Protein AF-A0A1W0WXG1-F1 (afdb_monomer)

Solvent-accessible surface area (backbone atoms only — not comparable to full-atom values): 22381 Å² total; per-residue (Å²): 108,69,68,59,51,51,55,45,45,74,74,64,55,60,58,49,76,45,73,67,50,43,56,76,41,62,64,58,69,90,76,49,78,87,68,71,71,75,50,70,28,86,82,50,75,59,95,79,67,47,93,86,41,75,65,32,38,39,53,78,53,52,31,70,38,72,72,54,54,60,52,50,56,52,50,51,50,55,33,49,56,55,13,69,68,37,93,81,51,55,72,30,35,38,37,34,39,51,94,63,87,53,62,77,60,57,51,68,60,43,52,98,50,29,66,85,39,50,41,41,50,54,41,55,63,60,46,68,48,36,68,81,53,32,13,54,54,53,49,49,52,51,46,56,55,64,72,57,52,57,87,60,47,75,52,50,37,28,47,46,48,68,76,41,60,26,49,37,58,47,30,73,36,81,67,30,43,47,32,53,52,49,53,45,58,62,44,73,54,47,58,50,83,36,93,43,58,52,51,50,58,56,43,21,78,77,90,50,80,84,67,62,76,34,67,64,13,67,75,44,62,95,53,16,84,82,56,39,32,53,33,37,61,32,59,61,39,43,23,58,86,46,46,51,23,55,65,38,91,47,83,72,67,94,49,59,66,27,70,55,21,73,63,69,38,16,50,50,51,31,67,33,87,90,41,87,70,29,53,38,50,43,44,54,50,49,58,57,56,35,73,34,60,22,43,69,76,27,51,78,46,60,26,39,69,41,61,50,26,32,26,32,36,30,33,36,91,91,41,37,32,45,38,40,29,31,49,37,73,66,84,77,87,48,41,83,79,57,63,44,70,43,51,38,40,84,23,82,53,54,45,74,53,31,23,28,45,75,49,57,25,54,84,64,41,58,69,93,80,50,77,51,58,84,91,29,68,48,54,44,47,69,82,39,71,44,50,40,66,57,44,58,46,30,40,30,26,24,40,34,26,40,46,45,85,121

Radius of gyration: 23.05 Å; Cα contacts (8 Å, |Δi|>4): 795; chains: 1; bounding box: 57×55×73 Å

Mean predicted aligned error: 5.61 Å

Organism: Hypsibius exemplaris (NCBI:txid2072580)

pLDDT: mean 90.69, std 9.18, range [51.94, 98.62]

Sequence (406 aa):
MDDAMRFWLDLGVDGFRIDALPFLFEVPHDEMVDKNETSPSPYWPEANLNTNDYEYWLHPYTRNVDPIFEVIKNWTRIMDDYSSKSEKKEPKLLILEVVDKNSSQLVKYYPEDPFGTGAMPFYMGLIFMTDQTDGFAVQKLVEENLDMLPKGAWPNWVIGNHDQRRATGRLGNKDFVDGLNILNLLLPGIPTTYYGEEIGMRDTLINSREEVKDPQGCNFGDEWAKKTRDYCRSPMQWDSHNTSAGFSTNVTTWLPLAPDWNNTINVEYQTSKSSNQTHYSVFKRLIQIRGTPAFQSGTFRHALVTRDIYSFVRESGEQSYLIALDMRRNSSGDPSKDRVKYDFTGGAAKLTGKGRVVTASVNLYPKGGAPAPENSIASYGTTEEINLTSVELIPASAVVLRITPA

Foldseek 3Di:
DLVVVVVVVVVPAQADEAPPLFQPDFADVVVPPPDDQPDFDPLCVPVPDDPPDPNRGDDPGRTLDPVSLVVLVVVQVSQQVSLVVDPVSRGRAYEYEDDDSPLLSLLSQQDPAQQSTNYHYALCQLCQDALQDFQVNLVCSLCSQVVSHDPNHFGADENDDLQGFHNCVRNVAQQQLLVSLLSQLQRTGHHDDYPLSLQSFHFADDPDLVLAPAPQLVVPPPCSVVGGSLRRVAFAQADQPAASNPRDNDVDDSHHHTPPSNHRRHNPNQPDPVNPAGSNNSNVLSVVVCPDCQNHPFDKDWFDTDRQKTWIWGDDDLWIKIKMWGAAHDPPVQQVVVKDWAQRCPTPVNDADWWFFSDKRSSQEDPPPDDRPPPGNNNCPRPHIGGNGTHIDTHSMMTMTTGDDD

Nearest PDB structures (foldseek):
  6lgd-assembly1_A  TM=8.905E-01  e=6.204E-29  Bombyx mori
  6lgf-assembly1_A  TM=8.936E-01  e=2.396E-28  Bombyx mori
  6lgg-assembly1_A  TM=8.923E-01  e=4.065E-28  Bombyx mori
  6lga-assembly1_B  TM=8.838E-01  e=2.130E-28  Bombyx mori
  6k5p-assembly1_A  TM=8.992E-01  e=1.429E-24  Culex quinquefasciatus

InterPro domains:
  IPR006047 Glycosyl hydrolase family 13, catalytic domain [PF00128] (1-292)
  IPR017853 Glycoside hydrolase superfamily [SSF51445] (3-291)

Structure (mmCIF, N/CA/C/O backbone):
data_AF-A0A1W0WXG1-F1
#
_entry.id   AF-A0A1W0WXG1-F1
#
loop_
_atom_site.group_PDB
_atom_site.id
_atom_site.type_symbol
_atom_site.label_atom_id
_atom_site.label_alt_id
_atom_site.label_comp_id
_atom_site.label_asym_id
_atom_site.label_entity_id
_atom_site.label_seq_id
_atom_site.pdbx_PDB_ins_code
_atom_site.Cartn_x
_atom_site.Cartn_y
_atom_site.Cartn_z
_atom_site.occupancy
_atom_site.B_iso_or_equiv
_atom_site.auth_seq_id
_atom_site.auth_comp_id
_atom_site.auth_asym_id
_atom_site.auth_atom_id
_atom_site.pdbx_PDB_model_num
ATOM 1 N N . MET A 1 1 ? 12.255 -14.542 -23.850 1.00 92.25 1 MET A N 1
ATOM 2 C CA . MET A 1 1 ? 11.739 -14.329 -22.480 1.00 92.25 1 MET A CA 1
ATOM 3 C C . MET A 1 1 ? 11.484 -15.646 -21.774 1.00 92.25 1 MET A C 1
ATOM 5 O O . MET A 1 1 ? 11.976 -15.813 -20.668 1.00 92.25 1 MET A O 1
ATOM 9 N N . ASP A 1 2 ? 10.806 -16.590 -22.419 1.00 96.31 2 ASP A N 1
ATOM 10 C CA . ASP A 1 2 ? 10.473 -17.906 -21.860 1.00 96.31 2 ASP A CA 1
ATOM 11 C C . ASP A 1 2 ? 11.670 -18.632 -21.227 1.00 96.31 2 ASP A C 1
ATOM 13 O O . ASP A 1 2 ? 11.588 -19.043 -20.072 1.00 96.31 2 ASP A O 1
ATOM 17 N N . ASP A 1 3 ? 12.809 -18.710 -21.923 1.00 97.88 3 ASP A N 1
ATOM 18 C CA . ASP A 1 3 ? 14.024 -19.351 -21.392 1.00 97.88 3 ASP A CA 1
ATOM 19 C C . ASP A 1 3 ? 14.543 -18.676 -20.114 1.00 97.88 3 ASP A C 1
ATOM 21 O O . ASP A 1 3 ? 14.990 -19.352 -19.190 1.00 97.88 3 ASP A O 1
ATOM 25 N N . ALA A 1 4 ? 14.438 -17.346 -20.020 1.00 97.75 4 ALA A N 1
ATOM 26 C CA . ALA A 1 4 ? 14.838 -16.607 -18.827 1.00 97.75 4 ALA A CA 1
ATOM 27 C C . ALA A 1 4 ? 13.896 -16.892 -17.648 1.00 97.75 4 ALA A C 1
ATOM 29 O O . ALA A 1 4 ? 14.359 -17.064 -16.523 1.00 97.75 4 ALA A O 1
ATOM 30 N N . MET A 1 5 ? 12.584 -16.988 -17.895 1.00 97.62 5 MET A N 1
ATOM 31 C CA . MET A 1 5 ? 11.625 -17.381 -16.858 1.00 97.62 5 MET A CA 1
ATOM 32 C C . MET A 1 5 ? 11.904 -18.802 -16.363 1.00 97.62 5 MET A C 1
ATOM 34 O O . MET A 1 5 ? 11.988 -19.020 -15.157 1.00 97.62 5 MET A O 1
ATOM 38 N N . ARG A 1 6 ? 12.104 -19.757 -17.281 1.00 97.75 6 ARG A N 1
ATOM 39 C CA . ARG A 1 6 ? 12.421 -21.152 -16.939 1.00 97.75 6 ARG A CA 1
ATOM 40 C C . ARG A 1 6 ? 13.704 -21.255 -16.123 1.00 97.75 6 ARG A C 1
ATOM 42 O O . ARG A 1 6 ? 13.688 -21.888 -15.078 1.00 97.75 6 ARG A O 1
ATOM 49 N N . PHE A 1 7 ? 14.758 -20.542 -16.524 1.00 98.19 7 PHE A N 1
ATOM 50 C CA . PHE A 1 7 ? 16.014 -20.480 -15.776 1.00 98.19 7 PHE A CA 1
ATOM 51 C C . PHE A 1 7 ? 15.809 -20.080 -14.304 1.00 98.19 7 PHE A C 1
ATOM 53 O O . PHE A 1 7 ? 16.308 -20.752 -13.405 1.00 98.19 7 PHE A O 1
ATOM 60 N N . TRP A 1 8 ? 15.051 -19.013 -14.032 1.00 98.06 8 TRP A N 1
ATOM 61 C CA . TRP A 1 8 ? 14.806 -18.563 -12.656 1.00 98.06 8 TRP A CA 1
ATOM 62 C C . TRP A 1 8 ? 13.871 -19.491 -11.875 1.00 98.06 8 TRP A C 1
ATOM 64 O O . TRP A 1 8 ? 14.073 -19.701 -10.678 1.00 98.06 8 TRP A O 1
ATOM 74 N N . LEU A 1 9 ? 12.871 -20.075 -12.536 1.00 96.12 9 LEU A N 1
ATOM 75 C CA . LEU A 1 9 ? 11.994 -21.071 -11.920 1.00 96.12 9 LEU A CA 1
ATOM 76 C C . LEU A 1 9 ? 12.758 -22.357 -11.569 1.00 96.12 9 LEU A C 1
ATOM 78 O O . LEU A 1 9 ? 12.520 -22.923 -10.504 1.00 96.12 9 LEU A O 1
ATOM 82 N N . ASP A 1 10 ? 13.713 -22.778 -12.403 1.00 96.44 10 ASP A N 1
ATOM 83 C CA . ASP A 1 10 ? 14.606 -23.913 -12.133 1.00 96.44 10 ASP A CA 1
ATOM 84 C C . ASP A 1 10 ? 15.514 -23.654 -10.918 1.00 96.44 10 ASP A C 1
ATOM 86 O O 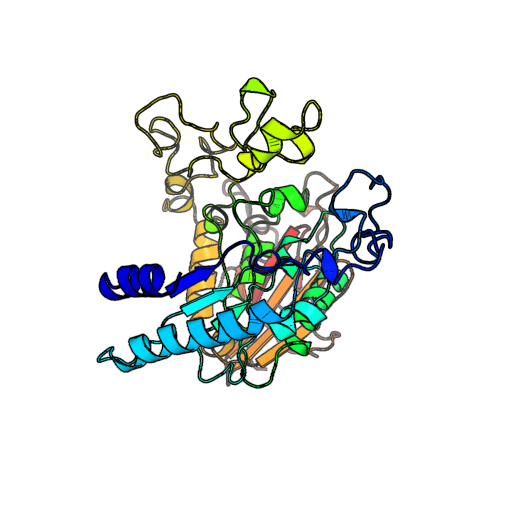. ASP A 1 10 ? 15.852 -24.584 -10.187 1.00 96.44 10 ASP A O 1
ATOM 90 N N . LEU A 1 11 ? 15.863 -22.389 -10.651 1.00 96.62 11 LEU A N 1
ATOM 91 C CA . LEU A 1 11 ? 16.565 -21.969 -9.431 1.00 96.62 11 LEU A CA 1
ATOM 92 C C . LEU A 1 11 ? 15.657 -21.882 -8.191 1.00 96.62 11 LEU A C 1
ATOM 94 O O . LEU A 1 11 ? 16.149 -21.615 -7.095 1.00 96.62 11 LEU A O 1
ATOM 98 N N . GLY A 1 12 ? 14.351 -22.117 -8.340 1.00 93.81 12 GLY A N 1
ATOM 99 C CA . GLY A 1 12 ? 13.397 -22.179 -7.234 1.00 93.81 12 GLY A CA 1
ATOM 100 C C . GLY A 1 12 ? 12.654 -20.878 -6.934 1.00 93.81 12 GLY A C 1
ATOM 101 O O . GLY A 1 12 ? 12.018 -20.791 -5.890 1.00 93.81 12 GLY A O 1
ATOM 102 N N . VAL A 1 13 ? 12.690 -19.877 -7.821 1.00 96.00 13 VAL A N 1
ATOM 103 C CA . VAL A 1 13 ? 11.880 -18.655 -7.666 1.00 96.00 13 VAL A CA 1
ATOM 104 C C . VAL A 1 13 ? 10.377 -18.996 -7.645 1.00 96.00 13 VAL A C 1
ATOM 106 O O . VAL A 1 13 ? 9.905 -19.886 -8.358 1.00 96.00 13 VAL A O 1
ATOM 109 N N . ASP A 1 14 ? 9.603 -18.300 -6.807 1.00 95.06 14 ASP A N 1
ATOM 110 C CA . ASP A 1 14 ? 8.162 -18.553 -6.623 1.00 95.06 14 ASP A CA 1
ATOM 111 C C . ASP A 1 14 ? 7.250 -17.779 -7.567 1.00 95.06 14 ASP A C 1
ATOM 113 O O . ASP A 1 14 ? 6.052 -18.045 -7.639 1.00 95.06 14 ASP A O 1
ATOM 117 N N . GLY A 1 15 ? 7.801 -16.843 -8.324 1.00 96.12 15 GLY A N 1
ATOM 118 C CA . GLY A 1 15 ? 7.011 -16.034 -9.222 1.00 96.12 15 GLY A CA 1
ATOM 119 C C . GLY A 1 15 ? 7.771 -14.875 -9.831 1.00 96.12 15 GLY A C 1
ATOM 120 O O . GLY A 1 15 ? 8.939 -14.639 -9.529 1.00 96.12 15 GLY A O 1
ATOM 121 N N . PHE A 1 16 ? 7.070 -14.117 -10.662 1.00 97.69 16 PHE A N 1
ATOM 122 C CA . PHE A 1 16 ? 7.592 -12.910 -11.284 1.00 97.69 16 PHE A CA 1
ATOM 123 C C . PHE A 1 16 ? 6.616 -11.757 -11.123 1.00 97.69 16 PHE A C 1
ATOM 125 O O . PHE A 1 16 ? 5.401 -11.939 -11.153 1.00 97.69 16 PHE A O 1
ATOM 132 N N . ARG A 1 17 ? 7.172 -10.553 -11.021 1.00 97.19 17 ARG A N 1
ATOM 133 C CA . ARG A 1 17 ? 6.476 -9.303 -11.306 1.00 97.19 17 ARG A CA 1
ATOM 134 C C . ARG A 1 17 ? 6.990 -8.805 -12.653 1.00 97.19 17 ARG A C 1
ATOM 136 O O . ARG A 1 17 ? 8.183 -8.532 -12.763 1.00 97.19 17 ARG A O 1
ATOM 143 N N . ILE A 1 18 ? 6.125 -8.710 -13.655 1.00 97.00 18 ILE A N 1
ATOM 144 C CA . ILE A 1 18 ? 6.490 -8.250 -14.999 1.00 97.00 18 ILE A CA 1
ATOM 145 C C . ILE A 1 18 ? 6.193 -6.759 -15.110 1.00 97.00 18 ILE A C 1
ATOM 147 O O . ILE A 1 18 ? 5.052 -6.341 -14.933 1.00 97.00 18 ILE A O 1
ATOM 151 N N . ASP A 1 19 ? 7.238 -5.979 -15.357 1.00 96.00 19 ASP A N 1
ATOM 152 C CA . ASP A 1 19 ? 7.217 -4.516 -15.394 1.00 96.00 19 ASP A CA 1
ATOM 153 C C . ASP A 1 19 ? 6.782 -3.975 -16.763 1.00 96.00 19 ASP A C 1
ATOM 155 O O . ASP A 1 19 ? 7.011 -4.637 -17.778 1.00 96.00 19 ASP A O 1
ATOM 159 N N . ALA A 1 20 ? 6.190 -2.772 -16.791 1.00 94.44 20 ALA A N 1
ATOM 160 C CA . ALA A 1 20 ? 5.917 -2.008 -18.015 1.00 94.44 20 ALA A CA 1
ATOM 161 C C . ALA A 1 20 ? 5.160 -2.778 -19.120 1.00 94.44 20 ALA A C 1
ATOM 163 O O . ALA A 1 20 ? 5.308 -2.505 -20.313 1.00 94.44 20 ALA A O 1
ATOM 164 N N . LEU A 1 21 ? 4.304 -3.728 -18.735 1.00 94.38 21 LEU A N 1
ATOM 165 C CA . LEU A 1 21 ? 3.675 -4.657 -19.670 1.00 94.38 21 LEU A CA 1
ATOM 166 C C . LEU A 1 21 ? 2.813 -3.996 -20.763 1.00 94.38 21 LEU A C 1
ATOM 168 O O . LEU A 1 21 ? 2.829 -4.501 -21.887 1.00 94.38 21 LEU A O 1
ATOM 172 N N . PRO A 1 22 ? 2.105 -2.872 -20.511 1.00 94.94 22 PRO A N 1
ATOM 173 C CA . PRO A 1 22 ? 1.396 -2.134 -21.555 1.00 94.94 22 PRO A CA 1
ATOM 174 C C . PRO A 1 22 ? 2.238 -1.751 -22.773 1.00 94.94 22 PRO A C 1
ATOM 176 O O . PRO A 1 22 ? 1.656 -1.534 -23.825 1.00 94.94 22 PRO A O 1
ATOM 179 N N . PHE A 1 23 ? 3.563 -1.664 -22.648 1.00 95.19 23 PHE A N 1
ATOM 180 C CA . PHE A 1 23 ? 4.475 -1.162 -23.681 1.00 95.19 23 PHE A CA 1
ATOM 181 C C . PHE A 1 23 ? 5.184 -2.269 -24.473 1.00 95.19 23 PHE A C 1
ATOM 183 O O . PHE A 1 23 ? 6.152 -2.001 -25.172 1.00 95.19 23 PHE A O 1
ATOM 190 N N . LEU A 1 24 ? 4.768 -3.530 -24.328 1.00 95.50 24 LEU A N 1
ATOM 191 C CA . LEU A 1 24 ? 5.504 -4.661 -24.905 1.00 95.50 24 LEU A CA 1
ATOM 192 C C . LEU A 1 24 ? 5.459 -4.711 -26.447 1.00 95.50 24 LEU A C 1
ATOM 194 O O . LEU A 1 24 ? 6.368 -5.275 -27.052 1.00 95.50 24 LEU A O 1
ATOM 198 N N . PHE A 1 25 ? 4.419 -4.153 -27.069 1.00 94.50 25 PHE A N 1
ATOM 199 C CA . PHE A 1 25 ? 4.279 -4.091 -28.523 1.00 94.50 25 PHE A CA 1
ATOM 200 C C . PHE A 1 25 ? 3.721 -2.741 -28.966 1.00 94.50 25 PHE A C 1
ATOM 202 O O . PHE A 1 25 ? 2.857 -2.167 -28.301 1.00 94.50 25 PHE A O 1
ATOM 209 N N . GLU A 1 26 ? 4.143 -2.314 -30.151 1.00 92.06 26 GLU A N 1
ATOM 210 C CA . GLU A 1 26 ? 3.578 -1.211 -30.917 1.00 92.06 26 GLU A CA 1
ATOM 211 C C . GLU A 1 26 ? 2.954 -1.719 -32.228 1.00 92.06 26 GLU A C 1
ATOM 213 O O . GLU A 1 26 ? 3.318 -2.776 -32.750 1.00 92.06 26 GLU A O 1
ATOM 218 N N . VAL A 1 27 ? 2.006 -0.964 -32.784 1.00 88.81 27 VAL A N 1
ATOM 219 C CA . VAL A 1 27 ? 1.435 -1.257 -34.107 1.00 88.81 27 VAL A CA 1
ATOM 220 C C . VAL A 1 27 ? 2.502 -1.010 -35.191 1.00 88.81 27 VAL A C 1
ATOM 222 O O . VAL A 1 27 ? 3.178 0.019 -35.145 1.00 88.81 27 VAL A O 1
ATOM 225 N N . PRO A 1 28 ? 2.684 -1.909 -36.176 1.00 86.19 28 PRO A N 1
ATOM 226 C CA . PRO A 1 28 ? 3.639 -1.705 -37.265 1.00 86.19 28 PRO A CA 1
ATOM 227 C C . PRO A 1 28 ? 3.383 -0.416 -38.057 1.00 86.19 28 PRO A C 1
ATOM 229 O O . PRO A 1 28 ? 2.241 -0.046 -38.327 1.00 86.19 28 PRO A O 1
ATOM 232 N N . HIS A 1 29 ? 4.453 0.278 -38.455 1.00 77.31 29 HIS A N 1
ATOM 233 C CA . HIS A 1 29 ? 4.354 1.580 -39.130 1.00 77.31 29 HIS A CA 1
ATOM 234 C C . HIS A 1 29 ? 3.597 1.522 -40.468 1.00 77.31 29 HIS A C 1
ATOM 236 O O . HIS A 1 29 ? 2.895 2.462 -40.821 1.00 77.31 29 HIS A O 1
ATOM 242 N N . ASP A 1 30 ? 3.712 0.421 -41.204 1.00 77.56 30 ASP A N 1
ATOM 243 C CA . ASP A 1 30 ? 3.000 0.173 -42.461 1.00 77.56 30 ASP A CA 1
ATOM 244 C C . ASP A 1 30 ? 1.488 -0.040 -42.277 1.00 77.56 30 ASP A C 1
ATOM 246 O O . ASP A 1 30 ? 0.713 0.222 -43.199 1.00 77.56 30 ASP A O 1
ATOM 250 N N . GLU A 1 31 ? 1.054 -0.439 -41.081 1.00 73.88 31 GLU A N 1
ATOM 251 C CA . GLU A 1 31 ? -0.358 -0.494 -40.683 1.00 73.88 31 GLU A CA 1
ATOM 252 C C . GLU A 1 31 ? -0.865 0.857 -40.137 1.00 73.88 31 GLU A C 1
ATOM 254 O O . GLU A 1 31 ? -2.075 1.113 -40.092 1.00 73.88 31 GLU A O 1
ATOM 259 N N . MET A 1 32 ? 0.049 1.768 -39.779 1.00 68.50 32 MET A N 1
ATOM 260 C CA . MET A 1 32 ? -0.264 3.139 -39.381 1.00 68.50 32 MET A CA 1
ATOM 261 C C . MET A 1 32 ? -0.469 4.029 -40.615 1.00 68.50 32 MET A C 1
ATOM 263 O O . MET A 1 32 ? 0.416 4.771 -41.034 1.00 68.50 32 MET A O 1
ATOM 267 N N . VAL A 1 33 ? -1.671 4.011 -41.198 1.00 55.81 33 VAL A N 1
ATOM 268 C CA . VAL A 1 33 ? -2.041 4.988 -42.240 1.00 55.81 33 VAL A CA 1
ATOM 269 C C . VAL A 1 33 ? -2.155 6.382 -41.612 1.00 55.81 33 VAL A C 1
ATOM 271 O O . VAL A 1 33 ? -3.233 6.761 -41.167 1.00 55.81 33 VAL A O 1
ATOM 274 N N . ASP A 1 34 ? -1.051 7.129 -41.554 1.00 54.22 34 ASP A N 1
ATOM 275 C CA . ASP A 1 34 ? -0.992 8.579 -41.288 1.00 54.22 34 ASP A CA 1
ATOM 276 C C . ASP A 1 34 ? -1.703 9.048 -39.990 1.00 54.22 34 ASP A C 1
ATOM 278 O O . ASP A 1 34 ? -2.203 10.171 -39.885 1.00 54.22 34 ASP A O 1
ATOM 282 N N . LYS A 1 35 ? -1.789 8.175 -38.976 1.00 60.69 35 LYS A N 1
ATOM 283 C CA . LYS A 1 35 ? -2.448 8.459 -37.692 1.00 60.69 35 LYS A CA 1
ATOM 284 C C . LYS A 1 35 ? -1.416 8.649 -36.587 1.00 60.69 35 LYS A C 1
ATOM 286 O O . LYS A 1 35 ? -1.046 7.699 -35.907 1.00 60.69 35 LYS A O 1
ATOM 291 N N . ASN A 1 36 ? -1.013 9.894 -36.358 1.00 64.12 36 ASN A N 1
ATOM 292 C CA . ASN A 1 36 ? -0.320 10.259 -35.124 1.00 64.12 36 ASN A CA 1
ATOM 293 C C . ASN A 1 36 ? -1.260 10.109 -33.912 1.00 64.12 36 ASN A C 1
ATOM 295 O O . ASN A 1 36 ? -2.477 10.311 -34.020 1.00 64.12 36 ASN A O 1
ATOM 299 N N . GLU A 1 37 ? -0.683 9.822 -32.746 1.00 72.94 37 GLU A N 1
ATOM 300 C CA . GLU A 1 37 ? -1.332 9.906 -31.431 1.00 72.94 37 GLU A CA 1
ATOM 301 C C . GLU A 1 37 ? -1.742 11.360 -31.157 1.00 72.94 37 GLU A C 1
ATOM 303 O O . GLU A 1 37 ? -0.985 12.163 -30.631 1.00 72.94 37 GLU A O 1
ATOM 308 N N . THR A 1 38 ? -2.926 11.737 -31.634 1.00 68.56 38 THR A N 1
ATOM 309 C CA . THR A 1 38 ? -3.363 13.143 -31.759 1.00 68.56 38 THR A CA 1
ATOM 310 C C . THR A 1 38 ? -4.609 13.451 -30.948 1.00 68.56 38 THR A C 1
ATOM 312 O O . THR A 1 38 ? -5.082 14.585 -30.929 1.00 68.56 38 THR A O 1
ATOM 315 N N . SER A 1 39 ? -5.169 12.445 -30.281 1.00 81.56 39 SER A N 1
ATOM 316 C CA . SER A 1 39 ? -6.310 12.629 -29.391 1.00 81.56 39 SER A CA 1
ATOM 317 C C . SER A 1 39 ? -5.804 12.848 -27.968 1.00 81.56 39 SER A C 1
ATOM 319 O O . SER A 1 39 ? -5.080 11.985 -27.467 1.00 81.56 39 SER A O 1
ATOM 321 N N . PRO A 1 40 ? -6.173 13.957 -27.306 1.00 81.12 40 PRO A N 1
ATOM 322 C CA . PRO A 1 40 ? -5.854 14.160 -25.902 1.00 81.12 40 PRO A CA 1
ATOM 323 C C . PRO A 1 40 ? -6.451 13.062 -25.015 1.00 81.12 40 PRO A C 1
ATOM 325 O O . PRO A 1 40 ? -7.557 12.575 -25.268 1.00 81.12 40 PRO A O 1
ATOM 328 N N . SER A 1 41 ? -5.737 12.683 -23.959 1.00 78.81 41 SER A N 1
ATOM 329 C CA . SER A 1 41 ? -6.195 11.683 -22.999 1.00 78.81 41 SER A CA 1
ATOM 330 C C . SER A 1 41 ? -7.322 12.228 -22.115 1.00 78.81 41 SER A C 1
ATOM 332 O O . SER A 1 41 ? -7.121 13.219 -21.413 1.00 78.81 41 SER A O 1
ATOM 334 N N . PRO A 1 42 ? -8.498 11.572 -22.048 1.00 75.94 42 PRO A N 1
ATOM 335 C CA . PRO A 1 42 ? -9.552 11.961 -21.114 1.00 75.94 42 PRO A CA 1
ATOM 336 C C . PRO A 1 42 ? -9.245 11.520 -19.671 1.00 75.94 42 PRO A C 1
ATOM 338 O O . PRO A 1 42 ? -9.948 11.916 -18.745 1.00 75.94 42 PRO A O 1
ATOM 341 N N . TYR A 1 43 ? -8.217 10.685 -19.468 1.00 70.81 43 TYR A N 1
ATOM 342 C CA . TYR A 1 43 ? -7.880 10.070 -18.177 1.00 70.81 43 TYR A CA 1
ATOM 343 C C . TYR A 1 43 ? -6.826 10.853 -17.382 1.00 70.81 43 TYR A C 1
ATOM 345 O O . TYR A 1 43 ? -6.613 10.584 -16.197 1.00 70.81 43 TYR A O 1
ATOM 353 N N . TRP A 1 44 ? -6.200 11.845 -18.017 1.00 64.44 44 TRP A N 1
ATOM 354 C CA . TRP A 1 44 ? -5.232 12.750 -17.402 1.00 64.44 44 TRP A CA 1
ATOM 355 C C . TRP A 1 44 ? -5.672 14.209 -17.576 1.00 64.44 44 TRP A C 1
ATOM 357 O O . TRP A 1 44 ? -4.995 14.986 -18.237 1.00 64.44 44 TRP A O 1
ATOM 367 N N . PRO A 1 45 ? -6.809 14.622 -16.986 1.00 52.16 45 PRO A N 1
ATOM 368 C CA . PRO A 1 45 ? -7.337 15.975 -17.151 1.00 52.16 45 PRO A CA 1
ATOM 369 C C . PRO A 1 45 ? -6.567 17.028 -16.332 1.00 52.16 45 PRO A C 1
ATOM 371 O O . PRO A 1 45 ? -7.125 18.074 -16.002 1.00 52.16 45 PRO A O 1
ATOM 374 N N . GLU A 1 46 ? -5.321 16.757 -15.931 1.00 58.56 46 GLU A N 1
ATOM 375 C CA . GLU A 1 46 ? -4.543 17.701 -15.133 1.00 58.56 46 GLU A CA 1
ATOM 376 C C . GLU A 1 46 ? -4.391 19.010 -15.913 1.00 58.56 46 GLU A C 1
ATOM 378 O O . GLU A 1 46 ? -3.898 19.028 -17.039 1.00 58.56 46 GLU A O 1
ATOM 383 N N . ALA A 1 47 ? -4.817 20.118 -15.299 1.00 51.94 47 ALA A N 1
ATOM 384 C CA . ALA A 1 47 ? -4.932 21.436 -15.933 1.00 51.94 47 ALA A CA 1
ATOM 385 C C . ALA A 1 47 ? -3.602 22.022 -16.461 1.00 51.94 47 ALA A C 1
ATOM 387 O O . ALA A 1 47 ? -3.602 23.111 -17.029 1.00 51.94 47 ALA A O 1
ATOM 388 N N . ASN A 1 48 ? -2.486 21.312 -16.271 1.00 64.88 48 ASN A N 1
ATOM 389 C CA . ASN A 1 48 ? -1.129 21.761 -16.560 1.00 64.88 48 ASN A CA 1
ATOM 390 C C . ASN A 1 48 ? -0.383 20.883 -17.579 1.00 64.88 48 ASN A C 1
ATOM 392 O O . ASN A 1 48 ? 0.798 21.142 -17.805 1.00 64.88 48 ASN A O 1
ATOM 396 N N . LEU A 1 49 ? -1.016 19.862 -18.172 1.00 74.69 49 LEU A N 1
ATOM 397 C CA . LEU A 1 49 ? -0.357 19.081 -19.223 1.00 74.69 49 LEU A CA 1
ATOM 398 C C . LEU A 1 49 ? -0.285 19.885 -20.521 1.00 74.69 49 LEU A C 1
ATOM 400 O O . LEU A 1 49 ? -1.265 20.493 -20.958 1.00 74.69 49 LEU A O 1
ATOM 404 N N . ASN A 1 50 ? 0.881 19.863 -21.153 1.00 79.31 50 ASN A N 1
ATOM 405 C CA . ASN A 1 50 ? 1.110 20.427 -22.474 1.00 79.31 50 ASN A CA 1
ATOM 406 C C . ASN A 1 50 ? 1.351 19.312 -23.501 1.00 79.31 50 ASN A C 1
ATOM 408 O O . ASN A 1 50 ? 1.531 18.152 -23.153 1.00 79.31 50 ASN A O 1
ATOM 412 N N . THR A 1 51 ? 1.387 19.664 -24.785 1.00 81.88 51 THR A N 1
ATOM 413 C CA . THR A 1 51 ? 1.509 18.695 -25.887 1.00 81.88 51 THR A CA 1
ATOM 414 C C . THR A 1 51 ? 2.810 17.884 -25.891 1.00 81.88 51 THR A C 1
ATOM 416 O O . THR A 1 51 ? 2.896 16.909 -26.632 1.00 81.88 51 THR A O 1
ATOM 419 N N . ASN A 1 52 ? 3.825 18.274 -25.115 1.00 81.56 52 ASN A N 1
ATOM 420 C CA . ASN A 1 52 ? 5.067 17.511 -24.963 1.00 81.56 52 ASN A CA 1
ATOM 421 C C . ASN A 1 52 ? 5.024 16.527 -23.785 1.00 81.56 52 ASN A C 1
ATOM 423 O O . ASN A 1 52 ? 5.929 15.702 -23.662 1.00 81.56 52 ASN A O 1
ATOM 427 N N . ASP A 1 53 ? 4.014 16.607 -22.916 1.00 80.94 53 ASP A N 1
ATOM 428 C CA . ASP A 1 53 ? 3.843 15.645 -21.835 1.00 80.94 53 ASP A CA 1
ATOM 429 C C . ASP A 1 53 ? 3.294 14.335 -22.397 1.00 80.94 53 ASP A C 1
ATOM 431 O O . ASP A 1 53 ? 2.321 14.328 -23.152 1.00 80.94 53 ASP A O 1
ATOM 435 N N . TYR A 1 54 ? 3.907 13.215 -22.011 1.00 85.62 54 TYR A N 1
ATOM 436 C CA . TYR A 1 54 ? 3.489 11.889 -22.464 1.00 85.62 54 TYR A CA 1
ATOM 437 C C . TYR A 1 54 ? 2.007 11.659 -22.143 1.00 85.62 54 TYR A C 1
ATOM 439 O O . TYR A 1 54 ? 1.220 11.309 -23.012 1.00 85.62 54 TYR A O 1
ATOM 447 N N . GLU A 1 55 ? 1.601 11.994 -20.919 1.00 83.88 55 GLU A N 1
ATOM 448 C CA . GLU A 1 55 ? 0.246 11.813 -20.404 1.00 83.88 55 GLU A CA 1
ATOM 449 C C . GLU A 1 55 ? -0.823 12.652 -21.134 1.00 83.88 55 GLU A C 1
ATOM 451 O O . GLU A 1 55 ? -2.017 12.373 -20.988 1.00 83.88 55 GLU A O 1
ATOM 456 N N . TYR A 1 56 ? -0.420 13.657 -21.925 1.00 83.69 56 TYR A N 1
ATOM 457 C CA . TYR A 1 56 ? -1.339 14.480 -22.710 1.00 83.69 56 TYR A CA 1
ATOM 458 C C . TYR A 1 56 ? -2.045 13.663 -23.796 1.00 83.69 56 TYR A C 1
ATOM 460 O O . TYR A 1 56 ? -3.215 13.920 -24.080 1.00 83.69 56 TYR A O 1
ATOM 468 N N . TRP A 1 57 ? -1.377 12.670 -24.391 1.00 85.94 57 TRP A N 1
ATOM 469 C CA . TRP A 1 57 ? -1.891 11.931 -25.545 1.00 85.94 57 TRP A CA 1
ATOM 470 C C . TRP A 1 57 ? -2.544 10.598 -25.161 1.00 85.94 57 TRP A C 1
ATOM 472 O O . TRP A 1 57 ? -2.227 9.959 -24.158 1.00 85.94 57 TRP A O 1
ATOM 482 N N . LEU A 1 58 ? -3.495 10.153 -25.981 1.00 86.44 58 LEU A N 1
ATOM 483 C CA . LEU A 1 58 ? -3.891 8.750 -26.032 1.00 86.44 58 LEU A CA 1
ATOM 484 C C . LEU A 1 58 ? -2.866 7.963 -26.842 1.00 86.44 58 LEU A C 1
ATOM 486 O O . LEU A 1 58 ? -2.520 8.370 -27.948 1.00 86.44 58 LEU A O 1
ATOM 490 N N . HIS A 1 59 ? -2.499 6.786 -26.340 1.00 88.44 59 HIS A N 1
ATOM 491 C CA . HIS A 1 59 ? -1.469 5.932 -26.933 1.00 88.44 59 HIS A CA 1
ATOM 492 C C . HIS A 1 59 ? -2.013 4.611 -27.511 1.00 88.44 59 HIS A C 1
ATOM 494 O O . HIS A 1 59 ? -1.561 3.539 -27.112 1.00 88.44 59 HIS A O 1
ATOM 500 N N . PRO A 1 60 ? -3.021 4.622 -28.407 1.00 86.62 60 PRO A N 1
ATOM 501 C CA . PRO A 1 60 ? -3.653 3.389 -28.884 1.00 86.62 60 PRO A CA 1
ATOM 502 C C . PRO A 1 60 ? -2.727 2.521 -29.749 1.00 86.62 60 PRO A C 1
ATOM 504 O O . PRO A 1 60 ? -3.043 1.359 -29.982 1.00 86.62 60 PRO A O 1
ATOM 507 N N . TYR A 1 61 ? -1.619 3.079 -30.247 1.00 88.12 61 TYR A N 1
ATOM 508 C CA . TYR A 1 61 ? -0.681 2.379 -31.125 1.00 88.12 61 TYR A CA 1
ATOM 509 C C . TYR A 1 61 ? 0.595 1.935 -30.416 1.00 88.12 61 TYR A C 1
ATOM 511 O O . TYR A 1 61 ? 1.322 1.112 -30.961 1.00 88.12 61 TYR A O 1
ATOM 519 N N . THR A 1 62 ? 0.878 2.476 -29.231 1.00 90.25 62 THR A N 1
ATOM 520 C CA . THR A 1 62 ? 2.115 2.207 -28.478 1.00 90.25 62 THR A CA 1
ATOM 521 C C . THR A 1 62 ? 1.856 1.638 -27.084 1.00 90.25 62 THR A C 1
ATOM 523 O O . THR A 1 62 ? 2.795 1.338 -26.349 1.00 90.25 62 THR A O 1
ATOM 526 N N . ARG A 1 63 ? 0.582 1.474 -26.698 1.00 92.00 63 ARG A N 1
ATOM 527 C CA . ARG A 1 63 ? 0.181 0.852 -25.435 1.00 92.00 63 ARG A CA 1
ATOM 528 C C . ARG A 1 63 ? -0.975 -0.121 -25.610 1.00 92.00 63 ARG A C 1
ATOM 530 O O . ARG A 1 63 ? -1.911 0.141 -26.358 1.00 92.00 63 ARG A O 1
ATOM 537 N N . ASN A 1 64 ? -0.960 -1.187 -24.811 1.00 91.69 64 ASN A N 1
ATOM 538 C CA . ASN A 1 64 ? -2.032 -2.180 -24.704 1.00 91.69 64 ASN A CA 1
ATOM 539 C C . ASN A 1 64 ? -2.392 -2.831 -26.062 1.00 91.69 64 ASN A C 1
ATOM 541 O O . ASN A 1 64 ? -3.564 -3.108 -26.315 1.00 91.69 64 ASN A O 1
ATOM 545 N N . VAL A 1 65 ? -1.404 -3.047 -26.939 1.00 92.50 65 VAL A N 1
ATOM 546 C CA . VAL A 1 65 ? -1.607 -3.658 -28.265 1.00 92.50 65 VAL A CA 1
ATOM 547 C C . VAL A 1 65 ? -1.843 -5.170 -28.117 1.00 92.50 65 VAL A C 1
ATOM 549 O O . VAL A 1 65 ? -1.146 -5.847 -27.364 1.00 92.50 65 VAL A O 1
ATOM 552 N N . ASP A 1 66 ? -2.828 -5.712 -28.836 1.00 91.88 66 ASP A N 1
ATOM 553 C CA . ASP A 1 66 ? -3.402 -7.048 -28.590 1.00 91.88 66 ASP A CA 1
ATOM 554 C C . ASP A 1 66 ? -2.421 -8.244 -28.491 1.00 91.88 66 ASP A C 1
ATOM 556 O O . ASP A 1 66 ? -2.682 -9.130 -27.669 1.00 91.88 66 ASP A O 1
ATOM 560 N N . PRO A 1 67 ? -1.284 -8.322 -29.223 1.00 94.00 67 PRO A N 1
ATOM 561 C CA . PRO A 1 67 ? -0.345 -9.443 -29.103 1.00 94.00 67 PRO A CA 1
ATOM 562 C C . PRO A 1 67 ? 0.195 -9.676 -27.682 1.00 94.00 67 PRO A C 1
ATOM 564 O O . PRO A 1 67 ? 0.642 -10.780 -27.367 1.00 94.00 67 PRO A O 1
ATOM 567 N N . ILE A 1 68 ? 0.108 -8.671 -26.801 1.00 94.25 68 ILE A N 1
ATOM 568 C CA . ILE A 1 68 ? 0.447 -8.788 -25.377 1.00 94.25 68 ILE A CA 1
ATOM 569 C C . ILE A 1 68 ? -0.311 -9.946 -24.710 1.00 94.25 68 ILE A C 1
ATOM 571 O O . ILE A 1 68 ? 0.276 -10.698 -23.930 1.00 94.25 68 ILE A O 1
ATOM 575 N N . PHE A 1 69 ? -1.599 -10.124 -25.014 1.00 92.06 69 PHE A N 1
ATOM 576 C CA . PHE A 1 69 ? -2.445 -11.091 -24.308 1.00 92.06 69 PHE A CA 1
ATOM 577 C C . PHE A 1 69 ? -2.077 -12.545 -24.630 1.00 92.06 69 PHE A C 1
ATOM 579 O O . PHE A 1 69 ? -2.103 -13.397 -23.740 1.00 92.06 69 PHE A O 1
ATOM 586 N N . GLU A 1 70 ? -1.634 -12.828 -25.858 1.00 93.31 70 GLU A N 1
ATOM 587 C CA . GLU A 1 70 ? -1.120 -14.154 -26.228 1.00 93.31 70 GLU A CA 1
ATOM 588 C C . GLU A 1 70 ? 0.217 -14.461 -25.540 1.00 93.31 70 GLU A C 1
ATOM 590 O O . GLU A 1 70 ? 0.450 -15.589 -25.098 1.00 93.31 70 GLU A O 1
ATOM 595 N N . VAL A 1 71 ? 1.078 -13.452 -25.369 1.00 94.88 71 VAL A N 1
ATOM 596 C CA . VAL A 1 71 ? 2.327 -13.601 -24.607 1.00 94.88 71 VAL A CA 1
ATOM 597 C C . VAL A 1 71 ? 2.036 -13.906 -23.137 1.00 94.88 71 VAL A C 1
ATOM 599 O O . VAL A 1 71 ? 2.611 -14.845 -22.585 1.00 94.88 71 VAL A O 1
ATOM 602 N N . ILE A 1 72 ? 1.098 -13.182 -22.516 1.00 94.50 72 ILE A N 1
ATOM 603 C CA . ILE A 1 72 ? 0.669 -13.450 -21.135 1.00 94.50 72 ILE A CA 1
ATOM 604 C C . ILE A 1 72 ? 0.120 -14.871 -21.017 1.00 94.50 72 ILE A C 1
ATOM 606 O O . ILE A 1 72 ? 0.519 -15.599 -20.112 1.00 94.50 72 ILE A O 1
ATOM 610 N N . LYS A 1 73 ? -0.737 -15.301 -21.951 1.00 93.88 73 LYS A N 1
ATOM 611 C CA . LYS A 1 73 ? -1.296 -16.660 -21.980 1.00 93.88 73 LYS A CA 1
ATOM 612 C C . LYS A 1 73 ? -0.222 -17.741 -22.103 1.00 93.88 73 LYS A C 1
ATOM 614 O O . LYS A 1 73 ? -0.364 -18.831 -21.551 1.00 93.88 73 LYS A O 1
ATOM 619 N N . ASN A 1 74 ? 0.858 -17.472 -22.829 1.00 95.25 74 ASN A N 1
ATOM 620 C CA . ASN A 1 74 ? 2.002 -18.374 -22.865 1.00 95.25 74 ASN A CA 1
ATOM 621 C C . ASN A 1 74 ? 2.745 -18.394 -21.520 1.00 95.25 74 ASN A C 1
ATOM 623 O O . ASN A 1 74 ? 3.050 -19.467 -21.003 1.00 95.25 74 ASN A O 1
ATOM 627 N N . TRP A 1 75 ? 2.987 -17.233 -20.911 1.00 96.12 75 TRP A N 1
ATOM 628 C CA . TRP A 1 75 ? 3.644 -17.153 -19.608 1.00 96.12 75 TRP A CA 1
ATOM 629 C C . TRP A 1 75 ? 2.848 -17.836 -18.503 1.00 96.12 75 TRP A C 1
ATOM 631 O O . TRP A 1 75 ? 3.446 -18.572 -17.725 1.00 96.12 75 TRP A O 1
ATOM 641 N N . THR A 1 76 ? 1.523 -17.687 -18.456 1.00 94.44 76 THR A N 1
ATOM 642 C CA . THR A 1 76 ? 0.689 -18.393 -17.473 1.00 94.44 76 THR A CA 1
ATOM 643 C C . THR A 1 76 ? 0.824 -19.908 -17.595 1.00 94.44 76 THR A C 1
ATOM 645 O O . THR A 1 76 ? 1.008 -20.570 -16.580 1.00 94.44 76 THR A O 1
ATOM 648 N N . ARG A 1 77 ? 0.883 -20.459 -18.817 1.00 94.19 77 ARG A N 1
ATOM 649 C CA . ARG A 1 77 ? 1.163 -21.892 -19.034 1.00 94.19 77 ARG A CA 1
ATOM 650 C C . ARG A 1 77 ? 2.522 -22.311 -18.479 1.00 94.19 77 ARG A C 1
ATOM 652 O O . ARG A 1 77 ? 2.624 -23.369 -17.869 1.00 94.19 77 ARG A O 1
ATOM 659 N N . ILE A 1 78 ? 3.560 -21.487 -18.649 1.00 95.38 78 ILE A N 1
ATOM 660 C CA . ILE A 1 78 ? 4.875 -21.754 -18.047 1.00 95.38 78 ILE A CA 1
ATOM 661 C C . ILE A 1 78 ? 4.752 -21.801 -16.518 1.00 95.38 78 ILE A C 1
ATOM 663 O O . ILE A 1 78 ? 5.278 -22.721 -15.896 1.00 95.38 78 ILE A O 1
ATOM 667 N N . MET A 1 79 ? 4.045 -20.850 -15.903 1.00 94.62 79 MET A N 1
ATOM 668 C CA . MET A 1 79 ? 3.848 -20.826 -14.447 1.00 94.62 79 MET A CA 1
ATOM 669 C C . MET A 1 79 ? 3.070 -22.052 -13.951 1.00 94.62 79 MET A C 1
ATOM 671 O O . MET A 1 79 ? 3.459 -22.666 -12.954 1.00 94.62 79 MET A O 1
ATOM 675 N N . ASP A 1 80 ? 2.018 -22.449 -14.664 1.00 92.94 80 ASP A N 1
ATOM 676 C CA . ASP A 1 80 ? 1.186 -23.610 -14.335 1.00 92.94 80 ASP A CA 1
ATOM 677 C C . ASP A 1 80 ? 1.972 -24.926 -14.476 1.00 92.94 80 ASP A C 1
ATOM 679 O O . ASP A 1 80 ? 1.908 -25.785 -13.591 1.00 92.94 80 ASP A O 1
ATOM 683 N N . ASP A 1 81 ? 2.804 -25.061 -15.518 1.00 93.88 81 ASP A N 1
ATOM 684 C CA . ASP A 1 81 ? 3.704 -26.205 -15.702 1.00 93.88 81 ASP A CA 1
ATOM 685 C C . ASP A 1 81 ? 4.622 -26.390 -14.485 1.00 93.88 81 ASP A C 1
ATOM 687 O O . ASP A 1 81 ? 4.784 -27.508 -13.992 1.00 93.88 81 ASP A O 1
ATOM 691 N N . TYR A 1 82 ? 5.224 -25.311 -13.973 1.00 94.19 82 TYR A N 1
ATOM 692 C CA . TYR A 1 82 ? 6.088 -25.384 -12.788 1.00 94.19 82 TYR A CA 1
ATOM 693 C C . TYR A 1 82 ? 5.307 -25.609 -11.497 1.00 94.19 82 TYR A C 1
ATOM 695 O O . TYR A 1 82 ? 5.758 -26.375 -10.642 1.00 94.19 82 TYR A O 1
ATOM 703 N N . SER A 1 83 ? 4.124 -25.009 -11.372 1.00 92.62 83 SER A N 1
ATOM 704 C CA . SER A 1 83 ? 3.221 -25.249 -10.242 1.00 92.62 83 SER A CA 1
ATOM 705 C C . SER A 1 83 ? 2.856 -26.735 -10.153 1.00 92.62 83 SER A C 1
ATOM 707 O O . SER A 1 83 ? 2.906 -27.329 -9.080 1.00 92.62 83 SER A O 1
ATOM 709 N N . SER A 1 84 ? 2.583 -27.377 -11.296 1.00 91.19 84 SER A N 1
ATOM 710 C CA . SER A 1 84 ? 2.222 -28.799 -11.374 1.00 91.19 84 SER A CA 1
ATOM 711 C C . SER A 1 84 ? 3.362 -29.762 -11.016 1.00 91.19 84 SER A C 1
ATOM 713 O O . SER A 1 84 ? 3.102 -30.865 -10.532 1.00 91.19 84 SER A O 1
ATOM 715 N N . LYS A 1 85 ? 4.617 -29.346 -11.232 1.00 89.94 85 LYS A N 1
ATOM 716 C CA . LYS A 1 85 ? 5.826 -30.126 -10.919 1.00 89.94 85 LYS A CA 1
ATOM 717 C C . LYS A 1 85 ? 6.228 -30.052 -9.446 1.00 89.94 85 LYS A C 1
ATOM 719 O O . LYS A 1 85 ? 6.965 -30.920 -8.986 1.00 89.94 85 LYS A O 1
ATOM 724 N N . SER A 1 86 ? 5.778 -29.031 -8.716 1.00 85.19 86 SER A N 1
ATOM 725 C CA . SER A 1 86 ? 6.020 -28.921 -7.275 1.00 85.19 86 SER A CA 1
ATOM 726 C C . SER A 1 86 ? 5.284 -30.034 -6.525 1.00 85.19 86 SER A C 1
ATOM 728 O O . SER A 1 86 ? 4.085 -30.229 -6.723 1.00 85.19 86 SER A O 1
ATOM 730 N N . GLU A 1 87 ? 5.965 -30.735 -5.611 1.00 83.00 87 GLU A N 1
ATOM 731 C CA . GLU A 1 87 ? 5.355 -31.788 -4.776 1.00 83.00 87 GLU A CA 1
ATOM 732 C C . GLU A 1 87 ? 4.131 -31.282 -4.002 1.00 83.00 87 GLU A C 1
ATOM 734 O O . GLU A 1 87 ? 3.136 -31.990 -3.847 1.00 83.00 87 GLU A O 1
ATOM 739 N N . LYS A 1 88 ? 4.193 -30.027 -3.546 1.00 81.56 88 LYS A N 1
ATOM 740 C CA . LYS A 1 88 ? 3.115 -29.363 -2.808 1.00 81.56 88 LYS A CA 1
ATOM 741 C C . LYS A 1 88 ? 2.064 -28.723 -3.713 1.00 81.56 88 LYS A C 1
ATOM 743 O O . LYS A 1 88 ? 1.056 -28.243 -3.203 1.00 81.56 88 LYS A O 1
ATOM 748 N N . LYS A 1 89 ? 2.301 -28.702 -5.030 1.00 82.44 89 LYS A N 1
ATOM 749 C CA . LYS A 1 89 ? 1.489 -27.993 -6.030 1.00 82.44 89 LYS A CA 1
ATOM 750 C C . LYS A 1 89 ? 1.260 -26.521 -5.674 1.00 82.44 89 LYS A C 1
ATOM 752 O O . LYS A 1 89 ? 0.173 -25.985 -5.872 1.00 82.44 89 LYS A O 1
ATOM 757 N N . GLU A 1 90 ? 2.278 -25.891 -5.093 1.00 85.56 90 GLU A N 1
ATOM 758 C CA . GLU A 1 90 ? 2.236 -24.470 -4.749 1.00 85.56 90 GLU A CA 1
ATOM 759 C C . GLU A 1 90 ? 2.160 -23.637 -6.040 1.00 85.56 90 GLU A C 1
ATOM 761 O O . GLU A 1 90 ? 2.952 -23.877 -6.960 1.00 85.56 90 GLU A O 1
ATOM 766 N N . PRO A 1 91 ? 1.215 -22.684 -6.137 1.00 88.44 91 PRO A N 1
ATOM 767 C CA . PRO A 1 91 ? 1.061 -21.867 -7.329 1.00 88.44 91 PRO A CA 1
ATOM 768 C C . PRO A 1 91 ? 2.262 -20.937 -7.498 1.00 88.44 91 PRO A C 1
ATOM 770 O O . PRO A 1 91 ? 2.688 -20.274 -6.551 1.00 88.44 91 PRO A O 1
ATOM 773 N N . LYS A 1 92 ? 2.778 -20.850 -8.724 1.00 93.38 92 LYS A N 1
ATOM 774 C CA . LYS A 1 92 ? 3.774 -19.854 -9.110 1.00 93.38 92 LYS A CA 1
ATOM 775 C C . LYS A 1 92 ? 3.072 -18.551 -9.480 1.00 93.38 92 LYS A C 1
ATOM 777 O O . LYS A 1 92 ? 2.190 -18.531 -10.336 1.00 93.38 92 LYS A O 1
ATOM 782 N N . LEU A 1 93 ? 3.451 -17.465 -8.812 1.00 94.44 93 LEU A N 1
ATOM 783 C CA . LEU A 1 93 ? 2.757 -16.183 -8.911 1.00 94.44 93 LEU A CA 1
ATOM 784 C C . LEU A 1 93 ? 3.255 -15.378 -10.117 1.00 94.44 93 LEU A C 1
ATOM 786 O O . LEU A 1 93 ? 4.457 -15.219 -10.310 1.00 94.44 93 LEU A O 1
ATOM 790 N N . LEU A 1 94 ? 2.344 -14.812 -10.899 1.00 96.12 94 LEU A N 1
ATOM 791 C CA . LEU A 1 94 ? 2.669 -13.890 -11.984 1.00 96.12 94 LEU A CA 1
ATOM 792 C C . LEU A 1 94 ? 1.925 -12.574 -11.780 1.00 96.12 94 LEU A C 1
ATOM 794 O O . LEU A 1 94 ? 0.743 -12.450 -12.093 1.00 96.12 94 LEU A O 1
ATOM 798 N N . ILE A 1 95 ? 2.627 -11.581 -11.250 1.00 96.56 95 ILE A N 1
ATOM 799 C CA . ILE A 1 95 ? 2.073 -10.247 -11.072 1.00 96.56 95 ILE A CA 1
ATOM 800 C C . ILE A 1 95 ? 2.375 -9.406 -12.310 1.00 96.56 95 ILE A C 1
ATOM 802 O O . ILE A 1 95 ? 3.531 -9.262 -12.701 1.00 96.56 95 ILE A O 1
ATOM 806 N N . LEU A 1 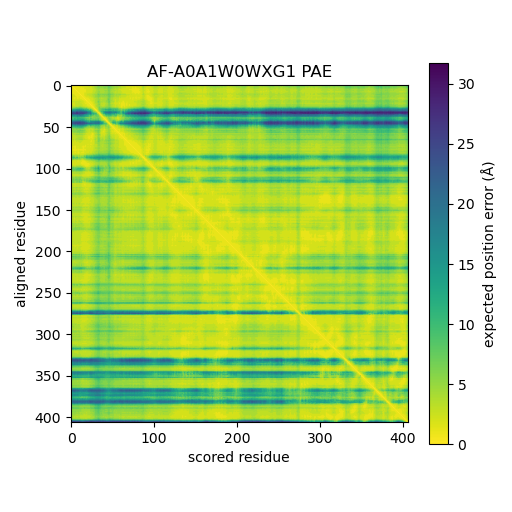96 ? 1.346 -8.824 -12.915 1.00 96.44 96 LEU A N 1
ATOM 807 C CA . LEU A 1 96 ? 1.481 -8.001 -14.114 1.00 96.44 96 LEU A CA 1
ATOM 808 C C . LEU A 1 96 ? 1.393 -6.522 -13.730 1.00 96.44 96 LEU A C 1
ATOM 810 O O . LEU A 1 96 ? 0.374 -6.062 -13.215 1.00 96.44 96 LEU A O 1
ATOM 814 N N . GLU A 1 97 ? 2.454 -5.753 -13.954 1.00 95.50 97 GLU A N 1
ATOM 815 C CA . GLU A 1 97 ? 2.391 -4.311 -13.757 1.00 95.50 97 GLU A CA 1
ATOM 816 C C . GLU A 1 97 ? 1.694 -3.648 -14.950 1.00 95.50 97 GLU A C 1
ATOM 818 O O . GLU A 1 97 ? 2.231 -3.566 -16.054 1.00 95.50 97 GLU A O 1
ATOM 823 N N . VAL A 1 98 ? 0.481 -3.158 -14.700 1.00 92.06 98 VAL A N 1
ATOM 824 C CA . VAL A 1 98 ? -0.353 -2.465 -15.682 1.00 92.06 98 VAL A CA 1
ATOM 825 C C . VAL A 1 98 ? -0.767 -1.132 -15.076 1.00 92.06 98 VAL A C 1
ATOM 827 O O . VAL A 1 98 ? -1.728 -1.036 -14.314 1.00 92.06 98 VAL A O 1
ATOM 830 N N . VAL A 1 99 ? 0.000 -0.087 -15.380 1.00 87.56 99 VAL A N 1
ATOM 831 C CA . VAL A 1 99 ? -0.276 1.264 -14.884 1.00 87.56 99 VAL A CA 1
ATOM 832 C C . VAL A 1 99 ? -1.200 1.982 -15.863 1.00 87.56 99 VAL A C 1
ATOM 834 O O . VAL A 1 99 ? -0.755 2.628 -16.812 1.00 87.56 99 VAL A O 1
ATOM 837 N N . ASP A 1 100 ? -2.506 1.863 -15.641 1.00 81.75 100 ASP A N 1
ATOM 838 C CA . ASP A 1 100 ? -3.533 2.532 -16.441 1.00 81.75 100 ASP A CA 1
ATOM 839 C C . ASP A 1 100 ? -4.640 3.093 -15.533 1.00 81.75 100 ASP A C 1
ATOM 841 O O . ASP A 1 100 ? -5.092 2.421 -14.606 1.00 81.75 100 ASP A O 1
ATOM 845 N N . LYS A 1 101 ? -5.065 4.340 -15.778 1.00 76.19 101 LYS A N 1
ATOM 846 C CA . LYS A 1 101 ? -6.194 4.966 -15.063 1.00 76.19 101 LYS A CA 1
ATOM 847 C C . LYS A 1 101 ? -7.546 4.494 -15.606 1.00 76.19 101 LYS A C 1
ATOM 849 O O . LYS A 1 101 ? -8.572 4.712 -14.968 1.00 76.19 101 LYS A O 1
ATOM 854 N N . ASN A 1 102 ? -7.563 3.848 -16.771 1.00 80.38 102 ASN A N 1
ATOM 855 C CA . ASN A 1 102 ? -8.738 3.188 -17.308 1.00 80.38 102 ASN A CA 1
ATOM 856 C C . ASN A 1 102 ? -8.808 1.735 -16.808 1.00 80.38 102 ASN A C 1
ATOM 858 O O . ASN A 1 102 ? -8.215 0.827 -17.395 1.00 80.38 102 ASN A O 1
ATOM 862 N N . SER A 1 103 ? -9.598 1.503 -15.757 1.00 78.69 103 SER A N 1
ATOM 863 C CA . SER A 1 103 ? -9.813 0.172 -15.168 1.00 78.69 103 SER A CA 1
ATOM 864 C C . SER A 1 103 ? -10.318 -0.872 -16.173 1.00 78.69 103 SER A C 1
ATOM 866 O O . SER A 1 103 ? -10.004 -2.052 -16.036 1.00 78.69 103 SER A O 1
ATOM 868 N N . SER A 1 104 ? -11.011 -0.470 -17.246 1.00 83.25 104 SER A N 1
ATOM 869 C CA . SER A 1 104 ? -11.456 -1.414 -18.283 1.00 83.25 104 SER A CA 1
ATOM 870 C C . SER A 1 104 ? -10.307 -2.071 -19.059 1.00 83.25 104 SER A C 1
ATOM 872 O O . SER A 1 104 ? -10.477 -3.181 -19.562 1.00 83.25 104 SER A O 1
ATOM 874 N N . GLN A 1 105 ? -9.131 -1.434 -19.138 1.00 87.56 105 GLN A N 1
ATOM 875 C CA . GLN A 1 105 ? -7.948 -2.063 -19.732 1.00 87.56 105 GLN A CA 1
ATOM 876 C C . GLN A 1 105 ? -7.361 -3.109 -18.792 1.00 87.56 105 GLN A C 1
ATOM 878 O O . GLN A 1 105 ? -7.028 -4.205 -19.229 1.00 87.56 105 GLN A O 1
ATOM 883 N N . LEU A 1 106 ? -7.310 -2.801 -17.495 1.00 90.44 106 LEU A N 1
ATOM 884 C CA . LEU A 1 106 ? -6.758 -3.681 -16.470 1.00 90.44 106 LEU A CA 1
ATOM 885 C C . LEU A 1 106 ? -7.480 -5.043 -16.419 1.00 90.44 106 LEU A C 1
ATOM 887 O O . LEU A 1 106 ? -6.824 -6.068 -16.255 1.00 90.44 106 LEU A O 1
ATOM 891 N N . VAL A 1 107 ? -8.800 -5.083 -16.653 1.00 90.69 107 VAL A N 1
ATOM 892 C CA . VAL A 1 107 ? -9.580 -6.339 -16.721 1.00 90.69 107 VAL A CA 1
ATOM 893 C C . VAL A 1 107 ? -9.028 -7.317 -17.765 1.00 90.69 107 VAL A C 1
ATOM 895 O O . VAL A 1 107 ? -9.000 -8.519 -17.514 1.00 90.69 107 VAL A O 1
ATOM 898 N N . LYS A 1 108 ? -8.549 -6.824 -18.915 1.00 91.62 108 LYS A N 1
ATOM 899 C CA . LYS A 1 108 ? -8.053 -7.669 -20.018 1.00 91.62 108 LYS A CA 1
ATOM 900 C C . LYS A 1 108 ? -6.765 -8.424 -19.681 1.00 91.62 108 LYS A C 1
ATOM 902 O O . LYS A 1 108 ? -6.418 -9.370 -20.374 1.00 91.62 108 LYS A O 1
ATOM 907 N N . TYR A 1 109 ? -6.056 -7.996 -18.637 1.00 93.94 109 TYR A N 1
ATOM 908 C CA . TYR A 1 109 ? -4.814 -8.620 -18.185 1.00 93.94 109 TYR A CA 1
ATOM 909 C C . TYR A 1 109 ? -5.036 -9.780 -17.212 1.00 93.94 109 TYR A C 1
ATOM 911 O O . TYR A 1 109 ? -4.080 -10.477 -16.872 1.00 93.94 109 TYR A O 1
ATOM 919 N N . TYR A 1 110 ? -6.268 -10.009 -16.752 1.00 93.38 110 TYR A N 1
ATOM 920 C CA . TYR A 1 110 ? -6.576 -11.233 -16.020 1.00 93.38 110 TYR A CA 1
ATOM 921 C C . TYR A 1 110 ? -6.560 -12.443 -16.967 1.00 93.38 110 TYR A C 1
ATOM 923 O O . TYR A 1 110 ? -6.975 -12.326 -18.122 1.00 93.38 110 TYR A O 1
ATOM 931 N N . PRO A 1 111 ? -6.095 -13.614 -16.499 1.00 90.69 111 PRO A N 1
ATOM 932 C CA . PRO A 1 111 ? -6.130 -14.837 -17.294 1.00 90.69 111 PRO A CA 1
ATOM 933 C C . PRO A 1 111 ? -7.576 -15.293 -17.554 1.00 90.69 111 PRO A C 1
ATOM 935 O O . PRO A 1 111 ? -8.506 -14.881 -16.865 1.00 90.69 111 PRO A O 1
ATOM 938 N N . GLU A 1 112 ? -7.764 -16.191 -18.526 1.00 86.19 112 GLU A N 1
ATOM 939 C CA . GLU A 1 112 ? -9.082 -16.776 -18.840 1.00 86.19 112 GLU A CA 1
ATOM 940 C C . GLU A 1 112 ? -9.697 -17.530 -17.643 1.00 86.19 112 GLU A C 1
ATOM 942 O O . GLU A 1 112 ? -10.913 -17.493 -17.461 1.00 86.19 112 GLU A O 1
ATOM 947 N N . ASP A 1 113 ? -8.861 -18.167 -16.809 1.00 87.38 113 ASP A N 1
ATOM 948 C CA . ASP A 1 113 ? -9.243 -18.776 -15.527 1.00 87.38 113 ASP A CA 1
ATOM 949 C C . ASP A 1 113 ? -8.460 -18.142 -14.356 1.00 87.38 113 ASP A C 1
ATOM 951 O O . ASP A 1 113 ? -7.422 -18.659 -13.936 1.00 87.38 113 ASP A O 1
ATOM 955 N N . PRO A 1 114 ? -8.942 -17.018 -13.794 1.00 86.81 114 PRO A N 1
ATOM 956 C CA . PRO A 1 114 ? -8.299 -16.352 -12.657 1.00 86.81 114 PRO A CA 1
ATOM 957 C C . PRO A 1 114 ? -8.310 -17.147 -11.354 1.00 86.81 114 PRO A C 1
ATOM 959 O O . PRO A 1 114 ? -7.599 -16.778 -10.423 1.00 86.81 114 PRO A O 1
ATOM 962 N N . PHE A 1 115 ? -9.132 -18.195 -11.255 1.00 84.62 115 PHE A N 1
ATOM 963 C CA . PHE A 1 115 ? -9.178 -19.036 -10.065 1.00 84.62 115 PHE A CA 1
ATOM 964 C C . PHE A 1 115 ? -8.097 -20.121 -10.116 1.00 84.62 115 PHE A C 1
ATOM 966 O O . PHE A 1 115 ? -7.466 -20.416 -9.102 1.00 84.62 115 PHE A O 1
ATOM 973 N N . GLY A 1 116 ? -7.896 -20.719 -11.293 1.00 80.88 116 GLY A N 1
ATOM 974 C CA . GLY A 1 116 ? -6.902 -21.766 -11.523 1.00 80.88 116 GLY A CA 1
ATOM 975 C C . GLY A 1 116 ? -5.482 -21.251 -11.758 1.00 80.88 116 GLY A C 1
ATOM 976 O O . GLY A 1 116 ? -4.527 -21.973 -11.477 1.00 80.88 116 GLY A O 1
ATOM 977 N N . THR A 1 117 ? -5.328 -20.014 -12.235 1.00 84.25 117 THR A N 1
ATOM 978 C CA . THR A 1 117 ? -4.027 -19.442 -12.598 1.00 84.25 117 THR A CA 1
ATOM 979 C C . THR A 1 117 ? -3.560 -18.414 -11.568 1.00 84.25 117 THR A C 1
ATOM 981 O O . THR A 1 117 ? -4.260 -17.455 -11.255 1.00 84.25 117 THR A O 1
ATOM 984 N N . GLY A 1 118 ? -2.313 -18.545 -11.105 1.00 86.62 118 GLY A N 1
ATOM 985 C CA . GLY A 1 118 ? -1.666 -17.610 -10.172 1.00 86.62 118 GLY A CA 1
ATOM 986 C C . GLY A 1 118 ? -1.291 -16.248 -10.773 1.00 86.62 118 GLY A C 1
ATOM 987 O O . GLY A 1 118 ? -0.323 -15.639 -10.326 1.00 86.62 118 GLY A O 1
ATOM 988 N N . ALA A 1 119 ? -1.996 -15.778 -11.803 1.00 93.19 119 ALA A N 1
ATOM 989 C CA . ALA A 1 119 ? -1.687 -14.541 -12.506 1.00 93.19 119 ALA A CA 1
ATOM 990 C C . ALA A 1 119 ? -2.715 -13.453 -12.205 1.00 93.19 119 ALA A C 1
ATOM 992 O O . ALA A 1 119 ? -3.921 -13.677 -12.287 1.00 93.19 119 ALA A O 1
ATOM 993 N N . MET A 1 120 ? -2.234 -12.255 -11.888 1.00 94.38 120 MET A N 1
ATOM 994 C CA . MET A 1 120 ? -3.089 -11.097 -11.650 1.00 94.38 120 MET A CA 1
ATOM 995 C C . MET A 1 120 ? -2.350 -9.807 -11.994 1.00 94.38 120 MET A C 1
ATOM 997 O O . MET A 1 120 ? -1.160 -9.681 -11.689 1.00 94.38 120 MET A O 1
ATOM 1001 N N . PRO A 1 121 ? -3.019 -8.815 -12.588 1.00 95.44 121 PRO A N 1
ATOM 1002 C CA . PRO A 1 121 ? -2.439 -7.501 -12.706 1.00 95.44 121 PRO A CA 1
ATOM 1003 C C . PRO A 1 121 ? -2.551 -6.729 -11.387 1.00 95.44 121 PRO A C 1
ATOM 1005 O O . PRO A 1 121 ? -3.502 -6.895 -10.617 1.00 95.44 121 PRO A O 1
ATOM 1008 N N . PHE A 1 122 ? -1.576 -5.865 -11.116 1.00 95.12 122 PHE A N 1
ATOM 1009 C CA . PHE A 1 122 ? -1.650 -4.971 -9.967 1.00 95.12 122 PHE A CA 1
ATOM 1010 C C . PHE A 1 122 ? -2.774 -3.947 -10.138 1.00 95.12 122 PHE A C 1
ATOM 1012 O O . PHE A 1 122 ? -2.832 -3.238 -11.141 1.00 95.12 122 PHE A O 1
ATOM 1019 N N . TYR A 1 123 ? -3.608 -3.794 -9.112 1.00 94.69 123 TYR A N 1
ATOM 1020 C CA . TYR A 1 123 ? -4.522 -2.667 -9.009 1.00 94.69 123 TYR A CA 1
ATOM 1021 C C . TYR A 1 123 ? -3.824 -1.479 -8.340 1.00 94.69 123 TYR A C 1
ATOM 1023 O O . TYR A 1 123 ? -3.563 -1.466 -7.134 1.00 94.69 123 TYR A O 1
ATOM 1031 N N . MET A 1 124 ? -3.542 -0.451 -9.140 1.00 92.12 124 MET A N 1
ATOM 1032 C CA . MET A 1 124 ? -2.801 0.737 -8.711 1.00 92.12 124 MET A CA 1
ATOM 1033 C C . MET A 1 124 ? -3.693 1.862 -8.160 1.00 92.12 124 MET A C 1
ATOM 1035 O O . MET A 1 124 ? -3.179 2.918 -7.817 1.00 92.12 124 MET A O 1
ATOM 1039 N N . GLY A 1 125 ? -5.015 1.689 -8.038 1.00 92.12 125 GLY A N 1
ATOM 1040 C CA . GLY A 1 125 ? -5.923 2.798 -7.698 1.00 92.12 125 GLY A CA 1
ATOM 1041 C C . GLY A 1 125 ? -5.563 3.543 -6.405 1.00 92.12 125 GLY A C 1
ATOM 1042 O O . GLY A 1 125 ? -5.550 4.773 -6.382 1.00 92.12 125 GLY A O 1
ATOM 1043 N N . LEU A 1 126 ? -5.174 2.822 -5.345 1.00 94.94 126 LEU A N 1
ATOM 1044 C CA . LEU A 1 126 ? -4.782 3.446 -4.073 1.00 94.94 126 LEU A CA 1
ATOM 1045 C C . LEU A 1 126 ? -3.433 4.185 -4.146 1.00 94.94 126 LEU A C 1
ATOM 1047 O O . LEU A 1 126 ? -3.188 5.099 -3.354 1.00 94.94 126 LEU A O 1
ATOM 1051 N N . ILE A 1 127 ? -2.558 3.851 -5.103 1.00 93.62 127 ILE A N 1
ATOM 1052 C CA . ILE A 1 127 ? -1.288 4.564 -5.280 1.00 93.62 127 ILE A CA 1
ATOM 1053 C C . ILE A 1 127 ? -1.526 5.994 -5.771 1.00 93.62 127 ILE A C 1
ATOM 1055 O O . ILE A 1 127 ? -0.749 6.890 -5.450 1.00 93.62 127 ILE A O 1
ATOM 1059 N N . PHE A 1 128 ? -2.632 6.234 -6.475 1.00 90.06 128 PHE A N 1
ATOM 1060 C CA . PHE A 1 128 ? -2.983 7.540 -7.029 1.00 90.06 128 PHE A CA 1
ATOM 1061 C C . PHE A 1 128 ? -3.773 8.430 -6.075 1.00 90.06 128 PHE A C 1
ATOM 1063 O O . PHE A 1 128 ? -4.189 9.516 -6.475 1.00 90.06 128 PHE A O 1
ATOM 1070 N N . MET A 1 129 ? -3.978 8.011 -4.824 1.00 93.62 129 MET A N 1
ATOM 1071 C CA . MET A 1 129 ? -4.559 8.904 -3.828 1.00 93.62 129 MET A CA 1
ATOM 1072 C C . MET A 1 129 ? -3.664 10.129 -3.631 1.00 93.62 129 MET A C 1
ATOM 1074 O O . MET A 1 129 ? -2.437 10.024 -3.519 1.00 93.62 129 MET A O 1
ATOM 1078 N N . THR A 1 130 ? -4.305 11.288 -3.573 1.00 92.75 130 THR A N 1
ATOM 1079 C CA . THR A 1 130 ? -3.661 12.587 -3.428 1.00 92.75 130 THR A CA 1
ATOM 1080 C C . THR A 1 130 ? -4.251 13.332 -2.244 1.00 92.75 130 THR A C 1
ATOM 1082 O O . THR A 1 130 ? -5.117 12.864 -1.508 1.00 92.75 130 THR A O 1
ATOM 1085 N N . ASP A 1 131 ? -3.777 14.547 -2.078 1.00 91.69 131 ASP A N 1
ATOM 1086 C CA . ASP A 1 131 ? -4.208 15.484 -1.068 1.00 91.69 131 ASP A CA 1
ATOM 1087 C C . ASP A 1 131 ? -5.688 15.944 -1.223 1.00 91.69 131 ASP A C 1
ATOM 1089 O O . ASP A 1 131 ? -6.245 16.542 -0.297 1.00 91.69 131 ASP A O 1
ATOM 1093 N N . GLN A 1 132 ? -6.328 15.614 -2.355 1.00 91.44 132 GLN A N 1
ATOM 1094 C CA . GLN A 1 132 ? -7.757 15.816 -2.639 1.00 91.44 132 GLN A CA 1
ATOM 1095 C C . GLN A 1 132 ? -8.622 14.571 -2.381 1.00 91.44 132 GLN A C 1
ATOM 1097 O O . GLN A 1 132 ? -9.841 14.626 -2.541 1.00 91.44 132 GLN A O 1
ATOM 1102 N N . THR A 1 133 ? -8.019 13.433 -2.030 1.00 95.06 133 THR A N 1
ATOM 1103 C CA . THR A 1 133 ? -8.757 12.189 -1.797 1.00 95.06 133 THR A CA 1
ATOM 1104 C C . THR A 1 133 ? -9.529 12.263 -0.480 1.00 95.06 133 THR A C 1
ATOM 1106 O O . THR A 1 133 ? -8.939 12.286 0.598 1.00 95.06 133 THR A O 1
ATOM 1109 N N . ASP A 1 134 ? -10.859 12.263 -0.578 1.00 96.94 134 ASP A N 1
ATOM 1110 C CA . ASP A 1 134 ? -11.789 12.211 0.550 1.00 96.94 134 ASP A CA 1
ATOM 1111 C C . ASP A 1 134 ? -12.423 10.810 0.701 1.00 96.94 134 ASP A C 1
ATOM 1113 O O . ASP A 1 134 ? -12.103 9.882 -0.051 1.00 96.94 134 ASP A O 1
ATOM 1117 N N . GLY A 1 135 ? -13.293 10.611 1.696 1.00 98.00 135 GLY A N 1
ATOM 1118 C CA . GLY A 1 135 ? -13.862 9.285 1.969 1.00 98.00 135 GLY A CA 1
ATOM 1119 C C . GLY A 1 135 ? -14.705 8.705 0.824 1.00 98.00 135 GLY A C 1
ATOM 1120 O O . GLY A 1 135 ? -14.679 7.490 0.610 1.00 98.00 135 GLY A O 1
ATOM 1121 N N . PHE A 1 136 ? -15.373 9.546 0.026 1.00 98.25 136 PHE A N 1
ATOM 1122 C CA . PHE A 1 136 ? -16.097 9.094 -1.166 1.00 98.25 136 PHE A CA 1
ATOM 1123 C C . PHE A 1 136 ? -15.143 8.681 -2.286 1.00 98.25 136 PHE A C 1
ATOM 1125 O O . PHE A 1 136 ? -15.398 7.696 -2.977 1.00 98.25 136 PHE A O 1
ATOM 1132 N N . ALA A 1 137 ? -14.023 9.389 -2.451 1.00 97.44 137 ALA A N 1
ATOM 1133 C CA . ALA A 1 137 ? -12.997 8.994 -3.410 1.00 97.44 137 ALA A CA 1
ATOM 1134 C C . ALA A 1 137 ? -12.391 7.622 -3.062 1.00 97.44 137 ALA A C 1
ATOM 1136 O O . ALA A 1 137 ? -12.208 6.797 -3.956 1.00 97.44 137 ALA A O 1
ATOM 1137 N N . VAL A 1 138 ? -12.145 7.335 -1.776 1.00 98.25 138 VAL A N 1
ATOM 1138 C CA . VAL A 1 138 ? -11.680 6.004 -1.338 1.00 98.25 138 VAL A CA 1
ATOM 1139 C C . VAL A 1 138 ? -12.730 4.929 -1.612 1.00 98.25 138 VAL A C 1
ATOM 1141 O O . VAL A 1 138 ? -12.381 3.876 -2.142 1.00 98.25 138 VAL A O 1
ATOM 1144 N N . GLN A 1 139 ? -14.006 5.188 -1.302 1.00 98.12 139 GLN A N 1
ATOM 1145 C CA . GLN A 1 139 ? -15.096 4.262 -1.628 1.00 98.12 139 GLN A CA 1
ATOM 1146 C C . GLN A 1 139 ? -15.109 3.933 -3.119 1.00 98.12 139 GLN A C 1
ATOM 1148 O O . GLN A 1 139 ? -15.083 2.758 -3.471 1.00 98.12 139 GLN A O 1
ATOM 1153 N N . LYS A 1 140 ? -15.053 4.955 -3.978 1.00 97.00 140 LYS A N 1
ATOM 1154 C CA . LYS A 1 140 ? -15.048 4.778 -5.429 1.00 97.00 140 LYS A CA 1
ATOM 1155 C C . LYS A 1 140 ? -13.881 3.908 -5.898 1.00 97.00 140 LYS A C 1
ATOM 1157 O O . LYS A 1 140 ? -14.098 2.994 -6.676 1.00 97.00 140 LYS A O 1
ATOM 1162 N N . LEU A 1 141 ? -12.666 4.139 -5.394 1.00 96.12 141 LEU A N 1
ATOM 1163 C CA . LEU A 1 141 ? -11.495 3.323 -5.743 1.00 96.12 141 LEU A CA 1
ATOM 1164 C C . LEU A 1 141 ? -11.637 1.863 -5.290 1.00 96.12 141 LEU A C 1
ATOM 1166 O O . LEU A 1 141 ? -11.096 0.963 -5.932 1.00 96.12 141 LEU A O 1
ATOM 1170 N N . VAL A 1 142 ? -12.314 1.614 -4.168 1.00 97.75 142 VAL A N 1
ATOM 1171 C CA . VAL A 1 142 ? -12.550 0.254 -3.675 1.00 97.75 142 VAL A CA 1
ATOM 1172 C C . VAL A 1 142 ? -13.622 -0.446 -4.506 1.00 97.75 142 VAL A C 1
ATOM 1174 O O . VAL A 1 142 ? -13.389 -1.569 -4.946 1.00 97.75 142 VAL A O 1
ATOM 1177 N N . GLU A 1 143 ? -14.747 0.219 -4.766 1.00 96.69 143 GLU A N 1
ATOM 1178 C CA . GLU A 1 143 ? -15.830 -0.287 -5.619 1.00 96.69 143 GLU A CA 1
ATOM 1179 C C . GLU A 1 143 ? -15.331 -0.545 -7.045 1.00 96.69 143 GLU A C 1
ATOM 1181 O O . GLU A 1 143 ? -15.523 -1.638 -7.563 1.00 96.69 143 GLU A O 1
ATOM 1186 N N . GLU A 1 144 ? -14.576 0.389 -7.635 1.00 94.44 144 GLU A N 1
ATOM 1187 C CA . GLU A 1 144 ? -13.984 0.231 -8.969 1.00 94.44 144 GLU A CA 1
ATOM 1188 C C . GLU A 1 144 ? -13.152 -1.045 -9.093 1.00 94.44 144 GLU A C 1
ATOM 1190 O O . GLU A 1 144 ? -13.268 -1.721 -10.109 1.00 94.44 144 GLU A O 1
ATOM 1195 N N . ASN A 1 145 ? -12.348 -1.393 -8.080 1.00 95.19 145 ASN A N 1
ATOM 1196 C CA . ASN A 1 145 ? -11.561 -2.629 -8.084 1.00 95.19 145 ASN A CA 1
ATOM 1197 C C . ASN A 1 145 ? -12.449 -3.862 -7.900 1.00 95.19 145 ASN A C 1
ATOM 1199 O O . ASN A 1 145 ? -12.300 -4.842 -8.616 1.00 95.19 145 ASN A O 1
ATOM 1203 N N . LEU A 1 146 ? -13.364 -3.843 -6.929 1.00 95.44 146 LEU A N 1
ATOM 1204 C CA . LEU A 1 146 ? -14.167 -5.024 -6.609 1.00 95.44 146 LEU A CA 1
ATOM 1205 C C . LEU A 1 146 ? -15.179 -5.359 -7.710 1.00 95.44 146 LEU A C 1
ATOM 1207 O O . LEU A 1 146 ? -15.363 -6.536 -8.015 1.00 95.44 146 LEU A O 1
ATOM 1211 N N . ASP A 1 147 ? -15.777 -4.347 -8.336 1.00 94.50 147 ASP A N 1
ATOM 1212 C CA . ASP A 1 147 ? -16.800 -4.514 -9.370 1.00 94.50 147 ASP A CA 1
ATOM 1213 C C . ASP A 1 147 ? -16.205 -4.910 -10.729 1.00 94.50 147 ASP A C 1
ATOM 1215 O O . ASP A 1 147 ? -16.875 -5.562 -11.531 1.00 94.50 147 ASP A O 1
ATOM 1219 N N . MET A 1 148 ? -14.946 -4.542 -11.006 1.00 92.69 148 MET A N 1
ATOM 1220 C CA . MET A 1 148 ? -14.287 -4.882 -12.274 1.00 92.69 148 MET A CA 1
ATOM 1221 C C . MET A 1 148 ? -13.743 -6.315 -12.325 1.00 92.69 148 MET A C 1
ATOM 1223 O O . MET A 1 148 ? -13.403 -6.794 -13.408 1.00 92.69 148 MET A O 1
ATOM 1227 N N . LEU A 1 149 ? -13.601 -6.992 -11.181 1.00 93.00 149 LEU A N 1
ATOM 1228 C CA . LEU A 1 149 ? -12.956 -8.303 -11.122 1.00 93.00 149 LEU A CA 1
ATOM 1229 C C . LEU A 1 149 ? -13.747 -9.353 -11.914 1.00 93.00 149 LEU A C 1
ATOM 1231 O O . LEU A 1 149 ? -14.936 -9.566 -11.652 1.00 93.00 149 LEU A O 1
ATOM 1235 N N . PRO A 1 150 ? -13.094 -10.093 -12.829 1.00 93.00 150 PRO A N 1
ATOM 1236 C CA . PRO A 1 150 ? -13.697 -11.280 -13.409 1.00 93.00 150 PRO A CA 1
ATOM 1237 C C . PRO A 1 150 ? -14.068 -12.292 -12.322 1.00 93.00 150 PRO A C 1
ATOM 1239 O O . PRO A 1 150 ? -13.414 -12.402 -11.282 1.00 93.00 150 PRO A O 1
ATOM 1242 N N . LYS A 1 151 ? -15.105 -13.093 -12.575 1.00 91.12 151 LYS A N 1
ATOM 1243 C CA . LYS A 1 151 ? -15.514 -14.150 -11.646 1.00 91.12 151 LYS A CA 1
ATOM 1244 C C . LYS A 1 151 ? -14.335 -15.087 -11.351 1.00 91.12 151 LYS A C 1
ATOM 1246 O O . LYS A 1 151 ? -13.754 -15.653 -12.267 1.00 91.12 151 LYS A O 1
ATOM 1251 N N . GLY A 1 152 ? -14.042 -15.288 -10.067 1.00 89.69 152 GLY A N 1
ATOM 1252 C CA . GLY A 1 152 ? -12.939 -16.138 -9.606 1.00 89.69 152 GLY A CA 1
ATOM 1253 C C . GLY A 1 152 ? -11.614 -15.398 -9.405 1.00 89.69 152 GLY A C 1
ATOM 1254 O O . GLY A 1 152 ? -10.730 -15.956 -8.764 1.00 89.69 152 GLY A O 1
ATOM 1255 N N . ALA A 1 153 ? -11.491 -14.152 -9.877 1.00 93.44 153 ALA A N 1
ATOM 1256 C CA . ALA A 1 153 ? -10.321 -13.322 -9.622 1.00 93.44 153 ALA A CA 1
ATOM 1257 C C . ALA A 1 153 ? -10.273 -12.848 -8.164 1.00 93.44 153 ALA A C 1
ATOM 1259 O O . ALA A 1 153 ? -11.289 -12.782 -7.465 1.00 93.44 153 ALA A O 1
ATOM 1260 N N . TRP A 1 154 ? -9.070 -12.497 -7.715 1.00 93.00 154 TRP A N 1
ATOM 1261 C CA . TRP A 1 154 ? -8.818 -12.055 -6.351 1.00 93.00 154 TRP A CA 1
ATOM 1262 C C . TRP A 1 154 ? -8.326 -10.601 -6.343 1.00 93.00 154 TRP A C 1
ATOM 1264 O O . TRP A 1 154 ? -7.388 -10.288 -7.081 1.00 93.00 154 TRP A O 1
ATOM 1274 N N . PRO A 1 155 ? -8.917 -9.704 -5.527 1.00 95.25 155 PRO A N 1
ATOM 1275 C CA . PRO A 1 155 ? -8.470 -8.319 -5.471 1.00 95.25 155 PRO A CA 1
ATOM 1276 C C . PRO A 1 155 ? -7.035 -8.225 -4.959 1.00 95.25 155 PRO A C 1
ATOM 1278 O O . PRO A 1 155 ? -6.569 -9.064 -4.184 1.00 95.25 155 PRO A O 1
ATOM 1281 N N . ASN A 1 156 ? -6.351 -7.152 -5.330 1.00 96.00 156 ASN A N 1
ATOM 1282 C CA . ASN A 1 156 ? -5.090 -6.755 -4.721 1.00 96.00 156 ASN A CA 1
ATOM 1283 C C . ASN A 1 156 ? -5.035 -5.233 -4.544 1.00 96.00 156 ASN A C 1
ATOM 1285 O O . ASN A 1 156 ? -5.840 -4.512 -5.135 1.00 96.00 156 ASN A O 1
ATOM 1289 N N . TRP A 1 157 ? -4.122 -4.762 -3.696 1.00 97.50 157 TRP A N 1
ATOM 1290 C CA . TRP A 1 157 ? -4.013 -3.351 -3.330 1.00 97.50 157 TRP A CA 1
ATOM 1291 C C . TRP A 1 157 ? -2.556 -2.918 -3.243 1.00 97.50 157 TRP A C 1
ATOM 1293 O O . TRP A 1 157 ? -1.725 -3.606 -2.646 1.00 97.50 157 TRP A O 1
ATOM 1303 N N . VAL A 1 158 ? -2.260 -1.752 -3.813 1.00 97.06 158 VAL A N 1
ATOM 1304 C CA . VAL A 1 158 ? -0.928 -1.144 -3.801 1.00 97.06 158 VAL A CA 1
ATOM 1305 C C . VAL A 1 158 ? -1.055 0.301 -3.334 1.00 97.06 158 VAL A C 1
ATOM 1307 O O . VAL A 1 158 ? -1.702 1.111 -3.994 1.00 97.06 158 VAL A O 1
ATOM 1310 N N . ILE A 1 159 ? -0.433 0.639 -2.201 1.00 96.75 159 ILE A N 1
ATOM 1311 C CA . ILE A 1 159 ? -0.376 2.022 -1.693 1.00 96.75 159 ILE A CA 1
ATOM 1312 C C . ILE A 1 159 ? 0.974 2.698 -1.964 1.00 96.75 159 ILE A C 1
ATOM 1314 O O . ILE A 1 159 ? 1.081 3.917 -1.834 1.00 96.75 159 ILE A O 1
ATOM 1318 N N . GLY A 1 160 ? 1.993 1.963 -2.398 1.00 96.56 160 GLY A N 1
ATOM 1319 C CA . GLY A 1 160 ? 3.302 2.522 -2.711 1.00 96.56 160 GLY A CA 1
ATOM 1320 C C . GLY A 1 160 ? 4.191 1.549 -3.469 1.00 96.56 160 GLY A C 1
ATOM 1321 O O . GLY A 1 160 ? 3.942 0.346 -3.517 1.00 96.56 160 GLY A O 1
ATOM 1322 N N . ASN A 1 161 ? 5.211 2.110 -4.110 1.00 97.50 161 ASN A N 1
ATOM 1323 C CA . ASN A 1 161 ? 6.262 1.412 -4.836 1.00 97.50 161 ASN A CA 1
ATOM 1324 C C . ASN A 1 161 ? 7.462 2.363 -5.000 1.00 97.50 161 ASN A C 1
ATOM 1326 O O . ASN A 1 161 ? 7.483 3.459 -4.438 1.00 97.50 161 ASN A O 1
ATOM 1330 N N . HIS A 1 162 ? 8.445 1.952 -5.795 1.00 97.19 162 HIS A N 1
ATOM 1331 C CA . HIS A 1 162 ? 9.647 2.729 -6.085 1.00 97.19 162 HIS A CA 1
ATOM 1332 C C . HIS A 1 162 ? 9.513 3.765 -7.216 1.00 97.19 162 HIS A C 1
ATOM 1334 O O . HIS A 1 162 ? 10.523 4.354 -7.601 1.00 97.19 162 HIS A O 1
ATOM 1340 N N . ASP A 1 163 ? 8.320 3.971 -7.776 1.00 96.06 163 ASP A N 1
ATOM 1341 C CA . ASP A 1 163 ? 8.070 4.918 -8.876 1.00 96.06 163 ASP A CA 1
ATOM 1342 C C . ASP A 1 163 ? 7.210 6.106 -8.472 1.00 96.06 163 ASP A C 1
ATOM 1344 O O . ASP A 1 163 ? 7.106 7.087 -9.203 1.00 96.06 163 ASP A O 1
ATOM 1348 N N . GLN A 1 164 ? 6.604 6.031 -7.295 1.00 94.06 164 GLN A N 1
ATOM 1349 C CA . GLN A 1 164 ? 5.739 7.057 -6.751 1.00 94.06 164 GLN A CA 1
ATOM 1350 C C . GLN A 1 164 ? 6.334 7.555 -5.439 1.00 94.06 164 GLN A C 1
ATOM 1352 O O . GLN A 1 164 ? 6.801 6.762 -4.622 1.00 94.06 164 GLN A O 1
ATOM 1357 N N . ARG A 1 165 ? 6.261 8.873 -5.197 1.00 95.81 165 ARG A N 1
ATOM 1358 C CA . ARG A 1 165 ? 6.517 9.475 -3.869 1.00 95.81 165 ARG A CA 1
ATOM 1359 C C . ARG A 1 165 ? 5.855 8.616 -2.785 1.00 95.81 165 ARG A C 1
ATOM 1361 O O . ARG A 1 165 ? 4.794 8.050 -3.037 1.00 95.81 165 ARG A O 1
ATOM 1368 N N . ARG A 1 166 ? 6.414 8.512 -1.580 1.00 97.44 166 ARG A N 1
ATOM 1369 C CA . ARG A 1 166 ? 5.806 7.711 -0.503 1.00 97.44 166 ARG A CA 1
ATOM 1370 C C . ARG A 1 166 ? 4.375 8.171 -0.215 1.00 97.44 166 ARG A C 1
ATOM 1372 O O . ARG A 1 166 ? 4.057 9.352 -0.350 1.00 97.44 166 ARG A O 1
ATOM 1379 N N . ALA A 1 167 ? 3.512 7.245 0.200 1.00 94.38 167 ALA A N 1
ATOM 1380 C CA . ALA A 1 167 ? 2.065 7.467 0.272 1.00 94.38 167 ALA A CA 1
ATOM 1381 C C . ALA A 1 167 ? 1.663 8.710 1.089 1.00 94.38 167 ALA A C 1
ATOM 1383 O O . ALA A 1 167 ? 0.883 9.537 0.622 1.00 94.38 167 ALA A O 1
ATOM 1384 N N . THR A 1 168 ? 2.257 8.914 2.266 1.00 94.69 168 THR A N 1
ATOM 1385 C CA . THR A 1 168 ? 2.002 10.110 3.087 1.00 94.69 168 THR A CA 1
ATOM 1386 C C . THR A 1 168 ? 2.530 11.405 2.465 1.00 94.69 168 THR A C 1
ATOM 1388 O O . THR A 1 168 ? 1.955 12.470 2.696 1.00 94.69 168 THR A O 1
ATOM 1391 N N . GLY A 1 169 ? 3.593 11.321 1.659 1.00 93.75 169 GLY A N 1
ATOM 1392 C CA . GLY A 1 169 ? 4.115 12.423 0.855 1.00 93.75 169 GLY A CA 1
ATOM 1393 C C . GLY A 1 169 ? 3.148 12.824 -0.259 1.00 93.75 169 GLY A C 1
ATOM 1394 O O . GLY A 1 169 ? 2.834 14.005 -0.380 1.00 93.75 169 GLY A O 1
ATOM 1395 N N . ARG A 1 170 ? 2.597 11.851 -1.002 1.00 93.25 170 ARG A N 1
ATOM 1396 C CA . ARG A 1 170 ? 1.581 12.092 -2.054 1.00 93.25 170 ARG A CA 1
ATOM 1397 C C . ARG A 1 170 ? 0.295 12.699 -1.514 1.00 93.25 170 ARG A C 1
ATOM 1399 O O . ARG A 1 170 ? -0.253 13.618 -2.111 1.00 93.25 170 ARG A O 1
ATOM 1406 N N . LEU A 1 171 ? -0.160 12.216 -0.361 1.00 93.50 171 LEU A N 1
ATOM 1407 C CA . LEU A 1 171 ? -1.323 12.773 0.328 1.00 93.50 171 LEU A CA 1
ATOM 1408 C C . LEU A 1 171 ? -1.053 14.144 0.958 1.00 93.50 171 LEU A C 1
ATOM 1410 O O . LEU A 1 171 ? -1.987 14.789 1.428 1.00 93.50 171 LEU A O 1
ATOM 1414 N N . GLY A 1 172 ? 0.212 14.560 1.084 1.00 92.50 172 GLY A N 1
ATOM 1415 C CA . GLY A 1 172 ? 0.585 15.721 1.889 1.00 92.50 172 GLY A CA 1
ATOM 1416 C C . GLY A 1 172 ? 0.075 15.611 3.332 1.00 92.50 172 GLY A C 1
ATOM 1417 O O . GLY A 1 172 ? -0.399 16.597 3.895 1.00 92.50 172 GLY A O 1
ATOM 1418 N N . ASN A 1 173 ? 0.075 14.404 3.906 1.00 92.69 173 ASN A N 1
ATOM 1419 C CA . ASN A 1 173 ? -0.430 14.128 5.248 1.00 92.69 173 ASN A CA 1
ATOM 1420 C C . ASN A 1 173 ? 0.445 13.077 5.942 1.00 92.69 173 ASN A C 1
ATOM 1422 O O . ASN A 1 173 ? 0.219 11.871 5.843 1.00 92.69 173 ASN A O 1
ATOM 1426 N N . LYS A 1 174 ? 1.462 13.555 6.666 1.00 91.94 174 LYS A N 1
ATOM 1427 C CA . LYS A 1 174 ? 2.436 12.706 7.370 1.00 91.94 174 LYS A CA 1
ATOM 1428 C C . LYS A 1 174 ? 1.842 11.880 8.516 1.00 91.94 174 LYS A C 1
ATOM 1430 O O . LYS A 1 174 ? 2.476 10.916 8.928 1.00 91.94 174 LYS A O 1
ATOM 1435 N N . ASP A 1 175 ? 0.671 12.256 9.029 1.00 91.62 175 ASP A N 1
ATOM 1436 C CA . ASP A 1 175 ? 0.064 11.608 10.194 1.00 91.62 175 ASP A CA 1
ATOM 1437 C C . ASP A 1 175 ? -0.799 10.391 9.793 1.00 91.62 175 ASP A C 1
ATOM 1439 O O . ASP A 1 175 ? -1.133 9.570 10.643 1.00 91.62 175 ASP A O 1
ATOM 1443 N N . PHE A 1 176 ? -1.098 10.210 8.497 1.00 96.00 176 PHE A N 1
ATOM 1444 C CA . PHE A 1 176 ? -2.013 9.172 7.996 1.00 96.00 176 PHE A CA 1
ATOM 1445 C C . PHE A 1 176 ? -1.363 7.801 7.710 1.00 96.00 176 PHE A C 1
ATOM 1447 O O . PHE A 1 176 ? -1.929 6.980 6.989 1.00 96.00 176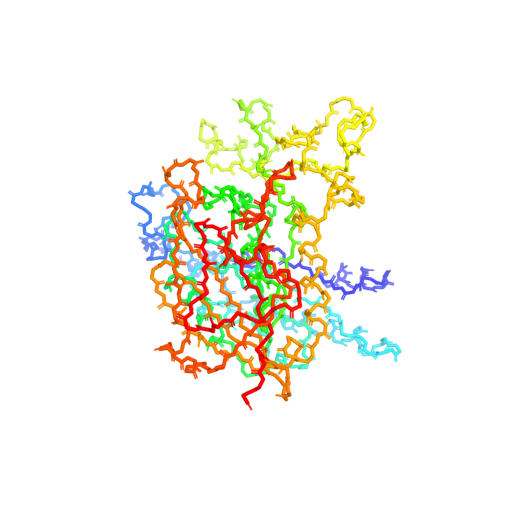 PHE A O 1
ATOM 1454 N N . VAL A 1 177 ? -0.180 7.525 8.274 1.00 97.12 177 VAL A N 1
ATOM 1455 C CA . VAL A 1 177 ? 0.558 6.255 8.083 1.00 97.12 177 VAL A CA 1
ATOM 1456 C C . VAL A 1 177 ? -0.304 5.043 8.448 1.00 97.12 177 VAL A C 1
ATOM 1458 O O . VAL A 1 177 ? -0.474 4.122 7.651 1.00 97.12 177 VAL A O 1
ATOM 1461 N N . ASP A 1 178 ? -0.875 5.048 9.653 1.00 97.94 178 ASP A N 1
ATOM 1462 C CA . ASP A 1 178 ? -1.648 3.908 10.151 1.00 97.94 178 ASP A CA 1
ATOM 1463 C C . ASP A 1 178 ? -2.973 3.751 9.403 1.00 97.94 178 ASP A C 1
ATOM 1465 O O . ASP A 1 178 ? -3.398 2.626 9.169 1.00 97.94 178 ASP A O 1
ATOM 1469 N N . GLY A 1 179 ? -3.597 4.860 8.985 1.00 98.00 179 GLY A N 1
ATOM 1470 C CA . GLY A 1 179 ? -4.801 4.832 8.154 1.00 98.00 179 GLY A CA 1
ATOM 1471 C C . GLY A 1 179 ? -4.547 4.119 6.826 1.00 98.00 179 GLY A C 1
ATOM 1472 O O . GLY A 1 179 ? -5.283 3.204 6.467 1.00 98.00 179 GLY A O 1
ATOM 1473 N N . LEU A 1 180 ? -3.448 4.451 6.144 1.00 98.19 180 LEU A N 1
ATOM 1474 C CA . LEU A 1 180 ? -3.051 3.793 4.897 1.00 98.19 180 LEU A CA 1
ATOM 1475 C C . LEU A 1 180 ? -2.761 2.300 5.072 1.00 98.19 180 LEU A C 1
ATOM 1477 O O . LEU A 1 180 ? -3.236 1.485 4.281 1.00 98.19 180 LEU A O 1
ATOM 1481 N N . ASN A 1 181 ? -2.024 1.932 6.121 1.00 98.56 181 ASN A N 1
ATOM 1482 C CA . ASN A 1 181 ? -1.725 0.530 6.413 1.00 98.56 181 ASN A CA 1
ATOM 1483 C C . ASN A 1 181 ? -2.986 -0.258 6.803 1.00 98.56 181 ASN A C 1
ATOM 1485 O O . ASN A 1 181 ? -3.147 -1.399 6.375 1.00 98.56 181 ASN A O 1
ATOM 1489 N N . ILE A 1 182 ? -3.902 0.349 7.566 1.00 98.56 182 ILE A N 1
ATOM 1490 C CA . ILE A 1 182 ? -5.214 -0.225 7.897 1.00 98.56 182 ILE A CA 1
ATOM 1491 C C . ILE A 1 182 ? -6.026 -0.464 6.623 1.00 98.56 182 ILE A C 1
ATOM 1493 O O . ILE A 1 182 ? -6.539 -1.566 6.442 1.00 98.56 182 ILE A O 1
ATOM 1497 N N . LEU A 1 183 ? -6.112 0.526 5.728 1.00 98.50 183 LEU A N 1
ATOM 1498 C CA . LEU A 1 183 ? -6.823 0.392 4.457 1.00 98.50 183 LEU A CA 1
ATOM 1499 C C . LEU A 1 183 ? -6.245 -0.758 3.625 1.00 98.50 183 LEU A C 1
ATOM 1501 O O . LEU A 1 183 ? -6.969 -1.683 3.270 1.00 98.50 183 LEU A O 1
ATOM 1505 N N . ASN A 1 184 ? -4.935 -0.731 3.374 1.00 98.19 184 ASN A N 1
ATOM 1506 C CA . ASN A 1 184 ? -4.251 -1.711 2.534 1.00 98.19 184 ASN A CA 1
ATOM 1507 C C . ASN A 1 184 ? -4.408 -3.141 3.076 1.00 98.19 184 ASN A C 1
ATOM 1509 O O . ASN A 1 184 ? -4.835 -4.045 2.363 1.00 98.19 184 ASN A O 1
ATOM 1513 N N . LEU A 1 185 ? -4.109 -3.352 4.362 1.00 98.50 185 LEU A N 1
ATOM 1514 C CA . LEU A 1 185 ? -4.049 -4.695 4.942 1.00 98.50 185 LEU A CA 1
ATOM 1515 C C . LEU A 1 185 ? -5.425 -5.315 5.211 1.00 98.50 185 LEU A C 1
ATOM 1517 O O . LEU A 1 185 ? -5.527 -6.546 5.244 1.00 98.50 185 LEU A O 1
ATOM 1521 N N . LEU A 1 186 ? -6.466 -4.506 5.436 1.00 98.50 186 LEU A N 1
ATOM 1522 C CA . LEU A 1 186 ? -7.770 -4.993 5.903 1.00 98.50 186 LEU A CA 1
ATOM 1523 C C . LEU A 1 186 ? -8.869 -5.023 4.829 1.00 98.50 186 LEU A C 1
ATOM 1525 O O . LEU A 1 186 ? -9.920 -5.635 5.062 1.00 98.50 186 LEU A O 1
ATOM 1529 N N . LEU A 1 187 ? -8.634 -4.450 3.646 1.00 98.56 187 LEU A N 1
ATOM 1530 C CA . LEU A 1 187 ? -9.465 -4.711 2.467 1.00 98.56 187 LEU A CA 1
ATOM 1531 C C . LEU A 1 187 ? -9.408 -6.209 2.062 1.00 98.56 187 LEU A C 1
ATOM 1533 O O . LEU A 1 187 ? -8.452 -6.920 2.403 1.00 98.56 187 LEU A O 1
ATOM 1537 N N . PRO A 1 188 ? -10.448 -6.745 1.392 1.00 97.69 188 PRO A N 1
ATOM 1538 C CA . PRO A 1 188 ? -10.421 -8.113 0.862 1.00 97.69 188 PRO A CA 1
ATOM 1539 C C . PRO A 1 188 ? -9.351 -8.226 -0.223 1.00 97.69 188 PRO A C 1
ATOM 1541 O O . PRO A 1 188 ? -9.137 -7.262 -0.942 1.00 97.69 188 PRO A O 1
ATOM 1544 N N . GLY A 1 189 ? -8.702 -9.374 -0.401 1.00 95.75 189 GLY A N 1
ATOM 1545 C CA . GLY A 1 189 ? -7.663 -9.503 -1.433 1.00 95.75 189 GLY A CA 1
ATOM 1546 C C . GLY A 1 189 ? -6.241 -9.473 -0.884 1.00 95.75 189 GLY A C 1
ATOM 1547 O O . GLY A 1 189 ? -6.056 -9.641 0.316 1.00 95.75 189 GLY A O 1
ATOM 1548 N N . ILE A 1 190 ? -5.237 -9.286 -1.741 1.00 95.62 190 ILE A N 1
ATOM 1549 C CA . ILE A 1 190 ? -3.802 -9.308 -1.410 1.00 95.62 190 ILE A CA 1
ATOM 1550 C C . ILE A 1 190 ? -3.251 -7.878 -1.240 1.00 95.62 190 ILE A C 1
ATOM 1552 O O . ILE A 1 190 ? -3.270 -7.106 -2.197 1.00 95.62 190 ILE A O 1
ATOM 1556 N N . PRO A 1 191 ? -2.725 -7.504 -0.063 1.00 97.25 191 PRO A N 1
ATOM 1557 C CA . PRO A 1 191 ? -2.030 -6.239 0.117 1.00 97.25 191 PRO A CA 1
ATOM 1558 C C . PRO A 1 191 ? -0.597 -6.327 -0.402 1.00 97.25 191 PRO A C 1
ATOM 1560 O O . PRO A 1 191 ? 0.081 -7.338 -0.214 1.00 97.25 191 PRO A O 1
ATOM 1563 N N . THR A 1 192 ? -0.113 -5.230 -0.970 1.00 97.25 192 THR A N 1
ATOM 1564 C CA . THR A 1 192 ? 1.299 -5.030 -1.304 1.00 97.25 192 THR A CA 1
ATOM 1565 C C . THR A 1 192 ? 1.851 -3.906 -0.448 1.00 97.25 192 THR A C 1
ATOM 1567 O O . THR A 1 192 ? 1.260 -2.827 -0.388 1.00 97.25 192 THR A O 1
ATOM 1570 N N . THR A 1 193 ? 2.974 -4.162 0.218 1.00 98.00 193 THR A N 1
ATOM 1571 C CA . THR A 1 193 ? 3.666 -3.187 1.066 1.00 98.00 193 THR A CA 1
ATOM 1572 C C . THR A 1 193 ? 5.028 -2.880 0.464 1.00 98.00 193 THR A C 1
ATOM 1574 O O . THR A 1 193 ? 5.823 -3.790 0.226 1.00 98.00 193 THR A O 1
ATOM 1577 N N . TYR A 1 194 ? 5.304 -1.603 0.223 1.00 98.56 194 TYR A N 1
ATOM 1578 C CA . TYR A 1 194 ? 6.628 -1.134 -0.170 1.00 98.56 194 TYR A CA 1
ATOM 1579 C C . TYR A 1 194 ? 7.474 -0.849 1.073 1.00 98.56 194 TYR A C 1
ATOM 1581 O O . TYR A 1 194 ? 6.968 -0.317 2.062 1.00 98.56 194 TYR A O 1
ATOM 1589 N N . TYR A 1 195 ? 8.763 -1.208 1.041 1.00 98.44 195 TYR A N 1
ATOM 1590 C CA . TYR A 1 195 ? 9.608 -1.161 2.238 1.00 98.44 195 TYR A CA 1
ATOM 1591 C C . TYR A 1 195 ? 9.576 0.219 2.908 1.00 98.44 195 TYR A C 1
ATOM 1593 O O . TYR A 1 195 ? 9.671 1.265 2.252 1.00 98.44 195 TYR A O 1
ATOM 1601 N N . GLY A 1 196 ? 9.448 0.220 4.230 1.00 98.12 196 GLY A N 1
ATOM 1602 C CA . GLY A 1 196 ? 9.367 1.426 5.036 1.00 98.12 196 GLY A CA 1
ATOM 1603 C C . GLY A 1 196 ? 7.948 1.910 5.322 1.00 98.12 196 GLY A C 1
ATOM 1604 O O . GLY A 1 196 ? 7.777 2.722 6.231 1.00 98.12 196 GLY A O 1
ATOM 1605 N N . GLU A 1 197 ? 6.920 1.439 4.611 1.00 98.44 197 GLU A N 1
ATOM 1606 C CA . GLU A 1 197 ? 5.517 1.749 4.935 1.00 98.44 197 GLU A CA 1
ATOM 1607 C C . GLU A 1 197 ? 5.126 1.247 6.332 1.00 98.44 197 GLU A C 1
ATOM 1609 O O . GLU A 1 197 ? 4.377 1.914 7.048 1.00 98.44 197 GLU A O 1
ATOM 1614 N N . GLU A 1 198 ? 5.703 0.127 6.767 1.00 98.00 198 GLU A N 1
ATOM 1615 C CA . GLU A 1 198 ? 5.476 -0.491 8.071 1.00 98.00 198 GLU A CA 1
ATOM 1616 C C . GLU A 1 198 ? 6.026 0.326 9.249 1.00 98.00 198 GLU A C 1
ATOM 1618 O O . GLU A 1 198 ? 5.540 0.182 10.370 1.00 98.00 198 GLU A O 1
ATOM 1623 N N . ILE A 1 199 ? 7.007 1.203 9.007 1.00 97.44 199 ILE A N 1
ATOM 1624 C CA . ILE A 1 199 ? 7.537 2.145 10.010 1.00 97.44 199 ILE A CA 1
ATOM 1625 C C . ILE A 1 199 ? 7.143 3.602 9.728 1.00 97.44 199 ILE A C 1
ATOM 1627 O O . ILE A 1 199 ? 7.458 4.486 10.525 1.00 97.44 199 ILE A O 1
ATOM 1631 N N . GLY A 1 200 ? 6.447 3.872 8.621 1.00 97.06 200 GLY A N 1
ATOM 1632 C CA . GLY A 1 200 ? 6.060 5.224 8.220 1.00 97.06 200 GLY A CA 1
ATOM 1633 C C . GLY A 1 200 ? 7.204 6.064 7.648 1.00 97.06 200 GLY A C 1
ATOM 1634 O O . GLY A 1 200 ? 7.238 7.275 7.881 1.00 97.06 200 GLY A O 1
ATOM 1635 N N . MET A 1 201 ? 8.137 5.448 6.911 1.00 98.00 201 MET A N 1
ATOM 1636 C CA . MET A 1 201 ? 9.188 6.169 6.186 1.00 98.00 201 MET A CA 1
ATOM 1637 C C . MET A 1 201 ? 8.592 7.281 5.320 1.00 98.00 201 MET A C 1
ATOM 1639 O O . MET A 1 201 ? 7.528 7.133 4.713 1.00 98.00 201 MET A O 1
ATOM 1643 N N . ARG A 1 202 ? 9.318 8.396 5.231 1.00 97.12 202 ARG A N 1
ATOM 1644 C CA . ARG A 1 202 ? 8.943 9.565 4.426 1.00 97.12 202 ARG A CA 1
ATOM 1645 C C . ARG A 1 202 ? 9.847 9.702 3.212 1.00 97.12 202 ARG A C 1
ATOM 1647 O O . ARG A 1 202 ? 10.848 8.998 3.092 1.00 97.12 202 ARG A O 1
ATOM 1654 N N . ASP A 1 203 ? 9.448 10.571 2.294 1.00 97.44 203 ASP A N 1
ATOM 1655 C CA . ASP A 1 203 ? 10.307 10.913 1.169 1.00 97.44 203 ASP A CA 1
ATOM 1656 C C . ASP A 1 203 ? 11.643 11.467 1.672 1.00 97.44 203 ASP A C 1
ATOM 1658 O O . ASP A 1 203 ? 11.680 12.244 2.632 1.00 97.44 203 ASP A O 1
ATOM 1662 N N . THR A 1 204 ? 12.735 11.080 1.017 1.00 96.50 204 THR A N 1
ATOM 1663 C CA . THR A 1 204 ? 14.026 11.733 1.236 1.00 96.50 204 THR A CA 1
ATOM 1664 C C . THR A 1 204 ? 14.051 13.122 0.620 1.00 96.50 204 THR A C 1
ATOM 1666 O O . THR A 1 204 ? 13.245 13.454 -0.250 1.00 96.50 204 THR A O 1
ATOM 1669 N N . LEU A 1 205 ? 14.965 13.955 1.102 1.00 94.06 205 LEU A N 1
ATOM 1670 C CA . LEU A 1 205 ? 15.159 15.304 0.599 1.00 94.06 205 LEU A CA 1
ATOM 1671 C C . LEU A 1 205 ? 16.262 15.272 -0.456 1.00 94.06 205 LEU A C 1
ATOM 1673 O O . LEU A 1 205 ? 17.401 14.939 -0.144 1.00 94.06 205 LEU A O 1
ATOM 1677 N N . ILE A 1 206 ? 15.896 15.621 -1.688 1.00 95.00 206 ILE A N 1
ATOM 1678 C CA . ILE A 1 206 ? 16.825 15.856 -2.796 1.00 95.00 206 ILE A CA 1
ATOM 1679 C C . ILE A 1 206 ? 16.806 17.359 -3.055 1.00 95.00 206 ILE A C 1
ATOM 1681 O O . ILE A 1 206 ? 15.772 17.894 -3.464 1.00 95.00 206 ILE A O 1
ATOM 1685 N N . ASN A 1 207 ? 17.906 18.043 -2.744 1.00 91.50 207 ASN A N 1
ATOM 1686 C CA . ASN A 1 207 ? 17.962 19.509 -2.716 1.00 91.50 207 ASN A CA 1
ATOM 1687 C C . ASN A 1 207 ? 18.480 20.111 -4.023 1.00 91.50 207 ASN A C 1
ATOM 1689 O O . ASN A 1 207 ? 18.246 21.290 -4.287 1.00 91.50 207 ASN A O 1
ATOM 1693 N N . SER A 1 208 ? 19.187 19.325 -4.834 1.00 92.94 208 SER A N 1
ATOM 1694 C CA . SER A 1 208 ? 19.779 19.809 -6.076 1.00 92.94 208 SER A CA 1
ATOM 1695 C C . SER A 1 208 ? 19.813 18.742 -7.169 1.00 92.94 208 SER A C 1
ATOM 1697 O O . SER A 1 208 ? 19.701 17.541 -6.916 1.00 92.94 208 SER A O 1
ATOM 1699 N N . ARG A 1 209 ? 19.987 19.190 -8.416 1.00 93.75 209 ARG A N 1
ATOM 1700 C CA . ARG A 1 209 ? 20.039 18.325 -9.601 1.00 93.75 209 ARG A CA 1
ATOM 1701 C C . ARG A 1 209 ? 21.225 17.353 -9.564 1.00 93.75 209 ARG A C 1
ATOM 1703 O O . ARG A 1 209 ? 21.149 16.279 -10.156 1.00 93.75 209 ARG A O 1
ATOM 1710 N N . GLU A 1 210 ? 22.314 17.711 -8.894 1.00 92.94 210 GLU A N 1
ATOM 1711 C CA . GLU A 1 210 ? 23.539 16.908 -8.776 1.00 92.94 210 GLU A CA 1
ATOM 1712 C C . GLU A 1 210 ? 23.356 15.690 -7.851 1.00 92.94 210 GLU A C 1
ATOM 1714 O O . GLU A 1 210 ? 24.049 14.673 -7.990 1.00 92.94 210 GLU A O 1
ATOM 1719 N N . GLU A 1 211 ? 22.402 15.773 -6.920 1.00 94.19 211 GLU A N 1
ATOM 1720 C CA . GLU A 1 211 ? 22.045 14.679 -6.014 1.00 94.19 211 GLU A CA 1
ATOM 1721 C C . GLU A 1 211 ? 21.206 13.598 -6.714 1.00 94.19 211 GLU A C 1
ATOM 1723 O O . GLU A 1 211 ? 21.279 12.434 -6.322 1.00 94.19 211 GLU A O 1
ATOM 1728 N N . VAL A 1 212 ? 20.476 13.955 -7.780 1.00 96.44 212 VAL A N 1
ATOM 1729 C CA . VAL A 1 212 ? 19.613 13.039 -8.544 1.00 96.44 212 VAL A CA 1
ATOM 1730 C C . VAL A 1 212 ? 20.429 11.899 -9.151 1.00 96.44 212 VAL A C 1
ATOM 1732 O O . VAL A 1 212 ? 21.436 12.121 -9.831 1.00 96.44 212 VAL A O 1
ATOM 1735 N N . LYS A 1 213 ? 19.966 10.670 -8.922 1.00 96.56 213 LYS A N 1
ATOM 1736 C CA . LYS A 1 213 ? 20.497 9.425 -9.494 1.00 96.56 213 LYS A CA 1
ATOM 1737 C C . LYS A 1 213 ? 19.501 8.743 -10.421 1.00 96.56 213 LYS A C 1
ATOM 1739 O O . LYS A 1 213 ? 19.924 7.955 -11.263 1.00 96.56 213 LYS A O 1
ATOM 1744 N N . ASP A 1 214 ? 18.211 9.052 -10.307 1.00 97.50 214 ASP A N 1
ATOM 1745 C CA . ASP A 1 214 ? 17.182 8.510 -11.187 1.00 97.50 214 ASP A CA 1
ATOM 1746 C C . ASP A 1 214 ? 17.394 8.970 -12.641 1.00 97.50 214 ASP A C 1
ATOM 1748 O O . ASP A 1 214 ? 17.341 10.178 -12.908 1.00 97.50 214 ASP A O 1
ATOM 1752 N N . PRO A 1 215 ? 17.564 8.043 -13.605 1.00 95.25 215 PRO A N 1
ATOM 1753 C CA . PRO A 1 215 ? 17.661 8.388 -15.020 1.00 95.25 215 PRO A CA 1
ATOM 1754 C C . PRO A 1 215 ? 16.475 9.215 -15.530 1.00 95.25 215 PRO A C 1
ATOM 1756 O O . PRO A 1 215 ? 16.674 10.122 -16.335 1.00 95.25 215 PRO A O 1
ATOM 1759 N N . GLN A 1 216 ? 15.257 8.960 -15.034 1.00 92.25 216 GLN A N 1
ATOM 1760 C CA . GLN A 1 216 ? 14.070 9.718 -15.441 1.00 92.25 216 GLN A CA 1
ATOM 1761 C C . GLN A 1 216 ? 14.190 11.190 -15.030 1.00 92.25 216 GLN A C 1
ATOM 1763 O O . GLN A 1 216 ? 14.043 12.075 -15.870 1.00 92.25 216 GLN A O 1
ATOM 1768 N N . GLY A 1 217 ? 14.539 11.458 -13.767 1.00 93.06 217 GLY A N 1
ATOM 1769 C CA . GLY A 1 217 ? 14.824 12.813 -13.294 1.00 93.06 217 GLY A CA 1
ATOM 1770 C C . GLY A 1 217 ? 16.014 13.451 -14.016 1.00 93.06 217 GLY A C 1
ATOM 1771 O O . GLY A 1 217 ? 15.967 14.627 -14.366 1.00 93.06 217 GLY A O 1
ATOM 1772 N N . CYS A 1 218 ? 17.065 12.676 -14.301 1.00 93.38 218 CYS A N 1
ATOM 1773 C CA . CYS A 1 218 ? 18.257 13.182 -14.979 1.00 93.38 218 CYS A CA 1
ATOM 1774 C C . CYS A 1 218 ? 17.972 13.689 -16.396 1.00 93.38 218 CYS A C 1
ATOM 1776 O O . CYS A 1 218 ? 18.558 14.696 -16.801 1.00 93.38 218 CYS A O 1
ATOM 1778 N N . ASN A 1 219 ? 17.075 13.007 -17.110 1.00 91.38 219 ASN A N 1
ATOM 1779 C CA . ASN A 1 219 ? 16.695 13.318 -18.485 1.00 91.38 219 ASN A CA 1
ATOM 1780 C C . ASN A 1 219 ? 15.664 14.455 -18.593 1.00 91.38 219 ASN A C 1
ATOM 1782 O O . ASN A 1 219 ? 15.418 14.933 -19.695 1.00 91.38 219 ASN A O 1
ATOM 1786 N N . PHE A 1 220 ? 15.086 14.913 -17.476 1.00 87.56 220 PHE A N 1
ATOM 1787 C CA . PHE A 1 220 ? 14.002 15.906 -17.458 1.00 87.56 220 PHE A CA 1
ATOM 1788 C C . PHE A 1 220 ? 14.462 17.351 -17.172 1.00 87.56 220 PHE A C 1
ATOM 1790 O O . PHE A 1 220 ? 13.658 18.211 -16.814 1.00 87.56 220 PHE A O 1
ATOM 1797 N N . GLY A 1 221 ? 15.763 17.627 -17.327 1.00 85.75 221 GLY A N 1
ATOM 1798 C CA . GLY A 1 221 ? 16.332 18.978 -17.252 1.00 85.75 221 GLY A CA 1
ATOM 1799 C C . GLY A 1 221 ? 16.044 19.696 -15.929 1.00 85.75 221 GLY A C 1
ATOM 1800 O O . GLY A 1 221 ? 16.181 19.107 -14.857 1.00 85.75 221 GLY A O 1
ATOM 1801 N N . ASP A 1 222 ? 15.638 20.965 -16.009 1.00 88.06 222 ASP A N 1
ATOM 1802 C CA . ASP A 1 222 ? 15.332 21.818 -14.847 1.00 88.06 222 ASP A CA 1
ATOM 1803 C C . ASP A 1 222 ? 14.087 21.357 -14.070 1.00 88.06 222 ASP A C 1
ATOM 1805 O O . ASP A 1 222 ? 13.918 21.681 -12.895 1.00 88.06 222 ASP A O 1
ATOM 1809 N N . GLU A 1 223 ? 13.236 20.544 -14.696 1.00 89.44 223 GLU A N 1
ATOM 1810 C CA . GLU A 1 223 ? 12.032 19.980 -14.090 1.00 89.44 223 GLU A CA 1
ATOM 1811 C C . GLU A 1 223 ? 12.272 18.606 -13.443 1.00 89.44 223 GLU A C 1
ATOM 1813 O O . GLU A 1 223 ? 11.318 17.923 -13.061 1.00 89.44 223 GLU A O 1
ATOM 1818 N N . TRP A 1 224 ? 13.538 18.208 -13.252 1.00 93.06 224 TRP A N 1
ATOM 1819 C CA . TRP A 1 224 ? 13.937 16.946 -12.614 1.00 93.06 224 TRP A CA 1
ATOM 1820 C C . TRP A 1 224 ? 13.167 16.650 -11.321 1.00 93.06 224 TRP A C 1
ATOM 1822 O O . TRP A 1 224 ? 12.802 15.502 -11.073 1.00 93.06 224 TRP A O 1
ATOM 1832 N N . ALA A 1 225 ? 12.873 17.673 -10.513 1.00 92.44 225 ALA A N 1
ATOM 1833 C CA . ALA A 1 225 ? 12.186 17.535 -9.230 1.00 92.44 225 ALA A CA 1
ATOM 1834 C C . ALA A 1 225 ? 10.734 17.048 -9.375 1.00 92.44 225 ALA A C 1
ATOM 1836 O O . ALA A 1 225 ? 10.184 16.458 -8.450 1.00 92.44 225 ALA A O 1
ATOM 1837 N N . LYS A 1 226 ? 10.103 17.258 -10.536 1.00 88.44 226 LYS A N 1
ATOM 1838 C CA . LYS A 1 226 ? 8.751 16.759 -10.826 1.00 88.44 226 LYS A CA 1
ATOM 1839 C C . LYS A 1 226 ? 8.743 15.290 -11.244 1.00 88.44 226 LYS A C 1
ATOM 1841 O O . LYS A 1 226 ? 7.711 14.639 -11.122 1.00 88.44 226 LYS A O 1
ATOM 1846 N N . LYS A 1 227 ? 9.863 14.779 -11.768 1.00 89.88 227 LYS A N 1
ATOM 1847 C CA . LYS A 1 227 ? 9.933 13.454 -12.405 1.00 89.88 227 LYS A CA 1
ATOM 1848 C C . LYS A 1 227 ? 10.877 12.467 -11.717 1.00 89.88 227 LYS A C 1
ATOM 1850 O O . LYS A 1 227 ? 10.773 11.277 -11.988 1.00 89.88 227 LYS A O 1
ATOM 1855 N N . THR A 1 228 ? 11.784 12.912 -10.843 1.00 96.00 228 THR A N 1
ATOM 1856 C CA . THR A 1 228 ? 12.675 11.991 -10.126 1.00 96.00 228 THR A CA 1
ATOM 1857 C C . THR A 1 228 ? 11.904 11.120 -9.140 1.00 96.00 228 THR A C 1
ATOM 1859 O O . THR A 1 228 ? 11.094 11.590 -8.338 1.00 96.00 228 THR A O 1
ATOM 1862 N N . ARG A 1 229 ? 12.221 9.831 -9.162 1.00 97.31 229 ARG A N 1
ATOM 1863 C CA . ARG A 1 229 ? 11.711 8.814 -8.244 1.00 97.31 229 ARG A CA 1
ATOM 1864 C C . ARG A 1 229 ? 12.604 8.642 -7.015 1.00 97.31 229 ARG A C 1
ATOM 1866 O O . ARG A 1 229 ? 12.219 7.945 -6.079 1.00 97.31 229 ARG A O 1
ATOM 1873 N N . ASP A 1 230 ? 13.761 9.307 -6.958 1.00 98.06 230 ASP A N 1
ATOM 1874 C CA . ASP A 1 230 ? 14.730 9.179 -5.856 1.00 98.06 230 ASP A CA 1
ATOM 1875 C C . ASP A 1 230 ? 14.127 9.484 -4.478 1.00 98.06 230 ASP A C 1
ATOM 1877 O O . ASP A 1 230 ? 14.506 8.868 -3.481 1.00 98.06 230 ASP A O 1
ATOM 1881 N N . TYR A 1 231 ? 13.119 10.359 -4.425 1.00 97.62 231 TYR A N 1
ATOM 1882 C CA . TYR A 1 231 ? 12.383 10.693 -3.205 1.00 97.62 231 TYR A CA 1
ATOM 1883 C C . TYR A 1 231 ? 11.880 9.466 -2.430 1.00 97.62 231 TYR A C 1
ATOM 1885 O O . TYR A 1 231 ? 11.918 9.464 -1.202 1.00 97.62 231 TYR A O 1
ATOM 1893 N N . CYS A 1 232 ? 11.455 8.404 -3.119 1.00 97.56 232 CYS A N 1
ATOM 1894 C CA . CYS A 1 232 ? 10.911 7.197 -2.492 1.00 97.56 232 CYS A CA 1
ATOM 1895 C C . CYS A 1 232 ? 11.921 6.039 -2.382 1.00 97.56 232 CYS A C 1
ATOM 1897 O O . CYS A 1 232 ? 11.556 4.952 -1.935 1.00 97.56 232 CYS A O 1
ATOM 1899 N N . ARG A 1 233 ? 13.189 6.250 -2.763 1.00 98.44 233 ARG A N 1
ATOM 1900 C CA . ARG A 1 233 ? 14.227 5.201 -2.882 1.00 98.44 233 ARG A CA 1
ATOM 1901 C C . ARG A 1 233 ? 15.331 5.305 -1.830 1.00 98.44 233 ARG A C 1
ATOM 1903 O O . ARG A 1 233 ? 16.366 4.650 -1.928 1.00 98.44 233 ARG A O 1
ATOM 1910 N N . SER A 1 234 ? 15.118 6.138 -0.815 1.00 97.94 234 SER A N 1
ATOM 1911 C CA . SER A 1 234 ? 16.077 6.343 0.267 1.00 97.94 234 SER A CA 1
ATOM 1912 C C . SER A 1 234 ? 16.407 5.038 0.994 1.00 97.94 234 SER A C 1
ATOM 1914 O O . SER A 1 234 ? 15.498 4.231 1.211 1.00 97.94 234 SER A O 1
ATOM 1916 N N . PRO A 1 235 ? 17.641 4.841 1.474 1.00 98.31 235 PRO A N 1
ATOM 1917 C CA . PRO A 1 235 ? 17.976 3.664 2.267 1.00 98.31 235 PRO A CA 1
ATOM 1918 C C . PRO A 1 235 ? 17.033 3.426 3.461 1.00 98.31 235 PRO A C 1
ATOM 1920 O O . PRO A 1 235 ? 16.490 4.377 4.031 1.00 98.31 235 PRO A O 1
ATOM 1923 N N . MET A 1 236 ? 16.832 2.154 3.823 1.00 98.56 236 MET A N 1
ATOM 1924 C CA . MET A 1 236 ? 16.012 1.748 4.973 1.00 98.56 236 MET A CA 1
ATOM 1925 C C . MET A 1 236 ? 16.602 2.275 6.290 1.00 98.56 236 MET A C 1
ATOM 1927 O O . MET A 1 236 ? 17.819 2.306 6.456 1.00 98.56 236 MET A O 1
ATOM 1931 N N . GLN A 1 237 ? 15.739 2.669 7.227 1.00 98.50 237 GLN A N 1
ATOM 1932 C CA . GLN A 1 237 ? 16.124 3.251 8.517 1.00 98.50 237 GLN A CA 1
ATOM 1933 C C . GLN A 1 237 ? 16.066 2.173 9.615 1.00 98.50 237 GLN A C 1
ATOM 1935 O O . GLN A 1 237 ? 15.014 1.941 10.213 1.00 98.50 237 GLN A O 1
ATOM 1940 N N . TRP A 1 238 ? 17.174 1.474 9.867 1.00 98.38 238 TRP A N 1
ATOM 1941 C CA . TRP A 1 238 ? 17.226 0.377 10.843 1.00 98.38 238 TRP A CA 1
ATOM 1942 C C . TRP A 1 238 ? 17.346 0.873 12.283 1.00 98.38 238 TRP A C 1
ATOM 1944 O O . TRP A 1 238 ? 16.580 0.433 13.139 1.00 98.38 238 TRP A O 1
ATOM 1954 N N . ASP A 1 239 ? 18.246 1.816 12.544 1.00 97.38 239 ASP A N 1
ATOM 1955 C CA . ASP A 1 239 ? 18.505 2.356 13.882 1.00 97.38 239 ASP A CA 1
ATOM 1956 C C . ASP A 1 239 ? 18.972 3.823 13.833 1.00 97.38 239 ASP A C 1
ATOM 1958 O O . ASP A 1 239 ? 19.100 4.412 12.757 1.00 97.38 239 ASP A O 1
ATOM 1962 N N . SER A 1 240 ? 19.179 4.434 15.003 1.00 96.44 240 SER A N 1
ATOM 1963 C CA . SER A 1 240 ? 19.642 5.824 15.137 1.00 96.44 240 SER A CA 1
ATOM 1964 C C . SER A 1 240 ? 21.109 5.971 15.552 1.00 96.44 240 SER A C 1
ATOM 1966 O O . SER A 1 240 ? 21.624 7.091 15.556 1.00 96.44 240 SER A O 1
ATOM 1968 N N . HIS A 1 241 ? 21.784 4.878 15.917 1.00 95.06 241 HIS A N 1
ATOM 1969 C CA . HIS A 1 241 ? 23.103 4.919 16.554 1.00 95.06 241 HIS A CA 1
ATOM 1970 C C . HIS A 1 241 ? 24.241 4.467 15.632 1.00 95.06 241 HIS A C 1
ATOM 1972 O O . HIS A 1 241 ? 25.385 4.877 15.835 1.00 95.06 241 HIS A O 1
ATOM 1978 N N . ASN A 1 242 ? 23.946 3.667 14.607 1.00 96.81 242 ASN A N 1
ATOM 1979 C CA . ASN A 1 242 ? 24.912 3.253 13.602 1.00 96.81 242 ASN A CA 1
ATOM 1980 C C . ASN A 1 242 ? 24.952 4.234 12.429 1.00 96.81 242 ASN A C 1
ATOM 1982 O O . ASN A 1 242 ? 24.019 4.992 12.144 1.00 96.81 242 ASN A O 1
ATOM 1986 N N . THR A 1 243 ? 26.077 4.210 11.715 1.00 97.50 243 THR A N 1
ATOM 1987 C CA . THR A 1 243 ? 26.260 4.989 10.491 1.00 97.50 243 THR A CA 1
ATOM 1988 C C . THR A 1 243 ? 25.143 4.693 9.486 1.00 97.50 243 THR A C 1
ATOM 1990 O O . THR A 1 243 ? 24.656 3.570 9.382 1.00 97.50 243 THR A O 1
ATOM 1993 N N . SER A 1 244 ? 24.701 5.735 8.779 1.00 97.31 244 SER A N 1
ATOM 1994 C CA . SER A 1 244 ? 23.642 5.661 7.769 1.00 97.31 244 SER A CA 1
ATOM 1995 C C . SER A 1 244 ? 22.383 4.906 8.223 1.00 97.31 244 SER A C 1
ATOM 1997 O O . SER A 1 244 ? 21.843 4.100 7.469 1.00 97.31 244 SER A O 1
ATOM 1999 N N . ALA A 1 245 ? 21.918 5.168 9.448 1.00 97.94 245 ALA A N 1
ATOM 2000 C CA . ALA A 1 245 ? 20.752 4.516 10.046 1.00 97.94 245 ALA A CA 1
ATOM 2001 C C . ALA A 1 245 ? 20.849 2.977 10.082 1.00 97.94 245 ALA A C 1
ATOM 2003 O O . ALA A 1 245 ? 19.843 2.291 9.910 1.00 97.94 245 ALA A O 1
ATOM 2004 N N . GLY A 1 246 ? 22.061 2.427 10.193 1.00 98.00 246 GLY A N 1
ATOM 2005 C CA . GLY A 1 246 ? 22.320 0.985 10.156 1.00 98.00 246 GLY A CA 1
ATOM 2006 C C . GLY A 1 246 ? 22.247 0.347 8.762 1.00 98.00 246 GLY A C 1
ATOM 2007 O O . GLY A 1 246 ? 22.473 -0.851 8.628 1.00 98.00 246 GLY A O 1
ATOM 2008 N N . PHE A 1 247 ? 21.962 1.110 7.700 1.00 98.38 247 PHE A N 1
ATOM 2009 C CA . PHE A 1 247 ? 21.929 0.584 6.328 1.00 98.38 247 PHE A CA 1
ATOM 2010 C C . PHE A 1 247 ? 23.323 0.266 5.773 1.00 98.38 247 PHE A C 1
ATOM 2012 O O . PHE A 1 247 ? 23.482 -0.643 4.961 1.00 98.38 247 PHE A O 1
ATOM 2019 N N . SER A 1 248 ? 24.332 1.042 6.168 1.00 98.44 248 SER A N 1
ATOM 2020 C CA . SER A 1 248 ? 25.697 0.932 5.657 1.00 98.44 248 SER A CA 1
ATOM 2021 C C . SER A 1 248 ? 26.697 1.378 6.712 1.00 98.44 248 SER A C 1
ATOM 2023 O O . SER A 1 248 ? 26.422 2.268 7.510 1.00 98.44 248 SER A O 1
ATOM 2025 N N . THR A 1 249 ? 27.900 0.816 6.673 1.00 97.69 249 THR A N 1
ATOM 2026 C CA . THR A 1 249 ? 29.024 1.291 7.490 1.00 97.69 249 THR A CA 1
ATOM 2027 C C . THR A 1 249 ? 29.679 2.553 6.918 1.00 97.69 249 THR A C 1
ATOM 2029 O O . THR A 1 249 ? 30.497 3.174 7.590 1.00 97.69 249 THR A O 1
ATOM 2032 N N . ASN A 1 250 ? 29.356 2.937 5.678 1.00 98.00 250 ASN A N 1
ATOM 2033 C CA . ASN A 1 250 ? 29.857 4.161 5.052 1.00 98.00 250 ASN A CA 1
ATOM 2034 C C . ASN A 1 250 ? 28.967 5.350 5.401 1.00 98.00 250 ASN A C 1
ATOM 2036 O O . ASN A 1 250 ? 27.754 5.248 5.294 1.00 98.00 250 ASN A O 1
ATOM 2040 N N . VAL A 1 251 ? 29.573 6.501 5.713 1.00 95.44 251 VAL A N 1
ATOM 2041 C CA . VAL A 1 251 ? 28.849 7.749 6.037 1.00 95.44 251 VAL A CA 1
ATOM 2042 C C . VAL A 1 251 ? 28.007 8.251 4.859 1.00 95.44 251 VAL A C 1
ATOM 2044 O O . VAL A 1 251 ? 26.955 8.860 5.052 1.00 95.44 251 VAL A O 1
ATOM 2047 N N . THR A 1 252 ? 28.460 7.986 3.634 1.00 94.44 252 THR A N 1
ATOM 2048 C CA . THR A 1 252 ? 27.7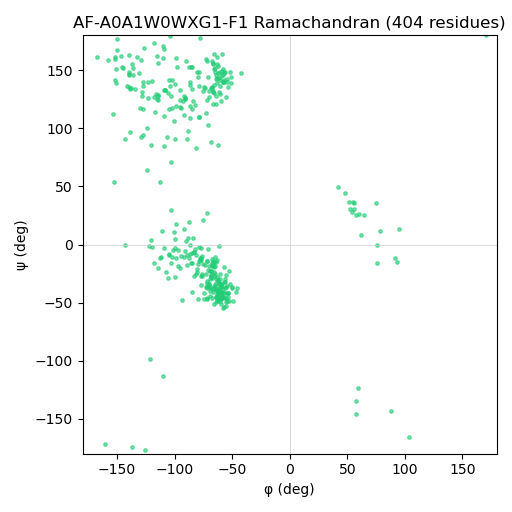64 8.354 2.400 1.00 94.44 252 THR A CA 1
ATOM 2049 C C . THR A 1 252 ? 27.202 7.108 1.731 1.00 94.44 252 THR A C 1
ATOM 2051 O O . THR A 1 252 ? 27.889 6.099 1.572 1.00 94.44 252 THR A O 1
ATOM 2054 N N . THR A 1 253 ? 25.942 7.197 1.320 1.00 96.25 253 THR A N 1
ATOM 2055 C CA . THR A 1 253 ? 25.216 6.154 0.591 1.00 96.25 253 THR A CA 1
ATOM 2056 C C . THR A 1 253 ? 24.818 6.674 -0.789 1.00 96.25 253 THR A C 1
ATOM 2058 O O . THR A 1 253 ? 25.051 7.836 -1.117 1.00 96.25 253 THR A O 1
ATOM 2061 N N . TRP A 1 254 ? 24.262 5.800 -1.628 1.00 96.12 254 TRP A N 1
ATOM 2062 C CA . TRP A 1 254 ? 23.913 6.144 -3.009 1.00 96.12 254 TRP A CA 1
ATOM 2063 C C . TRP A 1 254 ? 22.796 7.204 -3.118 1.00 96.12 254 TRP A C 1
ATOM 2065 O O . TRP A 1 254 ? 22.788 7.959 -4.087 1.00 96.12 254 TRP A O 1
ATOM 2075 N N . LEU A 1 255 ? 21.914 7.296 -2.111 1.00 97.50 255 LEU A N 1
ATOM 2076 C CA . LEU A 1 255 ? 20.915 8.356 -1.926 1.00 97.50 255 LEU A CA 1
ATOM 2077 C C . LEU A 1 255 ? 20.870 8.816 -0.460 1.00 97.50 255 LEU A C 1
ATOM 2079 O O . LEU A 1 255 ? 21.110 7.996 0.426 1.00 97.50 255 LEU A O 1
ATOM 2083 N N . PRO A 1 256 ? 20.498 10.078 -0.172 1.00 96.25 256 PRO A N 1
ATOM 2084 C CA . PRO A 1 256 ? 20.370 10.568 1.198 1.00 96.25 256 PRO A CA 1
ATOM 2085 C C . PRO A 1 256 ? 19.331 9.789 2.014 1.00 96.25 256 PRO A C 1
ATOM 2087 O O . PRO A 1 256 ? 18.298 9.351 1.494 1.00 96.25 256 PRO A O 1
ATOM 2090 N N . LEU A 1 257 ? 19.571 9.674 3.322 1.00 96.88 257 LEU A N 1
ATOM 2091 C CA . LEU A 1 257 ? 18.590 9.126 4.257 1.00 96.88 257 LEU A CA 1
ATOM 2092 C C . LEU A 1 257 ? 17.343 10.008 4.330 1.00 96.88 257 LEU A C 1
ATOM 2094 O O . LEU A 1 257 ? 17.438 11.235 4.359 1.00 96.88 257 LEU A O 1
ATOM 2098 N N . ALA A 1 258 ? 16.180 9.371 4.450 1.00 96.56 258 ALA A N 1
ATOM 2099 C CA . ALA A 1 258 ? 14.944 10.086 4.730 1.00 96.56 258 ALA A CA 1
ATOM 2100 C C . ALA A 1 258 ? 14.954 10.721 6.142 1.00 96.56 258 ALA A C 1
ATOM 2102 O O . ALA A 1 258 ? 15.677 10.241 7.022 1.00 96.56 258 ALA A O 1
ATOM 2103 N N . PRO A 1 259 ? 14.156 11.781 6.387 1.00 95.81 259 PRO A N 1
ATOM 2104 C CA . PRO A 1 259 ? 14.079 12.457 7.684 1.00 95.81 259 PRO A CA 1
ATOM 2105 C C . PRO A 1 259 ? 13.655 11.546 8.846 1.00 95.81 259 PRO A C 1
ATOM 2107 O O . PRO A 1 259 ? 13.090 10.473 8.642 1.00 95.81 259 PRO A O 1
ATOM 2110 N N . ASP A 1 260 ? 13.884 12.022 10.073 1.00 94.25 260 ASP A N 1
ATOM 2111 C CA . ASP A 1 260 ? 13.485 11.396 11.347 1.00 94.25 260 ASP A CA 1
ATOM 2112 C C . ASP A 1 260 ? 14.086 10.002 11.643 1.00 94.25 260 ASP A C 1
ATOM 2114 O O . ASP A 1 260 ? 13.724 9.388 12.654 1.00 94.25 260 ASP A O 1
ATOM 2118 N N . TRP A 1 261 ? 15.041 9.533 10.826 1.00 96.12 261 TRP A N 1
ATOM 2119 C CA . TRP A 1 261 ? 15.750 8.259 11.031 1.00 96.12 261 TRP A CA 1
ATOM 2120 C C . TRP A 1 261 ? 16.463 8.189 12.382 1.00 96.12 261 TRP A C 1
ATOM 2122 O O . TRP A 1 261 ? 16.448 7.164 13.056 1.00 96.12 261 TRP A O 1
ATOM 2132 N N . ASN A 1 262 ? 17.042 9.309 12.809 1.00 94.19 262 ASN A N 1
ATOM 2133 C CA . ASN A 1 262 ? 17.803 9.439 14.047 1.00 94.19 262 ASN A CA 1
ATOM 2134 C C . ASN A 1 262 ? 16.920 9.575 15.301 1.00 94.19 262 ASN A C 1
ATOM 2136 O O . ASN A 1 262 ? 17.450 9.655 16.405 1.00 94.19 262 ASN A O 1
ATOM 2140 N N . ASN A 1 263 ? 15.593 9.604 15.136 1.00 89.81 263 ASN A N 1
ATOM 2141 C CA . ASN A 1 263 ? 14.629 9.803 16.211 1.00 89.81 263 ASN A CA 1
ATOM 2142 C C . ASN A 1 263 ? 13.660 8.615 16.294 1.00 89.81 263 ASN A C 1
ATOM 2144 O O . ASN A 1 263 ? 13.974 7.593 16.899 1.00 89.81 263 ASN A O 1
ATOM 2148 N N . THR A 1 264 ? 12.466 8.759 15.707 1.00 89.12 264 THR A N 1
ATOM 2149 C CA . THR A 1 264 ? 11.333 7.843 15.914 1.00 89.12 264 THR A CA 1
ATOM 2150 C C . THR A 1 264 ? 10.966 7.015 14.684 1.00 89.12 264 THR A C 1
ATOM 2152 O O . THR A 1 264 ? 10.160 6.088 14.794 1.00 89.12 264 THR A O 1
ATOM 2155 N N . ILE A 1 265 ? 11.514 7.331 13.506 1.00 95.31 265 ILE A N 1
ATOM 2156 C CA . ILE A 1 265 ? 11.256 6.588 12.265 1.00 95.31 265 ILE A CA 1
ATOM 2157 C C . ILE A 1 265 ? 12.464 5.704 11.966 1.00 95.31 265 ILE A C 1
ATOM 2159 O O . ILE A 1 265 ? 13.252 5.964 11.069 1.00 95.31 265 ILE A O 1
ATOM 2163 N N . ASN A 1 266 ? 12.627 4.667 12.779 1.00 97.81 266 ASN A N 1
ATOM 2164 C CA . ASN A 1 266 ? 13.560 3.574 12.537 1.00 97.81 266 ASN A CA 1
ATOM 2165 C C . ASN A 1 266 ? 13.039 2.287 13.197 1.00 97.81 266 ASN A C 1
ATOM 2167 O O . ASN A 1 266 ? 12.183 2.333 14.091 1.00 97.81 266 ASN A O 1
ATOM 2171 N N . VAL A 1 267 ? 13.529 1.137 12.733 1.00 97.94 267 VAL A N 1
ATOM 2172 C CA . VAL A 1 267 ? 13.064 -0.184 13.186 1.00 97.94 267 VAL A CA 1
ATOM 2173 C C . VAL A 1 267 ? 13.356 -0.408 14.671 1.00 97.94 267 VAL A C 1
ATOM 2175 O O . VAL A 1 267 ? 12.468 -0.852 15.401 1.00 97.94 267 VAL A O 1
ATOM 2178 N N . GLU A 1 268 ? 14.559 -0.083 15.147 1.00 96.75 268 GLU A N 1
ATOM 2179 C CA . GLU A 1 268 ? 14.959 -0.264 16.549 1.00 96.75 268 GLU A CA 1
ATOM 2180 C C . GLU A 1 268 ? 14.010 0.473 17.509 1.00 96.75 268 GLU A C 1
ATOM 2182 O O . GLU A 1 268 ? 13.402 -0.137 18.394 1.00 96.75 268 GLU A O 1
ATOM 2187 N N . TYR A 1 269 ? 13.804 1.774 17.299 1.00 94.62 269 TYR A N 1
ATOM 2188 C CA . TYR A 1 269 ? 12.929 2.593 18.132 1.00 94.62 269 TYR A CA 1
ATOM 2189 C C . TYR A 1 269 ? 11.503 2.038 18.159 1.00 94.62 269 TYR A C 1
ATOM 2191 O O . TYR A 1 269 ? 10.895 1.922 19.232 1.00 94.62 269 TYR A O 1
ATOM 2199 N N . GLN A 1 270 ? 10.967 1.663 16.991 1.00 95.38 270 GLN A N 1
ATOM 2200 C CA . GLN A 1 270 ? 9.581 1.211 16.873 1.00 95.38 270 GLN A CA 1
ATOM 2201 C C . GLN A 1 270 ? 9.340 -0.228 17.335 1.00 95.38 270 GLN A C 1
ATOM 2203 O O . GLN A 1 270 ? 8.185 -0.619 17.533 1.00 95.38 270 GLN A O 1
ATOM 2208 N N . THR A 1 271 ? 10.408 -1.000 17.536 1.00 93.38 271 THR A N 1
ATOM 2209 C CA . THR A 1 271 ? 10.371 -2.348 18.118 1.00 93.38 271 THR A CA 1
ATOM 2210 C C . THR A 1 271 ? 10.730 -2.377 19.602 1.00 93.38 271 THR A C 1
ATOM 2212 O O . THR A 1 271 ? 10.491 -3.395 20.258 1.00 93.38 271 THR A O 1
ATOM 2215 N N . SER A 1 272 ? 11.259 -1.280 20.149 1.00 87.00 272 SER A N 1
ATOM 2216 C CA . SER A 1 272 ? 11.653 -1.184 21.555 1.00 87.00 272 SER A CA 1
ATOM 2217 C C . SER A 1 272 ? 10.473 -1.373 22.521 1.00 87.00 272 SER A C 1
ATOM 2219 O O . SER A 1 272 ? 9.362 -0.892 22.297 1.00 87.00 272 SER A O 1
ATOM 2221 N N . LYS A 1 273 ? 10.723 -2.042 23.657 1.00 72.38 273 LYS A N 1
ATOM 2222 C CA . LYS A 1 273 ? 9.710 -2.273 24.710 1.00 72.38 273 LYS A CA 1
ATOM 2223 C C . LYS A 1 273 ? 9.219 -0.988 25.387 1.00 72.38 273 LYS A C 1
ATOM 2225 O O . LYS A 1 273 ? 8.182 -1.005 26.035 1.00 72.38 273 LYS A O 1
ATOM 2230 N N . SER A 1 274 ? 9.971 0.104 25.273 1.00 69.94 274 SER A N 1
ATOM 2231 C CA . SER A 1 274 ? 9.582 1.429 25.765 1.00 69.94 274 SER A CA 1
ATOM 2232 C C . SER A 1 274 ? 8.527 2.109 24.887 1.00 69.94 274 SER A C 1
ATOM 2234 O O . SER A 1 274 ? 7.879 3.050 25.339 1.00 69.94 274 SER A O 1
ATOM 2236 N N . SER A 1 275 ? 8.328 1.630 23.656 1.00 66.56 275 SER A N 1
ATOM 2237 C CA . SER A 1 275 ? 7.430 2.222 22.666 1.00 66.56 275 SER A CA 1
ATOM 2238 C C . SER A 1 275 ? 6.203 1.326 22.457 1.00 66.56 275 SER A C 1
ATOM 2240 O O . SER A 1 275 ? 6.151 0.504 21.546 1.00 66.56 275 SER A O 1
ATOM 2242 N N . ASN A 1 276 ? 5.187 1.471 23.314 1.00 69.56 276 ASN A N 1
ATOM 2243 C CA . ASN A 1 276 ? 4.010 0.585 23.303 1.00 69.56 276 ASN A CA 1
ATOM 2244 C C . ASN A 1 276 ? 3.042 0.828 22.126 1.00 69.56 276 ASN A C 1
ATOM 2246 O O . ASN A 1 276 ? 2.242 -0.049 21.794 1.00 69.56 276 ASN A O 1
ATOM 2250 N N . GLN A 1 277 ? 3.125 1.985 21.464 1.00 86.50 277 GLN A N 1
ATOM 2251 C CA . GLN A 1 277 ? 2.238 2.362 20.364 1.00 86.50 277 GLN A CA 1
ATOM 2252 C C . GLN A 1 277 ? 3.032 3.038 19.237 1.00 86.50 277 GLN A C 1
ATOM 2254 O O . GLN A 1 277 ? 3.322 4.230 19.295 1.00 86.50 277 GLN A O 1
ATOM 2259 N N . THR A 1 278 ? 3.407 2.259 18.223 1.00 93.69 278 THR A N 1
ATOM 2260 C CA . THR A 1 278 ? 4.223 2.685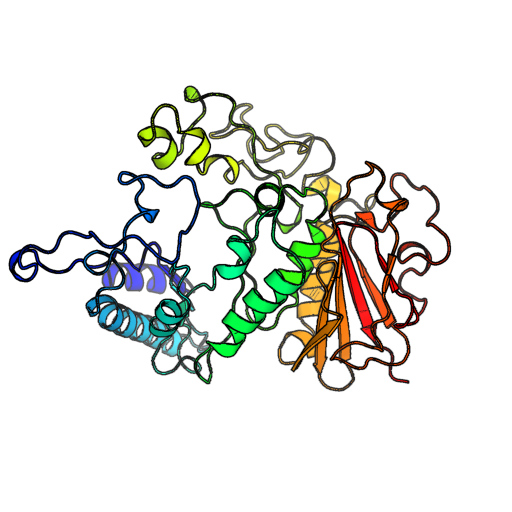 17.073 1.00 93.69 278 THR A CA 1
ATOM 2261 C C . THR A 1 278 ? 3.593 2.192 15.780 1.00 93.69 278 THR A C 1
ATOM 2263 O O . THR A 1 278 ? 2.797 1.251 15.813 1.00 93.69 278 THR A O 1
ATOM 2266 N N . HIS A 1 279 ? 3.961 2.783 14.641 1.00 96.31 279 HIS A N 1
ATOM 2267 C CA . HIS A 1 279 ? 3.462 2.334 13.338 1.00 96.31 279 HIS A CA 1
ATOM 2268 C C . HIS A 1 279 ? 3.786 0.856 13.112 1.00 96.31 279 HIS A C 1
ATOM 2270 O O . HIS A 1 279 ? 2.903 0.080 12.758 1.00 96.31 279 HIS A O 1
ATOM 2276 N N . TYR A 1 280 ? 4.996 0.424 13.475 1.00 96.75 280 TYR A N 1
ATOM 2277 C CA . TYR A 1 280 ? 5.382 -0.980 13.383 1.00 96.75 280 TYR A CA 1
ATOM 2278 C C . TYR A 1 280 ? 4.552 -1.901 14.289 1.00 96.75 280 TYR A C 1
ATOM 2280 O O . TYR A 1 280 ? 4.197 -3.018 13.903 1.00 96.75 280 TYR A O 1
ATOM 2288 N N . SER A 1 281 ? 4.211 -1.467 15.510 1.00 94.00 281 SER A N 1
ATOM 2289 C CA . SER A 1 281 ? 3.371 -2.275 16.402 1.00 94.00 281 SER A CA 1
ATOM 2290 C C . SER A 1 281 ? 1.911 -2.329 15.943 1.00 94.00 281 SER A C 1
ATOM 2292 O O . SER A 1 281 ? 1.257 -3.357 16.139 1.00 94.00 281 SER A O 1
ATOM 2294 N N . VAL A 1 282 ? 1.405 -1.271 15.302 1.00 96.19 282 VAL A N 1
ATOM 2295 C CA . VAL A 1 282 ? 0.112 -1.272 14.601 1.00 96.19 282 VAL A CA 1
ATOM 2296 C C . VAL A 1 282 ? 0.174 -2.221 13.403 1.00 96.19 282 VAL A C 1
ATOM 2298 O O . VAL A 1 282 ? -0.636 -3.140 13.330 1.00 96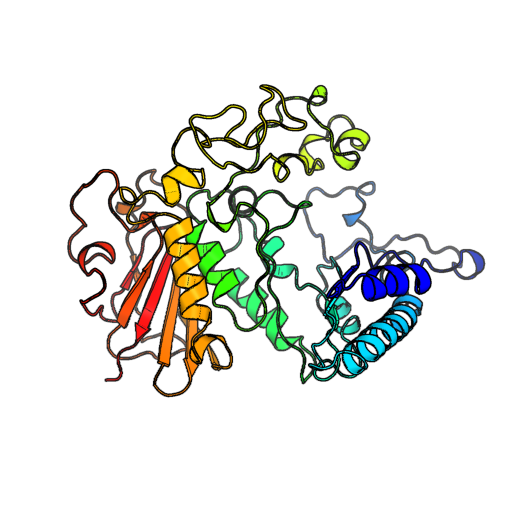.19 282 VAL A O 1
ATOM 2301 N N . PHE A 1 283 ? 1.179 -2.096 12.533 1.00 97.81 283 PHE A N 1
ATOM 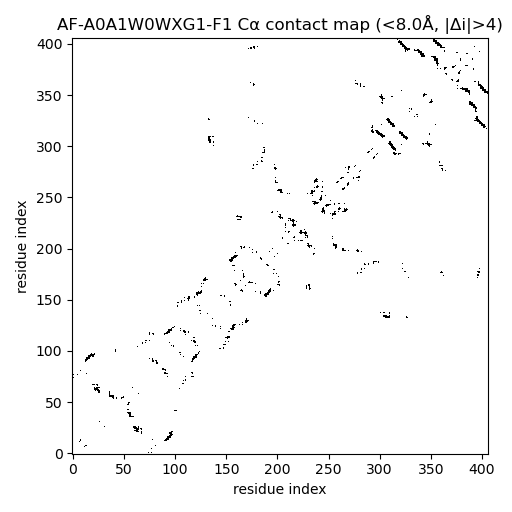2302 C CA . PHE A 1 283 ? 1.374 -2.939 11.350 1.00 97.81 283 PHE A CA 1
ATOM 2303 C C . PHE A 1 283 ? 1.402 -4.433 11.699 1.00 97.81 283 PHE A C 1
ATOM 2305 O O . PHE A 1 283 ? 0.647 -5.223 11.133 1.00 97.81 283 PHE A O 1
ATOM 2312 N N . LYS A 1 284 ? 2.182 -4.834 12.713 1.00 96.25 284 LYS A N 1
ATOM 2313 C CA . LYS A 1 284 ? 2.208 -6.229 13.192 1.00 96.25 284 LYS A CA 1
ATOM 2314 C C . LYS A 1 284 ? 0.841 -6.722 13.670 1.00 96.25 284 LYS A C 1
ATOM 2316 O O . LYS A 1 284 ? 0.476 -7.859 13.378 1.00 96.25 284 LYS A O 1
ATOM 2321 N N . ARG A 1 285 ? 0.080 -5.887 14.389 1.00 95.75 285 ARG A N 1
ATOM 2322 C CA . ARG A 1 285 ? -1.285 -6.229 14.826 1.00 95.75 285 ARG A CA 1
ATOM 2323 C C . ARG A 1 285 ? -2.221 -6.407 13.632 1.00 95.75 285 ARG A C 1
ATOM 2325 O O . ARG A 1 285 ? -3.004 -7.351 13.627 1.00 95.75 285 ARG A O 1
ATOM 2332 N N . LEU A 1 286 ? -2.103 -5.574 12.599 1.00 97.81 286 LEU A N 1
ATOM 2333 C CA . LEU A 1 286 ? -2.885 -5.716 11.367 1.00 97.81 286 LEU A CA 1
ATOM 2334 C C . LEU A 1 286 ? -2.586 -7.037 10.653 1.00 97.81 286 LEU A C 1
ATOM 2336 O O . LEU A 1 286 ? -3.523 -7.742 10.292 1.00 97.81 286 LEU A O 1
ATOM 2340 N N . ILE A 1 287 ? -1.311 -7.425 10.531 1.00 97.31 287 ILE A N 1
ATOM 2341 C CA . ILE A 1 287 ? -0.921 -8.728 9.963 1.00 97.31 287 ILE A CA 1
ATOM 2342 C C . ILE A 1 287 ? -1.514 -9.892 10.768 1.00 97.31 287 ILE A C 1
ATOM 2344 O O . ILE A 1 287 ? -2.045 -10.836 10.185 1.00 97.31 287 ILE A O 1
ATOM 2348 N N . GLN A 1 288 ? -1.484 -9.817 12.101 1.00 96.56 288 GLN A N 1
ATOM 2349 C CA . GLN A 1 288 ? -2.086 -10.841 12.961 1.00 96.56 288 GLN A CA 1
ATOM 2350 C C . GLN A 1 288 ? -3.602 -10.956 12.748 1.00 96.56 288 GLN A C 1
ATOM 2352 O O . GLN A 1 288 ? -4.117 -12.055 12.557 1.00 96.56 288 GLN A O 1
ATOM 2357 N N . ILE A 1 289 ? -4.320 -9.830 12.749 1.00 95.94 289 ILE A N 1
ATOM 2358 C CA . ILE A 1 289 ? -5.781 -9.797 12.577 1.00 95.94 289 ILE A CA 1
ATOM 2359 C C . ILE A 1 289 ? -6.176 -10.263 11.173 1.00 95.94 289 ILE A C 1
ATOM 2361 O O . ILE A 1 289 ? -7.176 -10.962 11.009 1.00 95.94 289 ILE A O 1
ATOM 2365 N N . ARG A 1 290 ? -5.365 -9.943 10.162 1.00 96.81 290 ARG A N 1
ATOM 2366 C CA . ARG A 1 290 ? -5.563 -10.389 8.782 1.00 96.81 290 ARG A CA 1
ATOM 2367 C C . ARG A 1 290 ? -5.540 -11.919 8.643 1.00 96.81 290 ARG A C 1
ATOM 2369 O O . ARG A 1 290 ? -6.175 -12.459 7.742 1.00 96.81 290 ARG A O 1
ATOM 2376 N N . GLY A 1 291 ? -4.868 -12.621 9.558 1.00 95.88 291 GLY A N 1
ATOM 2377 C CA . GLY A 1 291 ? -4.888 -14.082 9.655 1.00 95.88 291 GLY A CA 1
ATOM 2378 C C . GLY A 1 291 ? -6.207 -14.682 10.160 1.00 95.88 291 GLY A C 1
ATOM 2379 O O . GLY A 1 291 ? -6.323 -15.902 10.223 1.00 95.88 291 GLY A O 1
ATOM 2380 N N . THR A 1 292 ? -7.197 -13.868 10.539 1.00 95.81 292 THR A N 1
ATOM 2381 C CA . THR A 1 292 ? -8.501 -14.362 11.005 1.00 95.81 292 THR A CA 1
ATOM 2382 C C . THR A 1 292 ? -9.483 -14.594 9.844 1.00 95.81 292 THR A C 1
ATOM 2384 O O . THR A 1 292 ? -9.389 -13.913 8.817 1.00 95.81 292 THR A O 1
ATOM 2387 N N . PRO A 1 293 ? -10.460 -15.514 9.994 1.00 96.38 293 PRO A N 1
ATOM 2388 C CA . PRO A 1 293 ? -11.482 -15.795 8.983 1.00 96.38 293 PRO A CA 1
ATOM 2389 C C . PRO A 1 293 ? -12.162 -14.560 8.378 1.00 96.38 293 PRO A C 1
ATOM 2391 O O . PRO A 1 293 ? -12.338 -14.499 7.162 1.00 96.38 293 PRO A O 1
ATOM 2394 N N . ALA A 1 294 ? -12.479 -13.545 9.192 1.00 96.88 294 ALA A N 1
ATOM 2395 C CA . ALA A 1 294 ? -13.115 -12.314 8.712 1.00 96.88 294 ALA A CA 1
ATOM 2396 C C . ALA A 1 294 ? -12.311 -11.606 7.607 1.00 96.88 294 ALA A C 1
ATOM 2398 O O . ALA A 1 294 ? -12.900 -11.009 6.708 1.00 96.88 294 ALA A O 1
ATOM 2399 N N . PHE A 1 295 ? -10.978 -11.699 7.640 1.00 97.25 295 PHE A N 1
ATOM 2400 C CA . PHE A 1 295 ? -10.103 -11.049 6.665 1.00 97.25 295 PHE A CA 1
ATOM 2401 C C . PHE A 1 295 ? -9.603 -11.990 5.563 1.00 97.25 295 PHE A C 1
ATOM 2403 O O . PHE A 1 295 ? -9.393 -11.512 4.446 1.00 97.25 295 PHE A O 1
ATOM 2410 N N . GLN A 1 296 ? -9.479 -13.296 5.834 1.00 94.88 296 GLN A N 1
ATOM 2411 C CA . GLN A 1 296 ? -9.070 -14.301 4.841 1.00 94.88 296 GLN A CA 1
ATOM 2412 C C . GLN A 1 296 ? -10.149 -14.587 3.789 1.00 94.88 296 GLN A C 1
ATOM 2414 O O . GLN A 1 296 ? -9.843 -14.635 2.601 1.00 94.88 296 GLN A O 1
ATOM 2419 N N . SER A 1 297 ? -11.401 -14.769 4.216 1.00 92.12 297 SER A N 1
ATOM 2420 C CA . SER A 1 297 ? -12.517 -15.155 3.335 1.00 92.12 297 SER A CA 1
ATOM 2421 C C . SER A 1 297 ? -13.848 -14.493 3.699 1.00 92.12 297 SER A C 1
ATOM 2423 O O . SER A 1 297 ? -14.854 -14.719 3.028 1.00 92.12 297 SER A O 1
ATOM 2425 N N . GLY A 1 298 ? -13.864 -13.674 4.754 1.00 95.69 298 GLY A N 1
ATOM 2426 C CA . GLY A 1 298 ? -15.053 -12.973 5.210 1.00 95.69 298 GLY A CA 1
ATOM 2427 C C . GLY A 1 298 ? -15.558 -11.909 4.241 1.00 95.69 298 GLY A C 1
ATOM 2428 O O . GLY A 1 298 ? -14.806 -11.371 3.417 1.00 95.69 298 GLY A O 1
ATOM 2429 N N . THR A 1 299 ? -16.840 -11.583 4.390 1.00 96.06 299 THR A N 1
ATOM 2430 C CA . THR A 1 299 ? -17.550 -10.592 3.584 1.00 96.06 299 THR A CA 1
ATOM 2431 C C . THR A 1 299 ? -16.961 -9.197 3.766 1.00 96.06 299 THR A C 1
ATOM 2433 O O . THR A 1 299 ? -16.235 -8.909 4.722 1.00 96.06 299 THR A O 1
ATOM 2436 N N . PHE A 1 300 ? -17.272 -8.328 2.813 1.00 97.00 300 PHE A N 1
ATOM 2437 C CA . PHE A 1 300 ? -16.922 -6.918 2.822 1.00 97.00 300 PHE A CA 1
ATOM 2438 C C . PHE A 1 300 ? -18.190 -6.099 2.585 1.00 97.00 300 PHE A C 1
ATOM 2440 O O . PHE A 1 300 ? -18.995 -6.439 1.719 1.00 97.00 300 PHE A O 1
ATOM 2447 N N . ARG A 1 301 ? -18.365 -5.024 3.355 1.00 95.69 301 ARG A N 1
ATOM 2448 C CA . ARG A 1 301 ? -19.447 -4.050 3.159 1.00 95.69 301 ARG A CA 1
ATOM 2449 C C . ARG A 1 301 ? -19.023 -2.674 3.647 1.00 95.69 301 ARG A C 1
ATOM 2451 O O . ARG A 1 301 ? -18.427 -2.561 4.719 1.00 95.69 301 ARG A O 1
ATOM 2458 N N . HIS A 1 302 ? -19.365 -1.631 2.901 1.00 97.31 302 HIS A N 1
ATOM 2459 C CA . HIS A 1 302 ? -19.196 -0.258 3.372 1.00 97.31 302 HIS A CA 1
ATOM 2460 C C . HIS A 1 302 ? -20.059 0.004 4.616 1.00 97.31 302 HIS A C 1
ATOM 2462 O O . HIS A 1 302 ? -21.141 -0.569 4.773 1.00 97.31 302 HIS A O 1
ATOM 2468 N N . ALA A 1 303 ? -19.568 0.865 5.511 1.00 96.12 303 ALA A N 1
ATOM 2469 C CA . ALA A 1 303 ? -20.280 1.290 6.711 1.00 96.12 303 ALA A CA 1
ATOM 2470 C C . ALA A 1 303 ? -20.729 2.754 6.617 1.00 96.12 303 ALA A C 1
ATOM 2472 O O . ALA A 1 303 ? -21.616 3.064 5.821 1.00 96.12 303 ALA A O 1
ATOM 2473 N N . LEU A 1 304 ? -20.179 3.646 7.438 1.00 97.00 304 LEU A N 1
ATOM 2474 C CA . LEU A 1 304 ? -20.374 5.085 7.294 1.00 97.00 304 LEU A CA 1
ATOM 2475 C C . LEU A 1 304 ? -19.333 5.632 6.313 1.00 97.00 304 LEU A C 1
ATOM 2477 O O . LEU A 1 304 ? -18.132 5.549 6.575 1.00 97.00 304 LEU A O 1
ATOM 2481 N N . VAL A 1 305 ? -19.789 6.209 5.205 1.00 97.69 305 VAL A N 1
ATOM 2482 C CA . VAL A 1 305 ? -18.919 6.927 4.271 1.00 97.69 305 VAL A CA 1
ATOM 2483 C C . VAL A 1 305 ? -19.437 8.348 4.113 1.00 97.69 305 VAL A C 1
ATOM 2485 O O . VAL A 1 305 ? -20.612 8.568 3.820 1.00 97.69 305 VAL A O 1
ATOM 2488 N N . THR A 1 306 ? -18.555 9.313 4.337 1.00 97.25 306 THR A N 1
ATOM 2489 C CA . THR A 1 306 ? -18.775 10.732 4.053 1.00 97.25 306 THR A CA 1
ATOM 2490 C C . THR A 1 306 ? -17.504 11.300 3.417 1.00 97.25 306 THR A C 1
ATOM 2492 O O . THR A 1 306 ? -16.547 10.568 3.176 1.00 97.25 306 THR A O 1
ATOM 2495 N N . ARG A 1 307 ? -17.439 12.614 3.179 1.00 96.94 307 ARG A N 1
ATOM 2496 C CA . ARG A 1 307 ? -16.167 13.253 2.795 1.00 96.94 307 ARG A CA 1
ATOM 2497 C C . ARG A 1 307 ? -15.089 13.063 3.868 1.00 96.94 307 ARG A C 1
ATOM 2499 O O . ARG A 1 307 ? -13.931 12.827 3.551 1.00 96.94 307 ARG A O 1
ATOM 2506 N N . ASP A 1 308 ? -15.487 13.100 5.134 1.00 96.88 308 ASP A N 1
ATOM 2507 C CA . ASP A 1 308 ? -14.566 13.123 6.269 1.00 96.88 308 ASP A CA 1
ATOM 2508 C C . ASP A 1 308 ? -14.178 11.733 6.769 1.00 96.88 308 ASP A C 1
ATOM 2510 O O . ASP A 1 308 ? -13.200 11.602 7.498 1.00 96.88 308 ASP A O 1
ATOM 2514 N N . ILE A 1 309 ? -14.938 10.693 6.422 1.00 97.69 309 ILE A N 1
ATOM 2515 C CA . ILE A 1 309 ? -14.699 9.343 6.925 1.00 97.69 309 ILE A CA 1
ATOM 2516 C C . ILE A 1 309 ? -14.927 8.295 5.846 1.00 97.69 309 ILE A C 1
ATOM 2518 O O . ILE A 1 309 ? -15.932 8.320 5.138 1.00 97.69 309 ILE A O 1
ATOM 2522 N N . TYR A 1 310 ? -14.014 7.333 5.770 1.00 98.56 310 TYR A N 1
ATOM 2523 C CA . TYR A 1 310 ? -14.223 6.084 5.053 1.00 98.56 310 TYR A CA 1
ATOM 2524 C C . TYR A 1 310 ? -14.236 4.933 6.058 1.00 98.56 310 TYR A C 1
ATOM 2526 O O . TYR A 1 310 ? -13.328 4.802 6.880 1.00 98.56 310 TYR A O 1
ATOM 2534 N N . SER A 1 311 ? -15.268 4.093 6.020 1.00 98.62 311 SER A N 1
ATOM 2535 C CA . SER A 1 311 ? -15.349 2.928 6.897 1.00 98.62 311 SER A CA 1
ATOM 2536 C C . SER A 1 311 ? -16.014 1.735 6.226 1.00 98.62 311 SER A C 1
ATOM 2538 O O . SER A 1 311 ? -16.846 1.871 5.325 1.00 98.62 311 SER A O 1
ATOM 2540 N N . PHE A 1 312 ? -15.633 0.546 6.677 1.00 98.44 312 PHE A N 1
ATOM 2541 C CA . PHE A 1 312 ? -16.134 -0.722 6.168 1.00 98.44 312 PHE A CA 1
ATOM 2542 C C . PHE A 1 312 ? -16.119 -1.791 7.256 1.00 98.44 312 PHE A C 1
ATOM 2544 O O . PHE A 1 312 ? -15.529 -1.622 8.324 1.00 98.44 312 PHE A O 1
ATOM 2551 N N . VAL A 1 313 ? -16.787 -2.903 6.972 1.00 97.75 313 VAL A N 1
ATOM 2552 C CA . VAL A 1 313 ? -16.902 -4.046 7.870 1.00 97.75 313 VAL A CA 1
ATOM 2553 C C . VAL A 1 313 ? -16.385 -5.305 7.189 1.00 97.75 313 VAL A C 1
ATOM 2555 O O . VAL A 1 313 ? -16.630 -5.518 5.999 1.00 97.75 313 VAL A O 1
ATOM 2558 N N . ARG A 1 314 ? -15.671 -6.129 7.962 1.00 97.88 314 ARG A N 1
ATOM 2559 C CA . ARG A 1 314 ? -15.228 -7.476 7.579 1.00 97.88 314 ARG A CA 1
ATOM 2560 C C . ARG A 1 314 ? -15.835 -8.511 8.514 1.00 97.88 314 ARG A C 1
ATOM 2562 O O . ARG A 1 314 ? -15.704 -8.379 9.732 1.00 97.88 314 ARG A O 1
ATOM 2569 N N . GLU A 1 315 ? -16.494 -9.520 7.949 1.00 95.94 315 GLU A N 1
ATOM 2570 C CA . GLU A 1 315 ? -17.340 -10.450 8.706 1.00 95.94 315 GLU A CA 1
ATOM 2571 C C . GLU A 1 315 ? -17.195 -11.908 8.266 1.00 95.94 315 GLU A C 1
ATOM 2573 O O . GLU A 1 315 ? -17.244 -12.226 7.083 1.00 95.94 315 GLU A O 1
ATOM 2578 N N . SER A 1 316 ? -17.057 -12.821 9.227 1.00 95.75 316 SER A N 1
ATOM 2579 C CA . SER A 1 316 ? -17.115 -14.267 8.996 1.00 95.75 316 SER A CA 1
ATOM 2580 C C . SER A 1 316 ? -17.577 -14.989 10.261 1.00 95.75 316 SER A C 1
ATOM 2582 O O . SER A 1 316 ? -16.849 -15.040 11.255 1.00 95.75 316 SER A O 1
ATOM 2584 N N . GLY A 1 317 ? -18.771 -15.586 10.224 1.00 90.25 317 GLY A N 1
ATOM 2585 C CA . GLY A 1 317 ? -19.370 -16.233 11.395 1.00 90.25 317 GLY A CA 1
ATOM 2586 C C . GLY A 1 317 ? -19.546 -15.240 12.549 1.00 90.25 317 GLY A C 1
ATOM 2587 O O . GLY A 1 317 ? -20.158 -14.192 12.374 1.00 90.25 317 GLY A O 1
ATOM 2588 N N . GLU A 1 318 ? -18.975 -15.546 13.715 1.00 87.94 318 GLU A N 1
ATOM 2589 C CA . GLU A 1 318 ? -19.023 -14.684 14.912 1.00 87.94 318 GLU A CA 1
ATOM 2590 C C . GLU A 1 318 ? -17.969 -13.560 14.919 1.00 87.94 318 GLU A C 1
ATOM 2592 O O . GLU A 1 318 ? -17.894 -12.758 15.853 1.00 87.94 318 GLU A O 1
ATOM 2597 N N . GLN A 1 319 ? -17.093 -13.512 13.915 1.00 92.25 319 GLN A N 1
ATOM 2598 C CA . GLN A 1 319 ? -16.077 -12.474 13.805 1.00 92.25 319 GLN A CA 1
ATOM 2599 C C . GLN A 1 319 ? -16.610 -11.322 12.965 1.00 92.25 319 GLN A C 1
ATOM 2601 O O . GLN A 1 319 ? -16.771 -11.474 11.759 1.00 92.25 319 GLN A O 1
ATOM 2606 N N . SER A 1 320 ? -16.832 -10.170 13.595 1.00 95.25 320 SER A N 1
ATOM 2607 C CA . SER A 1 320 ? -17.198 -8.930 12.915 1.00 95.25 320 SER A CA 1
ATOM 2608 C C . SER A 1 320 ? -16.275 -7.798 13.352 1.00 95.25 320 SER A C 1
ATOM 2610 O O . SER A 1 320 ? -16.028 -7.608 14.548 1.00 95.25 320 SER A O 1
ATOM 2612 N N . TYR A 1 321 ? -15.734 -7.069 12.379 1.00 97.25 321 TYR A N 1
ATOM 2613 C CA . TYR A 1 321 ? -14.810 -5.964 12.602 1.00 97.25 321 TYR A CA 1
ATOM 2614 C C . TYR A 1 321 ? -15.281 -4.718 11.862 1.00 97.25 321 TYR A C 1
ATOM 2616 O O . TYR A 1 321 ? -15.484 -4.775 10.653 1.00 97.25 321 TYR A O 1
ATOM 2624 N N . LEU A 1 322 ? -15.383 -3.592 12.570 1.00 97.81 322 LEU A N 1
ATOM 2625 C CA . LEU A 1 322 ? -15.524 -2.260 11.987 1.00 97.81 322 LEU A CA 1
ATOM 2626 C C . LEU A 1 322 ? -14.136 -1.642 11.810 1.00 97.81 322 LEU A C 1
ATOM 2628 O O . LEU A 1 322 ? -13.356 -1.563 12.759 1.00 97.81 322 LEU A O 1
ATOM 2632 N N . ILE A 1 323 ? -13.856 -1.173 10.601 1.00 98.50 323 ILE A N 1
ATOM 2633 C CA . ILE A 1 323 ? -12.656 -0.429 10.244 1.00 98.50 323 ILE A CA 1
ATOM 2634 C C . ILE A 1 323 ? -13.099 0.983 9.874 1.00 98.50 323 ILE A C 1
ATOM 2636 O O . ILE A 1 323 ? -13.938 1.136 8.990 1.00 98.50 323 ILE A O 1
ATOM 2640 N N . ALA A 1 324 ? -12.546 2.005 10.523 1.00 98.44 324 ALA A N 1
ATOM 2641 C CA . ALA A 1 324 ? -12.901 3.399 10.270 1.00 98.44 324 ALA A CA 1
ATOM 2642 C C . ALA A 1 324 ? -11.660 4.286 10.155 1.00 98.44 324 ALA A C 1
ATOM 2644 O O . ALA A 1 324 ? -10.751 4.179 10.976 1.00 98.44 324 ALA A O 1
ATOM 2645 N N . LEU A 1 325 ? -11.640 5.144 9.134 1.00 98.50 325 LEU A N 1
ATOM 2646 C CA . LEU A 1 325 ? -10.538 6.030 8.782 1.00 98.50 325 LEU A CA 1
ATOM 2647 C C . LEU A 1 325 ? -11.056 7.460 8.652 1.00 98.50 325 LEU A C 1
ATOM 2649 O O . LEU A 1 325 ? -11.861 7.755 7.770 1.00 98.50 325 LEU A O 1
ATOM 2653 N N . ASP A 1 326 ? -10.573 8.340 9.518 1.00 97.62 326 ASP A N 1
ATOM 2654 C CA . ASP A 1 326 ? -10.821 9.772 9.456 1.00 97.62 326 ASP A CA 1
ATOM 2655 C C . ASP A 1 326 ? -9.911 10.404 8.394 1.00 97.62 326 ASP A C 1
ATOM 2657 O O . ASP A 1 326 ? -8.688 10.478 8.546 1.00 97.62 326 ASP A O 1
ATOM 2661 N N . MET A 1 327 ? -10.531 10.832 7.298 1.00 96.31 327 MET A N 1
ATOM 2662 C CA . MET A 1 327 ? -9.876 11.380 6.111 1.00 96.31 327 MET A CA 1
ATOM 2663 C C . MET A 1 327 ? -9.550 12.869 6.259 1.00 96.31 327 MET A C 1
ATOM 2665 O O . MET A 1 327 ? -8.895 13.451 5.390 1.00 96.31 327 MET A O 1
ATOM 2669 N N . ARG A 1 328 ? -9.997 13.514 7.346 1.00 94.56 328 ARG A N 1
ATOM 2670 C CA . ARG A 1 328 ? -9.750 14.939 7.570 1.00 94.56 328 ARG A CA 1
ATOM 2671 C C . ARG A 1 328 ? -8.264 15.187 7.787 1.00 94.56 328 ARG A C 1
ATOM 2673 O O . ARG A 1 328 ? -7.503 14.332 8.245 1.00 94.56 328 ARG A O 1
ATOM 2680 N N . ARG A 1 329 ? -7.849 16.414 7.493 1.00 88.50 329 ARG A N 1
ATOM 2681 C CA . ARG A 1 329 ? -6.464 16.865 7.643 1.00 88.50 329 ARG A CA 1
ATOM 2682 C C . ARG A 1 329 ? -6.346 17.702 8.908 1.00 88.50 329 ARG A C 1
ATOM 2684 O O . ARG A 1 329 ? -7.242 18.474 9.236 1.00 88.50 329 ARG A O 1
ATOM 2691 N N . ASN A 1 330 ? -5.234 17.541 9.616 1.00 80.44 330 ASN A N 1
ATOM 2692 C CA . ASN A 1 330 ? -4.927 18.346 10.790 1.00 80.44 330 ASN A CA 1
ATOM 2693 C C . ASN A 1 330 ? -4.589 19.782 10.349 1.00 80.44 330 ASN A C 1
ATOM 2695 O O . ASN A 1 330 ? -3.497 20.031 9.840 1.00 80.44 330 ASN A O 1
ATOM 2699 N N . SER A 1 331 ? -5.532 20.710 10.510 1.00 70.31 331 SER A N 1
ATOM 2700 C CA . SER A 1 331 ? -5.382 22.123 10.129 1.00 70.31 331 SER A CA 1
ATOM 2701 C C . SER A 1 331 ? -4.971 23.024 11.297 1.00 70.31 331 SER A C 1
ATOM 2703 O O . SER A 1 331 ? -4.464 24.123 11.083 1.00 70.31 331 SER A O 1
ATOM 2705 N N . SER A 1 332 ? -5.164 22.561 12.532 1.00 62.53 332 SER A N 1
ATOM 2706 C CA . SER A 1 332 ? -5.042 23.350 13.761 1.00 62.53 332 SER A CA 1
ATOM 2707 C C . SER A 1 332 ? -3.702 23.158 14.491 1.00 62.53 332 SER A C 1
ATOM 2709 O O . SER A 1 332 ? -3.445 23.808 15.505 1.00 62.53 332 SER A O 1
ATOM 2711 N N . GLY A 1 333 ? -2.833 22.267 13.993 1.00 68.19 333 GLY A N 1
ATOM 2712 C CA . GLY A 1 333 ? -1.531 21.933 14.587 1.00 68.19 333 GLY A CA 1
ATOM 2713 C C . GLY A 1 333 ? -1.624 21.038 15.830 1.00 68.19 333 GLY A C 1
ATOM 2714 O O . GLY A 1 333 ? -0.637 20.400 16.196 1.00 68.19 333 GLY A O 1
ATOM 2715 N N . ASP A 1 334 ? -2.813 20.926 16.426 1.00 72.69 334 ASP A N 1
ATOM 2716 C CA . ASP A 1 334 ? -3.152 20.021 17.520 1.00 72.69 334 ASP A CA 1
ATOM 2717 C C . ASP A 1 334 ? -4.435 19.246 17.163 1.00 72.69 334 ASP A C 1
ATOM 2719 O O . ASP A 1 334 ? -5.543 19.704 17.457 1.00 72.69 334 ASP A O 1
ATOM 2723 N N . PRO A 1 335 ? -4.308 18.048 16.564 1.00 71.94 335 PRO A N 1
ATOM 2724 C CA . PRO A 1 335 ? -5.456 17.300 16.062 1.00 71.94 335 PRO A CA 1
ATOM 2725 C C . PRO A 1 335 ? -6.380 16.823 17.190 1.00 71.94 335 PRO A C 1
ATOM 2727 O O . PRO A 1 335 ? -7.525 16.458 16.934 1.00 71.94 335 PRO A O 1
ATOM 2730 N N . SER A 1 336 ? -5.933 16.871 18.453 1.00 70.69 336 SER A N 1
ATOM 2731 C CA . SER A 1 336 ? -6.776 16.551 19.605 1.00 70.69 336 SER A CA 1
ATOM 2732 C C . SER A 1 336 ? -7.920 17.549 19.821 1.00 70.69 336 SER A C 1
ATOM 2734 O O . SER A 1 336 ? -8.879 17.209 20.514 1.00 70.69 336 SER A O 1
ATOM 2736 N N . LYS A 1 337 ? -7.842 18.742 19.218 1.00 75.44 337 LYS A N 1
ATOM 2737 C CA . LYS A 1 337 ? -8.885 19.776 19.269 1.00 75.44 337 LYS A CA 1
ATOM 2738 C C . LYS A 1 337 ? -9.976 19.594 18.214 1.00 75.44 337 LYS A C 1
ATOM 2740 O O . LYS A 1 337 ? -11.059 20.141 18.382 1.00 75.44 337 LYS A O 1
ATOM 2745 N N . ASP A 1 338 ? -9.727 18.772 17.196 1.00 85.00 338 ASP A N 1
ATOM 2746 C CA . ASP A 1 338 ? -10.635 18.541 16.065 1.00 85.00 338 ASP A CA 1
ATOM 2747 C C . ASP A 1 338 ? -11.383 17.195 16.178 1.00 85.00 338 ASP A C 1
ATOM 2749 O O . ASP A 1 338 ? -11.726 16.552 15.177 1.00 85.00 338 ASP A O 1
ATOM 2753 N N . ARG A 1 339 ? -11.630 16.744 17.415 1.00 89.56 339 ARG A N 1
ATOM 2754 C CA . ARG A 1 339 ? -12.341 15.492 17.718 1.00 89.56 339 ARG A CA 1
ATOM 2755 C C . ARG A 1 339 ? -13.766 15.520 17.180 1.00 89.56 339 ARG A C 1
ATOM 2757 O O . ARG A 1 339 ? -14.516 16.460 17.433 1.00 89.56 339 ARG A O 1
ATOM 2764 N N . VAL A 1 340 ? -14.152 14.453 16.487 1.00 93.00 340 VAL A N 1
ATOM 2765 C CA . VAL A 1 340 ? -15.521 14.233 16.010 1.00 93.00 340 VAL A CA 1
ATOM 2766 C C . VAL A 1 340 ? -15.994 12.862 16.458 1.00 93.00 340 VAL A C 1
ATOM 2768 O O . VAL A 1 340 ? -15.242 11.889 16.448 1.00 93.00 340 VAL A O 1
ATOM 2771 N N . LYS A 1 341 ? -17.262 12.802 16.865 1.00 94.06 341 LYS A N 1
ATOM 2772 C CA . LYS A 1 341 ? -17.962 11.561 17.184 1.00 94.06 341 LYS A CA 1
ATOM 2773 C C . LYS A 1 341 ? -18.737 11.102 15.961 1.00 94.06 341 LYS A C 1
ATOM 2775 O O . LYS A 1 341 ? -19.559 11.851 15.438 1.00 94.06 341 LYS A O 1
ATOM 2780 N N . TYR A 1 342 ? -18.480 9.874 15.540 1.00 94.88 342 TYR A N 1
ATOM 2781 C CA . TYR A 1 342 ? -19.164 9.232 14.430 1.00 94.88 342 TYR A CA 1
ATOM 2782 C C . TYR A 1 342 ? -20.185 8.216 14.946 1.00 94.88 342 TYR A C 1
ATOM 2784 O O . TYR A 1 342 ? -19.892 7.431 15.853 1.00 94.88 342 TYR A O 1
ATOM 2792 N N . ASP A 1 343 ? -21.372 8.237 14.339 1.00 94.69 343 ASP A N 1
ATOM 2793 C CA . ASP A 1 343 ? -22.431 7.251 14.550 1.00 94.69 343 ASP A CA 1
ATOM 2794 C C . ASP A 1 343 ? -22.430 6.242 13.394 1.00 94.69 343 ASP A C 1
ATOM 2796 O O . ASP A 1 343 ? -22.847 6.541 12.273 1.00 94.69 343 ASP A O 1
ATOM 2800 N N . PHE A 1 344 ? -21.961 5.026 13.670 1.00 93.75 344 PHE A N 1
ATOM 2801 C CA . PHE A 1 344 ? -21.902 3.944 12.686 1.00 93.75 344 PHE A CA 1
ATOM 2802 C C . PHE A 1 344 ? -23.199 3.126 12.590 1.00 93.75 344 PHE A C 1
ATOM 2804 O O . PHE A 1 344 ? -23.286 2.205 11.772 1.00 93.75 344 PHE A O 1
ATOM 2811 N N . THR A 1 345 ? -24.218 3.455 13.387 1.00 88.56 345 THR A N 1
ATOM 2812 C CA . THR A 1 345 ? -25.516 2.765 13.374 1.00 88.56 345 THR A CA 1
ATOM 2813 C C . THR A 1 345 ? -26.446 3.286 12.278 1.00 88.56 345 THR A C 1
ATOM 2815 O O . THR A 1 345 ? -27.246 2.526 11.734 1.00 88.56 345 THR A O 1
ATOM 2818 N N . GLY A 1 346 ? -26.281 4.552 11.876 1.00 78.44 346 GLY A N 1
ATOM 2819 C CA . GLY A 1 346 ? -27.037 5.180 10.786 1.00 78.44 346 GLY A CA 1
ATOM 2820 C C . GLY A 1 346 ? -26.506 4.907 9.370 1.00 78.44 346 GLY A C 1
ATOM 2821 O O . GLY A 1 346 ? -27.143 5.311 8.399 1.00 78.44 346 GLY A O 1
ATOM 2822 N N . GLY A 1 347 ? -25.346 4.253 9.230 1.00 75.19 347 GLY A N 1
ATOM 2823 C CA . GLY A 1 347 ? -24.699 3.989 7.936 1.00 75.19 347 GLY A CA 1
ATOM 2824 C C . GLY A 1 347 ? -25.318 2.832 7.139 1.00 75.19 347 GLY A C 1
ATOM 2825 O O . GLY A 1 347 ? -26.201 2.120 7.620 1.00 75.19 347 GLY A O 1
ATOM 2826 N N . ALA A 1 348 ? -24.796 2.580 5.931 1.00 77.38 348 ALA A N 1
ATOM 2827 C CA . ALA A 1 348 ? -25.255 1.486 5.058 1.00 77.38 348 ALA A CA 1
ATOM 2828 C C . ALA A 1 348 ? -25.177 0.112 5.751 1.00 77.38 348 ALA A C 1
ATOM 2830 O O . ALA A 1 348 ? -26.019 -0.762 5.551 1.00 77.38 348 ALA A O 1
ATOM 2831 N N . ALA A 1 349 ? -24.186 -0.031 6.630 1.00 77.62 349 ALA A N 1
ATOM 2832 C CA . ALA A 1 349 ? -23.942 -1.205 7.442 1.00 77.62 349 ALA A CA 1
ATOM 2833 C C . ALA A 1 349 ? -24.967 -1.467 8.561 1.00 77.62 349 ALA A C 1
ATOM 2835 O O . ALA A 1 349 ? -24.974 -2.588 9.073 1.00 77.62 349 ALA A O 1
ATOM 2836 N N . LYS A 1 350 ? -25.764 -0.466 8.969 1.00 81.31 350 LYS A N 1
ATOM 2837 C CA . LYS A 1 350 ? -26.732 -0.532 10.082 1.00 81.31 350 LYS A CA 1
ATOM 2838 C C . LYS A 1 350 ? -26.196 -1.268 11.316 1.00 81.31 350 LYS A C 1
ATOM 2840 O O . LYS A 1 350 ? -26.825 -2.199 11.817 1.00 81.31 350 LYS A O 1
ATOM 2845 N N . LEU A 1 351 ? -24.992 -0.904 11.758 1.00 87.88 351 LEU A N 1
ATOM 2846 C CA . LEU A 1 351 ? -24.355 -1.568 12.894 1.00 87.88 351 LEU A CA 1
ATOM 2847 C C . LEU A 1 351 ? -25.143 -1.328 14.182 1.00 87.88 351 LEU A C 1
ATOM 2849 O O . LEU A 1 351 ? -25.795 -0.303 14.342 1.00 87.88 351 LEU A O 1
ATOM 2853 N N . THR A 1 352 ? -25.054 -2.263 15.122 1.00 87.00 352 THR A N 1
ATOM 2854 C CA . THR A 1 352 ? -25.689 -2.151 16.439 1.00 87.00 352 THR A CA 1
ATOM 2855 C C . THR A 1 352 ? -24.735 -2.625 17.524 1.00 87.00 352 THR A C 1
ATOM 2857 O O . THR A 1 352 ? -23.865 -3.453 17.265 1.00 87.00 352 THR A O 1
ATOM 2860 N N . GLY A 1 353 ? -24.932 -2.148 18.751 1.00 88.88 353 GLY A N 1
ATOM 2861 C CA . GLY A 1 353 ? -24.178 -2.616 19.910 1.00 88.88 353 GLY A CA 1
ATOM 2862 C C . GLY A 1 353 ? -22.876 -1.851 20.128 1.00 88.88 353 GLY A C 1
ATOM 2863 O O . GLY A 1 353 ? -22.815 -0.630 19.962 1.00 88.88 353 GLY A O 1
ATOM 2864 N N . LYS A 1 354 ? -21.846 -2.571 20.572 1.00 93.81 354 LYS A N 1
ATOM 2865 C CA . LYS A 1 354 ? -20.564 -1.997 20.981 1.00 93.81 354 LYS A CA 1
ATOM 2866 C C . LYS A 1 354 ? -19.403 -2.658 20.243 1.00 93.81 354 LYS A C 1
ATOM 2868 O O . LYS A 1 354 ? -19.566 -3.668 19.562 1.00 93.81 354 LYS A O 1
ATOM 2873 N N . GLY A 1 355 ? -18.217 -2.077 20.366 1.00 93.81 355 GLY A N 1
ATOM 2874 C CA . GLY A 1 355 ? -16.990 -2.647 19.830 1.00 93.81 355 GLY A CA 1
ATOM 2875 C C . GLY A 1 355 ? -15.815 -2.487 20.783 1.00 93.81 355 GLY A C 1
ATOM 2876 O O . GLY A 1 355 ? -15.719 -1.495 21.500 1.00 93.81 355 GLY A O 1
ATOM 2877 N N . ARG A 1 356 ? -14.903 -3.458 20.780 1.00 93.94 356 ARG A N 1
ATOM 2878 C CA . ARG A 1 356 ? -13.635 -3.385 21.523 1.00 93.94 356 ARG A CA 1
ATOM 2879 C C . ARG A 1 356 ? -12.506 -2.985 20.591 1.00 93.94 356 ARG A C 1
ATOM 2881 O O . ARG A 1 356 ? -12.426 -3.500 19.474 1.00 93.94 356 ARG A O 1
ATOM 2888 N N . VAL A 1 357 ? -11.620 -2.105 21.051 1.00 93.50 357 VAL A N 1
ATOM 2889 C CA . VAL A 1 357 ? -10.457 -1.671 20.267 1.00 93.50 357 VAL A CA 1
ATOM 2890 C C . VAL A 1 357 ? -9.504 -2.844 20.075 1.00 93.50 357 VAL A C 1
ATOM 2892 O O . VAL A 1 357 ? -9.001 -3.420 21.038 1.00 93.50 357 VAL A O 1
ATOM 2895 N N . VAL A 1 358 ? -9.241 -3.184 18.815 1.00 93.62 358 VAL A N 1
ATOM 2896 C CA . VAL A 1 358 ? -8.239 -4.192 18.449 1.00 93.62 358 VAL A CA 1
ATOM 2897 C C . VAL A 1 358 ? -6.903 -3.513 18.171 1.00 93.62 358 VAL A C 1
ATOM 2899 O O . VAL A 1 358 ? -5.861 -3.923 18.680 1.00 93.62 358 VAL A O 1
ATOM 2902 N N . THR A 1 359 ? -6.937 -2.443 17.378 1.00 94.06 359 THR A N 1
ATOM 2903 C CA . THR A 1 359 ? -5.806 -1.545 17.146 1.00 94.06 359 THR A CA 1
ATOM 2904 C C . THR A 1 359 ? -6.316 -0.187 16.669 1.00 94.06 359 THR A C 1
ATOM 2906 O O . THR A 1 359 ? -7.432 -0.082 16.160 1.00 94.06 359 THR A O 1
ATOM 2909 N N . ALA A 1 360 ? -5.504 0.851 16.832 1.00 94.75 360 ALA A N 1
ATOM 2910 C CA . ALA A 1 360 ? -5.811 2.202 16.385 1.00 94.75 360 ALA A CA 1
ATOM 2911 C C . ALA A 1 360 ? -4.524 2.972 16.064 1.00 94.75 360 ALA A C 1
ATOM 2913 O O . ALA A 1 360 ? -3.441 2.582 16.510 1.00 94.75 360 ALA A O 1
ATOM 2914 N N . SER A 1 361 ? -4.642 4.051 15.296 1.00 95.00 361 SER A N 1
ATOM 2915 C CA . SER A 1 361 ? -3.515 4.900 14.907 1.00 95.00 361 SER A CA 1
ATOM 2916 C C . SER A 1 361 ? -2.748 5.454 16.106 1.00 95.00 361 SER A C 1
ATOM 2918 O O . SER A 1 361 ? -3.330 5.764 17.146 1.00 95.00 361 SER A O 1
ATOM 2920 N N . VAL A 1 362 ? -1.434 5.636 15.960 1.00 92.56 362 VAL A N 1
ATOM 2921 C CA . VAL A 1 362 ? -0.560 6.147 17.029 1.00 92.56 362 VAL A CA 1
ATOM 2922 C C . VAL A 1 362 ? -0.958 7.545 17.503 1.00 92.56 362 VAL A C 1
ATOM 2924 O O . VAL A 1 362 ? -0.769 7.869 18.670 1.00 92.56 362 VAL A O 1
ATOM 2927 N N . ASN A 1 363 ? -1.536 8.368 16.623 1.00 90.00 363 ASN A N 1
ATOM 2928 C CA . ASN A 1 363 ? -1.963 9.734 16.932 1.00 90.00 363 ASN A CA 1
ATOM 2929 C C . ASN A 1 363 ? -3.202 9.801 17.842 1.00 90.00 363 ASN A C 1
ATOM 2931 O O . ASN A 1 363 ? -3.453 10.851 18.428 1.00 90.00 363 ASN A O 1
ATOM 2935 N N . LEU A 1 364 ? -3.933 8.696 18.022 1.00 90.38 364 LEU A N 1
ATOM 2936 C CA . LEU A 1 364 ? -5.021 8.609 19.000 1.00 90.38 364 LEU A CA 1
ATOM 2937 C C . LEU A 1 364 ? -4.516 8.438 20.435 1.00 90.38 364 LEU A C 1
ATOM 2939 O O . LEU A 1 364 ? -5.297 8.625 21.368 1.00 90.38 364 LEU A O 1
ATOM 2943 N N . TYR A 1 365 ? -3.233 8.115 20.617 1.00 87.38 365 TYR A N 1
ATOM 2944 C CA . TYR A 1 365 ? -2.62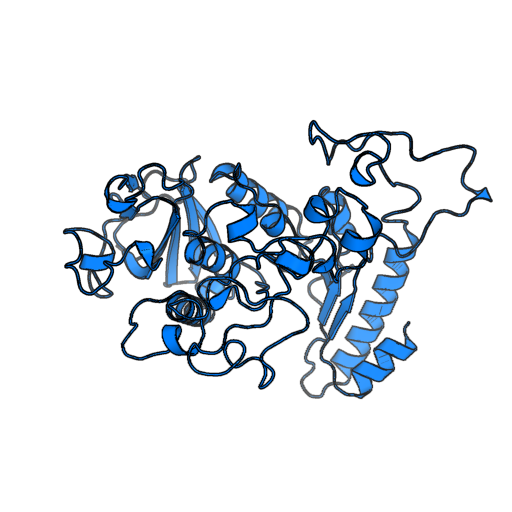3 7.889 21.920 1.00 87.38 365 TYR A CA 1
ATOM 2945 C C . TYR A 1 365 ? -1.746 9.073 22.342 1.00 87.38 365 TYR A C 1
ATOM 2947 O O . TYR A 1 365 ? -1.051 9.672 21.515 1.00 87.38 365 TYR A O 1
ATOM 2955 N N . PRO A 1 366 ? -1.756 9.429 23.636 1.00 78.88 366 PRO A N 1
ATOM 2956 C CA . PRO A 1 366 ? -0.958 10.532 24.146 1.00 78.88 366 PRO A CA 1
ATOM 2957 C C . PRO A 1 366 ? 0.544 10.269 23.982 1.00 78.88 366 PRO A C 1
ATOM 2959 O O . PRO A 1 366 ? 1.046 9.170 24.230 1.00 78.88 366 PRO A O 1
ATOM 2962 N N . LYS A 1 367 ? 1.283 11.313 23.598 1.00 76.81 367 LYS A N 1
ATOM 2963 C CA . LYS A 1 367 ? 2.748 11.273 23.513 1.00 76.81 367 LYS A CA 1
ATOM 2964 C C . LYS A 1 367 ? 3.371 11.473 24.896 1.00 76.81 367 LYS A C 1
ATOM 2966 O O . LYS A 1 367 ? 2.835 12.202 25.726 1.00 76.81 367 LYS A O 1
ATOM 2971 N N . GLY A 1 368 ? 4.531 10.857 25.127 1.00 68.94 368 GLY A N 1
ATOM 2972 C CA . GLY A 1 368 ? 5.380 11.160 26.288 1.00 68.94 368 GLY A CA 1
ATOM 2973 C C . GLY A 1 368 ? 4.770 10.838 27.658 1.00 68.94 368 GLY A C 1
ATOM 2974 O O . GLY A 1 368 ? 5.148 11.467 28.639 1.00 68.94 368 GLY A O 1
ATOM 2975 N N . GLY A 1 369 ? 3.824 9.895 27.736 1.00 66.62 369 GLY A N 1
ATOM 2976 C CA . GLY A 1 369 ? 3.206 9.485 29.003 1.00 66.62 369 GLY A CA 1
ATOM 2977 C C . GLY A 1 369 ? 2.137 10.440 29.544 1.00 66.62 369 GLY A C 1
ATOM 2978 O O . GLY A 1 369 ? 1.722 10.285 30.690 1.00 66.62 369 GLY A O 1
ATOM 2979 N N . ALA A 1 370 ? 1.677 11.410 28.745 1.00 75.00 370 ALA A N 1
ATOM 2980 C CA . ALA A 1 370 ? 0.510 12.211 29.103 1.00 75.00 370 ALA A CA 1
ATOM 2981 C C . ALA A 1 370 ? -0.731 11.311 29.314 1.00 75.00 370 ALA A C 1
ATOM 2983 O O . ALA A 1 370 ? -0.836 10.254 28.683 1.00 75.00 370 ALA A O 1
ATOM 2984 N N . PRO A 1 371 ? -1.670 11.693 30.197 1.00 77.62 371 PRO A N 1
ATOM 2985 C CA . PRO A 1 371 ? -2.881 10.914 30.416 1.00 77.62 371 PRO A CA 1
ATOM 2986 C C . PRO A 1 371 ? -3.735 10.866 29.145 1.00 77.62 371 PRO A C 1
ATOM 2988 O O . PRO A 1 371 ? -3.792 11.828 28.374 1.00 77.62 371 PRO A O 1
ATOM 2991 N N . ALA A 1 372 ? -4.408 9.735 28.928 1.00 81.12 372 ALA A N 1
ATOM 2992 C CA . ALA A 1 372 ? -5.372 9.613 27.846 1.00 81.12 372 ALA A CA 1
ATOM 2993 C C . ALA A 1 372 ? -6.568 10.549 28.108 1.00 81.12 372 ALA A C 1
ATOM 2995 O O . ALA A 1 372 ? -7.047 10.599 29.243 1.00 81.12 372 ALA A O 1
ATOM 2996 N N . PRO A 1 373 ? -7.073 11.269 27.092 1.00 78.75 373 PRO A N 1
ATOM 2997 C CA . PRO A 1 373 ? -8.300 12.046 27.234 1.00 78.75 373 PRO A CA 1
ATOM 2998 C C . PRO A 1 373 ? -9.465 11.146 27.653 1.00 78.75 373 PRO A C 1
ATOM 3000 O O . PRO A 1 373 ? -9.581 10.024 27.153 1.00 78.75 373 PRO A O 1
ATOM 3003 N N . GLU A 1 374 ? -10.326 11.627 28.549 1.00 77.81 374 GLU A N 1
ATOM 3004 C CA . GLU A 1 374 ? -11.507 10.874 28.983 1.00 77.81 374 GLU A CA 1
ATOM 3005 C C . GLU A 1 374 ? -12.399 10.504 27.793 1.00 77.81 374 GLU A C 1
ATOM 3007 O O . GLU A 1 374 ? -12.618 11.318 26.896 1.00 77.81 374 GLU A O 1
ATOM 3012 N N . ASN A 1 375 ? -12.942 9.283 27.807 1.00 75.25 375 ASN A N 1
ATOM 3013 C CA . ASN A 1 375 ? -13.825 8.753 26.762 1.00 75.25 375 ASN A CA 1
ATOM 3014 C C . ASN A 1 375 ? -13.206 8.737 25.349 1.00 75.25 375 ASN A C 1
ATOM 3016 O O . ASN A 1 375 ? -13.923 8.749 24.349 1.00 75.25 375 ASN A O 1
ATOM 3020 N N . SER A 1 376 ? -11.875 8.685 25.259 1.00 81.69 376 SER A N 1
ATOM 3021 C CA . SER A 1 376 ? -11.145 8.511 24.001 1.00 81.69 376 SER A CA 1
ATOM 3022 C C . SER A 1 376 ? -10.725 7.059 23.784 1.00 81.69 376 SER A C 1
ATOM 3024 O O . SER A 1 376 ? -10.579 6.292 24.738 1.00 81.69 376 SER A O 1
ATOM 3026 N N . ILE A 1 377 ? -10.425 6.695 22.533 1.00 84.38 377 ILE A N 1
ATOM 3027 C CA . ILE A 1 377 ? -9.875 5.374 22.167 1.00 84.38 377 ILE A CA 1
ATOM 3028 C C . ILE A 1 377 ? -8.669 4.987 23.038 1.00 84.38 377 ILE A C 1
ATOM 3030 O O . ILE A 1 377 ? -8.541 3.831 23.434 1.00 84.38 377 ILE A O 1
ATOM 3034 N N . ALA A 1 378 ? -7.809 5.947 23.386 1.00 82.00 378 ALA A N 1
ATOM 3035 C CA . ALA A 1 378 ? -6.664 5.690 24.253 1.00 82.00 378 ALA A CA 1
ATOM 3036 C C . ALA A 1 378 ? -7.048 5.383 25.708 1.00 82.00 378 ALA A C 1
ATOM 3038 O O . ALA A 1 378 ? -6.321 4.644 26.367 1.00 82.00 378 ALA A O 1
ATOM 3039 N N . SER A 1 379 ? -8.165 5.926 26.206 1.00 75.81 379 SER A N 1
ATOM 3040 C CA . SER A 1 379 ? -8.641 5.673 27.575 1.00 75.81 379 SER A CA 1
ATOM 3041 C C . SER A 1 379 ? -9.313 4.307 27.735 1.00 75.81 379 SER A C 1
ATOM 3043 O O . SER A 1 379 ? -9.104 3.660 28.754 1.00 75.81 379 SER A O 1
ATOM 3045 N N . TYR A 1 380 ? -10.025 3.829 26.707 1.00 73.25 380 TYR A N 1
ATOM 3046 C CA . TYR A 1 380 ? -10.736 2.542 26.739 1.00 73.25 380 TYR A CA 1
ATOM 3047 C C . TYR A 1 380 ? -9.797 1.319 26.771 1.00 73.25 380 TYR A C 1
ATOM 3049 O O . TYR A 1 380 ? -10.183 0.220 27.186 1.00 73.25 380 TYR A O 1
ATOM 3057 N N . GLY A 1 381 ? -8.551 1.478 26.312 1.00 69.81 381 GLY A N 1
ATOM 3058 C CA . GLY A 1 381 ? -7.610 0.366 26.187 1.00 69.81 381 GLY A CA 1
ATOM 3059 C C . GLY A 1 381 ? -8.157 -0.755 25.291 1.00 69.81 381 GLY A C 1
ATOM 3060 O O . GLY A 1 381 ? -8.852 -0.498 24.313 1.00 69.81 381 GLY A O 1
ATOM 3061 N N . THR A 1 382 ? -7.829 -2.011 25.606 1.00 65.75 382 THR A N 1
ATOM 3062 C CA . THR A 1 382 ? -8.279 -3.197 24.844 1.00 65.75 382 THR A CA 1
ATOM 3063 C C . THR A 1 382 ? -9.439 -3.952 25.502 1.00 65.75 382 THR A C 1
ATOM 3065 O O . THR A 1 382 ? -9.944 -4.924 24.935 1.00 65.75 382 THR A O 1
ATOM 3068 N N . THR A 1 383 ? -9.852 -3.547 26.705 1.00 69.25 383 THR A N 1
ATOM 3069 C CA . THR A 1 383 ? -10.831 -4.276 27.526 1.00 69.25 383 THR A CA 1
ATOM 3070 C C . THR A 1 383 ? -12.203 -3.623 27.557 1.00 69.25 383 THR A C 1
ATOM 3072 O O . THR A 1 383 ? -13.193 -4.334 27.722 1.00 69.25 383 THR A O 1
ATOM 3075 N N . GLU A 1 384 ? -12.279 -2.301 27.402 1.00 82.31 384 GLU A N 1
ATOM 3076 C CA . GLU A 1 384 ? -13.547 -1.580 27.448 1.00 82.31 384 GLU A CA 1
ATOM 3077 C C . GLU A 1 384 ? -14.246 -1.557 26.084 1.00 82.31 384 GLU A C 1
ATOM 3079 O O . GLU A 1 384 ? -13.633 -1.665 25.018 1.00 82.31 384 GLU A O 1
ATOM 3084 N N . GLU A 1 385 ? -15.571 -1.448 26.132 1.00 89.50 385 GLU A N 1
ATOM 3085 C CA . GLU A 1 385 ? -16.438 -1.460 24.960 1.00 89.50 385 GLU A CA 1
ATOM 3086 C C . GLU A 1 385 ? -16.921 -0.052 24.617 1.00 89.50 385 GLU A C 1
ATOM 3088 O O . GLU A 1 385 ? -17.503 0.644 25.449 1.00 89.50 385 GLU A O 1
ATOM 3093 N N . ILE A 1 386 ? -16.736 0.332 23.357 1.00 91.81 386 ILE A N 1
ATOM 3094 C CA . ILE A 1 386 ? -17.128 1.623 22.798 1.00 91.81 386 ILE A CA 1
ATOM 3095 C C . ILE A 1 386 ? -18.491 1.479 22.132 1.00 91.81 386 ILE A C 1
ATOM 3097 O O . ILE A 1 386 ? -18.717 0.552 21.354 1.00 91.81 386 ILE A O 1
ATOM 3101 N N . ASN A 1 387 ? -19.403 2.406 22.416 1.00 92.56 387 ASN A N 1
ATOM 3102 C CA . ASN A 1 387 ? -20.701 2.433 21.754 1.00 92.56 387 ASN A CA 1
ATOM 3103 C C . ASN A 1 387 ? -20.535 2.849 20.286 1.00 92.56 387 ASN A C 1
ATOM 3105 O O . ASN A 1 387 ? -19.946 3.895 20.005 1.00 92.56 387 ASN A O 1
ATOM 3109 N N . LEU A 1 388 ? -21.066 2.052 19.353 1.00 94.00 388 LEU A N 1
ATOM 3110 C CA . LEU A 1 388 ? -20.908 2.316 17.918 1.00 94.00 388 LEU A CA 1
ATOM 3111 C C . LEU A 1 388 ? -21.645 3.586 17.454 1.00 94.00 388 LEU A C 1
ATOM 3113 O O . LEU A 1 388 ? -21.376 4.075 16.360 1.00 94.00 388 LEU A O 1
ATOM 3117 N N . THR A 1 389 ? -22.523 4.149 18.291 1.00 92.75 389 THR A N 1
ATOM 3118 C CA . THR A 1 389 ? -23.192 5.442 18.068 1.00 92.75 389 THR A CA 1
ATOM 3119 C C . THR A 1 389 ? -22.312 6.664 18.349 1.00 92.75 389 THR A C 1
ATOM 3121 O O . THR A 1 389 ? -22.716 7.786 18.059 1.00 92.75 389 THR A O 1
ATOM 3124 N N . SER A 1 390 ? -21.141 6.488 18.971 1.00 92.50 390 SER A N 1
ATOM 3125 C CA . SER A 1 390 ? -20.323 7.608 19.450 1.00 92.50 390 SER A CA 1
ATOM 3126 C C . SER A 1 390 ? -18.833 7.254 19.490 1.00 92.50 390 SER A C 1
ATOM 3128 O O . SER A 1 390 ? -18.171 7.409 20.519 1.00 92.50 390 SER A O 1
ATOM 3130 N N . VAL A 1 391 ? -18.287 6.793 18.368 1.00 93.88 391 VAL A N 1
ATOM 3131 C CA . VAL A 1 391 ? -16.846 6.529 18.249 1.00 93.88 391 VAL A CA 1
ATOM 3132 C C . VAL A 1 391 ? -16.121 7.839 17.951 1.00 93.88 391 VAL A C 1
ATOM 3134 O O . VAL A 1 391 ? -16.397 8.493 16.947 1.00 93.88 391 VAL A O 1
ATOM 3137 N N . GLU A 1 392 ? -15.197 8.229 18.824 1.00 93.44 392 GLU A N 1
ATOM 3138 C CA . GLU A 1 392 ? -14.450 9.480 18.695 1.00 93.44 392 GLU A CA 1
ATOM 3139 C C . GLU A 1 392 ? -13.149 9.295 17.901 1.00 93.44 392 GLU A C 1
ATOM 3141 O O . GLU A 1 392 ? -12.310 8.468 18.263 1.00 93.44 392 GLU A O 1
ATOM 3146 N N . LEU A 1 393 ? -12.967 10.102 16.854 1.00 94.56 393 LEU A N 1
ATOM 3147 C CA . LEU A 1 393 ? -11.763 10.145 16.022 1.00 94.56 393 LEU A CA 1
ATOM 3148 C C . LEU A 1 393 ? -11.244 11.579 15.867 1.00 94.56 393 LEU A C 1
ATOM 3150 O O . LEU A 1 393 ? -11.967 12.561 16.055 1.00 94.56 393 LEU A O 1
ATOM 3154 N N . ILE A 1 394 ? -9.964 11.683 15.519 1.00 93.75 394 ILE A N 1
ATOM 3155 C CA . ILE A 1 394 ? -9.280 12.935 15.171 1.00 93.75 394 ILE A CA 1
ATOM 3156 C C . ILE A 1 394 ? -8.834 12.898 13.702 1.00 93.75 394 ILE A C 1
ATOM 3158 O O . ILE A 1 394 ? -8.713 11.801 13.146 1.00 93.75 394 ILE A O 1
ATOM 3162 N N . PRO A 1 395 ? -8.523 14.046 13.075 1.00 94.81 395 PRO A N 1
ATOM 3163 C CA . PRO A 1 395 ? -8.003 14.070 11.713 1.00 94.81 395 PRO A CA 1
ATOM 3164 C C . PRO A 1 395 ? -6.814 13.124 11.515 1.00 94.81 395 PRO A C 1
ATOM 3166 O O . PRO A 1 395 ? -5.923 13.041 12.366 1.00 94.81 395 PRO A O 1
ATOM 3169 N N . ALA A 1 396 ? -6.794 12.436 10.374 1.00 94.94 396 ALA A N 1
ATOM 3170 C CA . ALA A 1 396 ? -5.765 11.477 9.988 1.00 94.94 396 ALA A CA 1
ATOM 3171 C C . ALA A 1 396 ? -5.604 10.279 10.947 1.00 94.94 396 ALA A C 1
ATOM 3173 O O . ALA A 1 396 ? -4.515 9.709 11.056 1.00 94.94 396 ALA A O 1
ATOM 3174 N N . SER A 1 397 ? -6.655 9.896 11.672 1.00 95.69 397 SER A N 1
ATOM 3175 C CA . SER A 1 397 ? -6.643 8.718 12.544 1.00 95.69 397 SER A CA 1
ATOM 3176 C C . SER A 1 397 ? -7.517 7.594 12.005 1.00 95.69 397 SER A C 1
ATOM 3178 O O . SER A 1 397 ? -8.393 7.800 11.173 1.00 95.69 397 SER A O 1
ATOM 3180 N N . ALA A 1 398 ? -7.268 6.380 12.472 1.00 97.50 398 ALA A N 1
ATOM 3181 C CA . ALA A 1 398 ? -8.029 5.206 12.106 1.00 97.50 398 ALA A CA 1
ATOM 3182 C C . ALA A 1 398 ? -8.126 4.235 13.284 1.00 97.50 398 ALA A C 1
ATOM 3184 O O .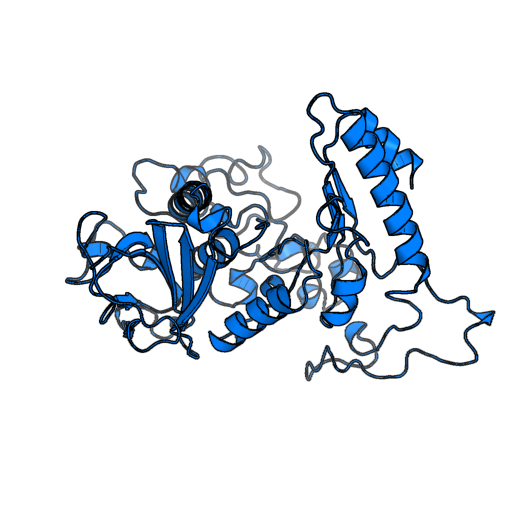 ALA A 1 398 ? -7.261 4.192 14.164 1.00 97.50 398 ALA A O 1
ATOM 3185 N N . VAL A 1 399 ? -9.192 3.441 13.296 1.00 97.38 399 VAL A N 1
ATOM 3186 C CA . VAL A 1 399 ? -9.476 2.459 14.344 1.00 97.38 399 VAL A CA 1
ATOM 3187 C C . VAL A 1 399 ? -10.019 1.168 13.747 1.00 97.38 399 VAL A C 1
ATOM 3189 O O . VAL A 1 399 ? -10.756 1.174 12.761 1.00 97.38 399 VAL A O 1
ATOM 3192 N N . VAL A 1 400 ? -9.662 0.054 14.381 1.00 97.62 400 VAL A N 1
ATOM 3193 C CA . VAL A 1 400 ? -10.217 -1.275 14.129 1.00 97.62 400 VAL A CA 1
ATOM 3194 C C . VAL A 1 400 ? -10.912 -1.737 15.403 1.00 97.62 400 VAL A C 1
ATOM 3196 O O . VAL A 1 400 ? -10.260 -1.962 16.428 1.00 97.62 400 VAL A O 1
ATOM 3199 N N . LEU A 1 401 ? -12.233 -1.881 15.342 1.00 96.62 401 LEU A N 1
ATOM 3200 C CA . LEU A 1 401 ? -13.065 -2.360 16.441 1.00 96.62 401 LEU A CA 1
ATOM 3201 C C . LEU A 1 401 ? -13.565 -3.769 16.135 1.00 96.62 401 LEU A C 1
ATOM 3203 O O . LEU A 1 401 ? -14.098 -4.010 15.058 1.00 96.62 401 LEU A O 1
ATOM 3207 N N . ARG A 1 402 ? -13.457 -4.692 17.091 1.00 95.44 402 ARG A N 1
ATOM 3208 C CA . ARG A 1 402 ? -14.175 -5.970 17.035 1.00 95.44 402 ARG A CA 1
ATOM 3209 C C . ARG A 1 402 ? -15.571 -5.743 17.598 1.00 95.44 402 ARG A C 1
ATOM 3211 O O . ARG A 1 402 ? -15.689 -5.395 18.772 1.00 95.44 402 ARG A O 1
ATOM 3218 N N . ILE A 1 403 ? -16.594 -5.921 16.772 1.00 94.50 403 ILE A N 1
ATOM 3219 C CA . ILE A 1 403 ? -17.993 -5.733 17.162 1.00 94.50 403 ILE A CA 1
ATOM 3220 C C . ILE A 1 403 ? -18.386 -6.857 18.120 1.00 94.50 403 ILE A C 1
ATOM 3222 O O . ILE A 1 403 ? -18.094 -8.029 17.866 1.00 94.50 403 ILE A O 1
ATOM 3226 N N . THR A 1 404 ? -19.014 -6.500 19.237 1.00 87.12 404 THR A N 1
ATOM 3227 C CA . THR A 1 404 ? -19.582 -7.468 20.172 1.00 87.12 404 THR A CA 1
ATOM 3228 C C . THR A 1 404 ? -21.040 -7.729 19.793 1.00 87.12 404 THR A C 1
ATOM 3230 O O . THR A 1 404 ? -21.803 -6.770 19.648 1.00 87.12 404 THR A O 1
ATOM 3233 N N . PRO A 1 405 ? -21.435 -9.000 19.575 1.00 71.94 405 PRO A N 1
ATOM 3234 C CA . PRO A 1 405 ? -22.833 -9.345 19.342 1.00 71.94 405 PRO A CA 1
ATOM 3235 C C . PRO A 1 405 ? -23.709 -8.808 20.477 1.00 71.94 405 PRO A C 1
ATOM 3237 O O . PRO A 1 405 ? -23.286 -8.827 21.636 1.00 71.94 405 PRO A O 1
ATOM 3240 N N . ALA A 1 406 ? -24.884 -8.293 20.116 1.00 61.44 406 ALA A N 1
ATOM 3241 C CA . ALA A 1 406 ? -25.854 -7.740 21.058 1.00 61.44 406 ALA A CA 1
ATOM 3242 C C . ALA A 1 406 ? -26.473 -8.811 21.964 1.00 61.44 406 ALA A C 1
ATOM 3244 O O . ALA A 1 406 ? -26.671 -9.950 21.477 1.00 61.44 406 ALA A O 1
#

Secondary structure (DSSP, 8-state):
-HHHHHHHHHTT--EEEE-SGGGS----TTT--S--S-SBPTT---TT--TTSGGGB--TTTSS-THHHHHHHHHHHHHHHHHHHSTT-PPPEEEE----S-HHHHHTTS-S-TTTS-EEE---GGGG--TT--HHHHHHHHHHHHHHPPTT---EEES--SSS--HHHHTT-TT-HHHHHHHHHHSSSEEE--TTTTTT--PPP--STTT---HHHHHTGGGHHHH--GGG-PPP---SSSGGGGT-SSS--SSPPPTTTTTTSSHHHHHSTT-SS-HHHHHHHHHHHHTSHHHHT-EEEE----SSEEEEEEEETTEEEEEEEE-----SS-GGGS-EEE-SSSSTT---SEEEEEEE-GGGS-GGGPPPPTTSHHHHTTTSEEETT-EEE-TT-EEEEEEEP-